Protein 5X94 (pdb70)

B-factor: mean 15.81, std 6.83, range [1.43, 54.85]

Secondary structure (DSSP, 8-state):
-TTB-TT--HHHHHHHHHHT--TTEEEEEE-SSSTT-EEEEEEETTEEEEEEEEE-SS-EESSSS--BSSHHHHHHH---TTS-BBSSS-B----EE-----S---TTEEES--HHHHHHHHHHT--TTEEEEEE-SSSTT-EEEEEEE--EEEE--EESSS-EESSSS--BSSHHHHHHHHHH---BTTS------EE----/--SSB-SS--HHHHHHHHHHT--TTEEEEEE-SSSTTSEEEEEEETTEEEEEEEEE-SS-EESSSS--BSSHHHHHHH---TT---BSSS------EE-----S---TTEEES--HHHHHHHHHHT--TT-EEEEE-SSSTT-EEEEEE---EEE--EEETTEEESSSS--BSSHHHHHHHHHH---BTT-------SB-----/---PBP--/---B--/--PPP---B---/--B---

Structure (mmCIF, N/CA/C/O backbone):
data_5X94
#
_entry.id   5X94
#
_cell.length_a   28.184
_cell.length_b   121.968
_cell.length_c   72.171
_cell.angle_alpha   90.00
_cell.angle_beta   101.26
_cell.angle_gamma   90.00
#
_symmetry.space_group_name_H-M   'P 1 21 1'
#
loop_
_entity.id
_entity.type
_entity.pdbx_description
1 polymer 'Tyrosine-protein phosphatase non-receptor type 11'
2 polymer 'Cag pathogenicity island protein'
3 water water
#
loop_
_atom_site.group_PDB
_atom_site.id
_atom_site.type_symbol
_atom_site.label_atom_id
_atom_site.label_alt_id
_atom_site.label_comp_id
_atom_site.label_asym_id
_atom_site.label_entity_id
_atom_site.label_seq_id
_atom_site.pdbx_PDB_ins_code
_atom_site.Cartn_x
_atom_site.Cartn_y
_atom_site.Cartn_z
_atom_site.occupancy
_atom_site.B_iso_or_equiv
_atom_site.auth_seq_id
_atom_site.auth_comp_id
_atom_site.auth_asym_id
_atom_site.auth_atom_id
_atom_site.pdbx_PDB_model_num
ATOM 1 N N . ARG A 1 4 ? -10.595 -0.195 84.567 1.00 26.53 4 ARG A N 1
ATOM 2 C CA . ARG A 1 4 ? -10.217 -1.557 84.222 1.00 28.92 4 ARG A CA 1
ATOM 3 C C . ARG A 1 4 ? -10.862 -1.817 82.862 1.00 21.43 4 ARG A C 1
ATOM 4 O O . ARG A 1 4 ? -10.2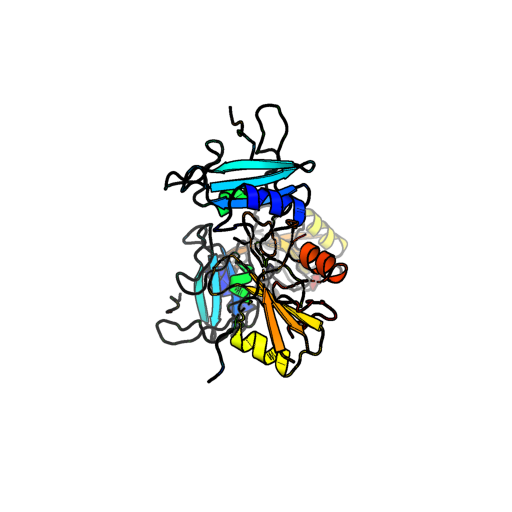16 -2.315 81.949 1.00 16.26 4 ARG A O 1
ATOM 12 N N . ARG A 1 5 ? -12.127 -1.411 82.719 1.00 22.75 5 ARG A N 1
ATOM 13 C CA . ARG A 1 5 ? -12.939 -1.900 81.604 1.00 24.08 5 ARG A CA 1
ATOM 14 C C . ARG A 1 5 ? -12.333 -1.530 80.250 1.00 24.49 5 ARG A C 1
ATOM 15 O O . ARG A 1 5 ? -12.223 -2.384 79.357 1.00 17.20 5 ARG A O 1
ATOM 23 N N . TRP A 1 6 ? -11.928 -0.249 80.078 1.00 19.69 6 TRP A N 1
ATOM 24 C CA . TRP A 1 6 ? -11.295 0.274 78.863 1.00 15.23 6 TRP A CA 1
ATOM 25 C C . TRP A 1 6 ? -9.830 -0.212 78.659 1.00 15.64 6 TRP A C 1
ATOM 26 O O . TRP A 1 6 ? -9.209 0.272 77.707 1.00 15.59 6 TRP A O 1
ATOM 37 N N . PHE A 1 7 ? -9.261 -1.098 79.474 1.00 13.57 7 PHE A N 1
ATOM 38 C CA . PHE A 1 7 ? -7.946 -1.668 79.216 1.00 12.26 7 PHE A CA 1
ATOM 39 C C . PHE A 1 7 ? -8.101 -2.947 78.411 1.00 10.67 7 PHE A C 1
ATOM 40 O O . PHE A 1 7 ? -9.023 -3.728 78.650 1.00 13.52 7 PHE A O 1
ATOM 48 N N . HIS A 1 8 ? -7.196 -3.145 77.458 1.00 10.31 8 HIS A N 1
ATOM 49 C CA . HIS A 1 8 ? -7.228 -4.269 76.520 1.00 9.59 8 HIS A CA 1
ATOM 50 C C . HIS A 1 8 ? -5.867 -4.946 76.572 1.00 13.82 8 HIS A C 1
ATOM 51 O O . HIS A 1 8 ? -4.878 -4.361 76.086 1.00 12.81 8 HIS A O 1
ATOM 58 N N . PRO A 1 9 ? -5.756 -6.161 77.115 1.00 15.25 9 PRO A N 1
ATOM 59 C CA . PRO A 1 9 ? -4.429 -6.656 77.518 1.00 15.07 9 PRO A CA 1
ATOM 60 C C . PRO A 1 9 ? -3.536 -7.100 76.375 1.00 16.52 9 PRO A C 1
ATOM 61 O O . PRO A 1 9 ? -2.311 -7.106 76.546 1.00 18.53 9 PRO A O 1
ATOM 65 N N . ASN A 1 10 ? -4.083 -7.479 75.228 1.00 17.56 10 ASN A N 1
ATOM 66 C CA . ASN A 1 10 ? -3.303 -8.203 74.229 1.00 20.81 10 ASN A CA 1
ATOM 67 C C . ASN A 1 10 ? -3.683 -7.754 72.823 1.00 18.80 10 ASN A C 1
ATOM 68 O O . ASN A 1 10 ? -4.045 -8.548 71.967 1.00 28.27 10 ASN A O 1
ATOM 73 N N . ILE A 1 11 ? -3.604 -6.452 72.572 1.00 17.05 11 ILE A N 1
ATOM 74 C CA . ILE A 1 11 ? -3.901 -5.915 71.254 1.00 16.55 11 ILE A CA 1
ATOM 75 C C . ILE A 1 11 ? -2.759 -5.004 70.831 1.00 20.40 11 ILE A C 1
ATOM 76 O O . ILE A 1 11 ? -2.046 -4.430 71.661 1.00 20.06 11 ILE A O 1
ATOM 81 N N . THR A 1 12 ? -2.604 -4.878 69.514 1.00 16.79 12 THR A N 1
ATOM 82 C CA . THR A 1 12 ? -1.601 -4.029 68.890 1.00 12.43 12 THR A CA 1
ATOM 83 C C . THR A 1 12 ? -2.205 -2.673 68.555 1.00 12.70 12 THR A C 1
ATOM 84 O O . THR A 1 12 ? -3.407 -2.447 68.707 1.00 17.54 12 THR A O 1
ATOM 88 N N . GLY A 1 13 ? -1.355 -1.758 68.091 1.00 13.29 13 GLY A N 1
ATOM 89 C CA . GLY A 1 13 ? -1.840 -0.431 67.734 1.00 11.94 13 GLY A CA 1
ATOM 90 C C . GLY A 1 13 ? -2.810 -0.432 66.568 1.00 9.70 13 GLY A C 1
ATOM 91 O O . GLY A 1 13 ? -3.698 0.425 66.499 1.00 8.42 13 GLY A O 1
ATOM 92 N N . VAL A 1 14 ? -2.662 -1.406 65.660 1.00 8.77 14 VAL A N 1
ATOM 93 C CA . VAL A 1 14 ? -3.466 -1.544 64.449 1.00 6.40 14 VAL A CA 1
ATOM 94 C C . VAL A 1 14 ? -4.836 -2.134 64.765 1.00 9.86 14 VAL A C 1
ATOM 95 O O . VAL A 1 14 ? -5.857 -1.706 64.208 1.00 9.84 14 VAL A O 1
ATOM 99 N N . GLU A 1 15 ? -4.881 -3.115 65.672 1.00 13.64 15 GLU A N 1
ATOM 100 C CA . GLU A 1 15 ? -6.155 -3.621 66.172 1.00 9.72 15 GLU A CA 1
ATOM 101 C C . GLU A 1 15 ? -6.861 -2.592 67.031 1.00 9.39 15 GLU A C 1
ATOM 102 O O . GLU A 1 15 ? -8.093 -2.603 67.120 1.00 12.78 15 GLU A O 1
ATOM 108 N N . ALA A 1 16 ? -6.101 -1.710 67.681 1.00 12.03 16 ALA A N 1
ATOM 109 C CA . ALA A 1 16 ? -6.693 -0.625 68.457 1.00 8.56 16 ALA A CA 1
ATOM 110 C C . ALA A 1 16 ? -7.330 0.410 67.546 1.00 9.40 16 ALA A C 1
ATOM 111 O O . ALA A 1 16 ? -8.471 0.820 67.771 1.00 8.99 16 ALA A O 1
ATOM 113 N N . GLU A 1 17 ? -6.602 0.857 66.510 1.00 12.85 17 GLU A N 1
ATOM 114 C CA . GLU A 1 17 ? -7.200 1.755 65.523 1.00 9.57 17 GLU A CA 1
ATOM 115 C C . GLU A 1 17 ? -8.449 1.138 64.906 1.00 10.08 17 GLU A C 1
ATOM 116 O O . GLU A 1 17 ? -9.516 1.761 64.886 1.00 9.91 17 GLU A O 1
ATOM 122 N N . ASN A 1 18 ? -8.341 -0.098 64.405 1.00 9.09 18 ASN A N 1
ATOM 123 C CA . ASN A 1 18 ? -9.498 -0.698 63.752 1.00 8.08 18 ASN A CA 1
ATOM 124 C C . ASN A 1 18 ? -10.667 -0.885 64.718 1.00 10.45 18 ASN A C 1
ATOM 125 O O . ASN A 1 18 ? -11.829 -0.726 64.315 1.00 10.80 18 ASN A O 1
ATOM 130 N N . LEU A 1 19 ? -10.385 -1.189 65.993 1.00 12.83 19 LEU A N 1
ATOM 131 C CA . LEU A 1 19 ? -11.427 -1.155 67.022 1.00 9.33 19 LEU A CA 1
ATOM 132 C C . LEU A 1 19 ? -12.052 0.229 67.119 1.00 9.77 19 LEU A C 1
ATOM 133 O O . LEU A 1 19 ? -13.279 0.372 67.169 1.00 10.09 19 LEU A O 1
ATOM 138 N N . LEU A 1 20 ? -11.212 1.265 67.177 1.00 8.35 20 LEU A N 1
ATOM 139 C CA . LEU A 1 20 ? -11.700 2.610 67.466 1.00 10.72 20 LEU A CA 1
ATOM 140 C C . LEU A 1 20 ? -12.529 3.156 66.315 1.00 9.43 20 LEU A C 1
ATOM 141 O O . LEU A 1 20 ? -13.414 3.988 66.525 1.00 8.12 20 LEU A O 1
ATOM 146 N N . LEU A 1 21 ? -12.263 2.682 65.100 1.00 12.71 21 LEU A N 1
ATOM 147 C CA . LEU A 1 21 ? -13.019 3.097 63.930 1.00 10.39 21 LEU A CA 1
ATOM 148 C C . LEU A 1 21 ? -14.276 2.269 63.729 1.00 12.64 21 LEU A C 1
ATOM 149 O O . LEU A 1 21 ? -15.275 2.799 63.226 1.00 17.77 21 LEU A O 1
ATOM 154 N N . THR A 1 22 ? -14.266 0.989 64.117 1.00 8.28 22 THR A N 1
ATOM 155 C CA . THR A 1 22 ? -15.492 0.214 63.959 1.00 11.20 22 THR A CA 1
ATOM 156 C C . THR A 1 22 ? -16.459 0.454 65.122 1.00 12.32 22 THR A C 1
ATOM 157 O O . THR A 1 22 ? -17.566 0.961 64.918 1.00 11.05 22 THR A O 1
ATOM 161 N N . ARG A 1 23 ? -16.054 0.129 66.355 1.00 13.76 23 ARG A N 1
ATOM 162 C CA . ARG A 1 23 ? -16.946 0.247 67.506 1.00 10.08 23 ARG A CA 1
ATOM 163 C C . ARG A 1 23 ? -16.836 1.583 68.217 1.00 11.83 23 ARG A C 1
ATOM 164 O O . ARG A 1 23 ? -17.614 1.848 69.143 1.00 17.84 23 ARG A O 1
ATOM 172 N N . GLY A 1 24 ? -15.902 2.428 67.821 1.00 8.70 24 GLY A N 1
ATOM 173 C CA . GLY A 1 24 ? -15.708 3.699 68.469 1.00 6.57 24 GLY A CA 1
ATOM 174 C C . GLY A 1 24 ? -16.436 4.833 67.771 1.00 9.56 24 GLY A C 1
ATOM 175 O O . GLY A 1 24 ? -17.028 4.670 66.705 1.00 9.23 24 GLY A O 1
ATOM 176 N N . VAL A 1 25 ? -16.411 5.985 68.447 1.00 11.78 25 VAL A N 1
ATOM 177 C CA . VAL A 1 25 ? -16.815 7.282 67.938 1.00 7.95 25 VAL A CA 1
ATOM 178 C C . VAL A 1 25 ? -15.688 8.262 68.248 1.00 8.96 25 VAL A C 1
ATOM 179 O O . VAL A 1 25 ? -14.659 7.894 68.818 1.00 8.23 25 VAL A O 1
ATOM 183 N N . ASP A 1 26 ? -15.899 9.527 67.895 1.00 10.30 26 ASP A N 1
ATOM 184 C CA . ASP A 1 26 ? -14.926 10.551 68.248 1.00 8.79 26 ASP A CA 1
ATOM 185 C C . ASP A 1 26 ? -14.953 10.772 69.753 1.00 9.03 26 ASP A C 1
ATOM 186 O O . ASP A 1 26 ? -16.026 10.883 70.355 1.00 9.12 26 ASP A O 1
ATOM 191 N N . GLY A 1 27 ? -13.770 10.808 70.368 1.00 11.01 27 GLY A N 1
ATOM 192 C CA . GLY A 1 27 ? -13.660 10.822 71.814 1.00 9.05 27 GLY A CA 1
ATOM 193 C C . GLY A 1 27 ? -13.523 9.455 72.450 1.00 8.86 27 GLY A C 1
ATOM 194 O O . GLY A 1 27 ? -13.258 9.374 73.654 1.00 12.79 27 GLY A O 1
ATOM 195 N N . SER A 1 28 ? -13.702 8.382 71.686 1.00 8.34 28 SER A N 1
ATOM 196 C CA . SER A 1 28 ? -13.436 7.048 72.193 1.00 7.04 28 SER A CA 1
ATOM 197 C C . SER A 1 28 ? -11.944 6.865 72.413 1.00 7.88 28 SER A C 1
ATOM 198 O O . SER A 1 28 ? -11.112 7.404 71.679 1.00 8.10 28 SER A O 1
ATOM 201 N N . PHE A 1 29 ? -11.614 6.078 73.428 1.00 9.12 29 PHE A N 1
ATOM 202 C CA . PHE A 1 29 ? -10.235 5.794 73.769 1.00 8.10 29 PHE A CA 1
ATOM 203 C C . PHE A 1 29 ? -10.159 4.411 74.403 1.00 11.98 29 PHE A C 1
ATOM 204 O O . PHE A 1 29 ? -11.166 3.824 74.807 1.00 8.94 29 PHE A O 1
ATOM 212 N N . LEU A 1 30 ? -8.930 3.906 74.492 1.00 12.81 30 LEU A N 1
ATOM 213 C CA . LEU A 1 30 ? -8.619 2.671 75.182 1.00 9.63 30 LEU A CA 1
ATOM 214 C C . LEU A 1 30 ? -7.179 2.750 75.661 1.00 10.04 30 LEU A C 1
ATOM 215 O O . LEU A 1 30 ? -6.376 3.536 75.155 1.00 7.98 30 LEU A O 1
ATOM 220 N N . ALA A 1 31 ? -6.865 1.928 76.651 1.00 9.98 31 ALA A N 1
ATOM 221 C CA . ALA A 1 31 ? -5.494 1.691 77.052 1.00 11.03 31 ALA A CA 1
ATOM 222 C C . ALA A 1 31 ? -5.101 0.288 76.627 1.00 9.48 31 ALA A C 1
ATOM 223 O O . ALA A 1 31 ? -5.948 -0.598 76.513 1.00 8.57 31 ALA A O 1
ATOM 225 N N . ARG A 1 32 ? -3.812 0.110 76.365 1.00 8.96 32 ARG A N 1
ATOM 226 C CA . ARG A 1 32 ? -3.252 -1.196 76.060 1.00 8.77 32 ARG A CA 1
ATOM 227 C C . ARG A 1 32 ? -1.768 -1.156 76.377 1.00 10.38 32 ARG A C 1
ATOM 228 O O . ARG A 1 32 ? -1.189 -0.071 76.494 1.00 11.69 32 ARG A O 1
ATOM 236 N N . PRO A 1 33 ? -1.123 -2.306 76.536 1.00 12.99 33 PRO A N 1
ATOM 237 C CA . PRO A 1 33 ? 0.342 -2.320 76.609 1.00 11.55 33 PRO A CA 1
ATOM 238 C C . PRO A 1 33 ? 0.981 -1.736 75.353 1.00 12.80 33 PRO A C 1
ATOM 239 O O . PRO A 1 33 ? 0.350 -1.582 74.306 1.00 12.25 33 PRO A O 1
ATOM 243 N N . SER A 1 34 ? 2.263 -1.402 75.472 1.00 14.03 34 SER A N 1
ATOM 244 C CA . SER A 1 34 ? 3.044 -0.919 74.340 1.00 8.75 34 SER A CA 1
ATOM 245 C C . SER A 1 34 ? 3.666 -2.107 73.634 1.00 9.71 34 SER A C 1
ATOM 246 O O . SER A 1 34 ? 4.335 -2.931 74.261 1.00 9.92 34 SER A O 1
ATOM 249 N N . LYS A 1 35 ? 3.434 -2.194 72.330 1.00 15.50 35 LYS A N 1
ATOM 250 C CA . LYS A 1 35 ? 4.078 -3.210 71.518 1.00 14.80 35 LYS A CA 1
ATOM 251 C C . LYS A 1 35 ? 5.461 -2.758 71.063 1.00 17.43 35 LYS A C 1
ATOM 252 O O . LYS A 1 35 ? 6.410 -3.553 71.067 1.00 20.08 35 LYS A O 1
ATOM 258 N N . SER A 1 36 ? 5.598 -1.484 70.685 1.00 15.45 36 SER A N 1
ATOM 259 C CA . SER A 1 36 ? 6.900 -0.970 70.277 1.00 15.55 36 SER A CA 1
ATOM 260 C C . SER A 1 36 ? 7.912 -0.997 71.407 1.00 15.04 36 SER A C 1
ATOM 261 O O . SER A 1 36 ? 9.116 -0.885 71.149 1.00 22.34 36 SER A O 1
ATOM 264 N N . ASN A 1 37 ? 7.461 -1.129 72.637 1.00 10.53 37 ASN A N 1
ATOM 265 C CA . ASN A 1 37 ? 8.343 -0.975 73.775 1.00 12.93 37 ASN A CA 1
ATOM 266 C C . ASN A 1 37 ? 7.662 -1.486 75.030 1.00 12.11 37 ASN A C 1
ATOM 267 O O . ASN A 1 37 ? 7.099 -0.696 75.797 1.00 11.66 37 ASN A O 1
ATOM 272 N N . PRO A 1 38 ? 7.697 -2.792 75.282 1.00 11.04 38 PRO A N 1
ATOM 273 C CA . PRO A 1 38 ? 7.179 -3.333 76.535 1.00 12.47 38 PRO A CA 1
ATOM 274 C C . PRO A 1 38 ? 8.207 -3.130 77.646 1.00 14.70 38 PRO A C 1
ATOM 275 O O . PRO A 1 38 ? 9.395 -3.120 77.348 1.00 16.95 38 PRO A O 1
ATOM 279 N N . GLY A 1 39 ? 7.778 -2.936 78.886 1.00 13.33 39 GLY A N 1
ATOM 280 C CA . GLY A 1 39 ? 6.378 -2.834 79.213 1.00 12.43 39 GLY A CA 1
ATOM 281 C C . GLY A 1 39 ? 6.001 -1.419 79.595 1.00 11.53 39 GLY A C 1
ATOM 282 O O . GLY A 1 39 ? 5.911 -1.080 80.764 1.00 9.09 39 GLY A O 1
ATOM 283 N N . ASP A 1 40 ? 5.827 -0.585 78.586 1.00 10.98 40 ASP A N 1
ATOM 284 C CA . ASP A 1 40 ? 5.155 0.691 78.715 1.00 9.67 40 ASP A CA 1
ATOM 285 C C . ASP A 1 40 ? 3.731 0.509 78.213 1.00 9.11 40 ASP A C 1
ATOM 286 O O . ASP A 1 40 ? 3.314 -0.593 77.849 1.00 11.60 40 ASP A O 1
ATOM 291 N N . PHE A 1 41 ? 2.968 1.592 78.179 1.00 9.01 41 PHE A N 1
ATOM 292 C CA . PHE A 1 41 ? 1.570 1.477 77.785 1.00 8.15 41 PHE A CA 1
ATOM 293 C C . PHE A 1 41 ? 1.247 2.557 76.774 1.00 9.25 41 PHE A C 1
ATOM 294 O O . PHE A 1 41 ? 2.081 3.400 76.441 1.00 12.84 41 PHE A O 1
ATOM 302 N N . THR A 1 42 ? 0.024 2.512 76.263 1.00 10.28 42 THR A N 1
ATOM 303 C CA . THR A 1 42 ? -0.391 3.401 75.191 1.00 7.36 42 THR A CA 1
ATOM 304 C C . THR A 1 42 ? -1.858 3.733 75.378 1.00 8.00 42 THR A C 1
ATOM 305 O O . THR A 1 42 ? -2.676 2.836 75.634 1.00 6.51 42 THR A O 1
ATOM 309 N N . LEU A 1 43 ? -2.158 5.029 75.292 1.00 5.67 43 LEU A N 1
ATOM 310 C CA . LEU A 1 43 ? -3.516 5.528 75.123 1.00 7.20 43 LEU A CA 1
ATOM 311 C C . LEU A 1 43 ? -3.792 5.637 73.633 1.00 9.44 43 LEU A C 1
ATOM 312 O O . LEU A 1 43 ? -3.177 6.452 72.948 1.00 10.73 43 LEU A O 1
ATOM 317 N N . SER A 1 44 ? -4.716 4.834 73.128 1.00 8.54 44 SER A N 1
ATOM 318 C CA . SER A 1 44 ? -5.190 4.983 71.764 1.00 7.94 44 SER A CA 1
ATOM 319 C C . SER A 1 44 ? -6.544 5.682 71.797 1.00 10.32 44 SER A C 1
ATOM 320 O O . SER A 1 44 ? -7.453 5.255 72.509 1.00 10.32 44 SER A O 1
ATOM 323 N N . VAL A 1 45 ? -6.667 6.775 71.052 1.00 11.02 45 VAL A N 1
ATOM 324 C CA . VAL A 1 45 ? -7.817 7.662 71.163 1.00 10.70 45 VAL A CA 1
ATOM 325 C C . VAL A 1 45 ? -8.256 8.059 69.764 1.00 9.49 45 VAL A C 1
ATOM 326 O O . VAL A 1 45 ? -7.435 8.180 68.851 1.00 6.92 45 VAL A O 1
ATOM 330 N N . ARG A 1 46 ? -9.563 8.283 69.610 1.00 7.47 46 ARG A N 1
ATOM 331 C CA . ARG A 1 46 ? -10.160 8.674 68.345 1.00 6.81 46 ARG A CA 1
ATOM 332 C C . ARG A 1 46 ? -10.617 10.119 68.416 1.00 8.78 46 ARG A C 1
ATOM 333 O O . ARG A 1 46 ? -11.307 10.522 69.361 1.00 7.89 46 ARG A O 1
ATOM 341 N N . ARG A 1 47 ? -10.231 10.894 67.415 1.00 7.75 47 ARG A N 1
ATOM 342 C CA . ARG A 1 47 ? -10.697 12.259 67.285 1.00 6.73 47 ARG A CA 1
ATOM 343 C C . ARG A 1 47 ? -10.838 12.534 65.809 1.00 9.68 47 ARG A C 1
ATOM 344 O O . ARG A 1 47 ? -9.998 12.096 65.021 1.00 12.72 47 ARG A O 1
ATOM 352 N N . ASN A 1 48 ? -11.914 13.228 65.436 1.00 9.42 48 ASN A N 1
ATOM 353 C CA . ASN A 1 48 ? -12.124 13.655 64.049 1.00 9.01 48 ASN A CA 1
ATOM 354 C C . ASN A 1 48 ? -12.000 12.505 63.056 1.00 7.00 48 ASN A C 1
ATOM 355 O O . ASN A 1 48 ? -11.543 12.692 61.933 1.00 9.25 48 ASN A O 1
ATOM 360 N N . GLY A 1 49 ? -12.389 11.303 63.463 1.00 6.60 49 GLY A N 1
ATOM 361 C CA . GLY A 1 49 ? -12.348 10.172 62.568 1.00 5.01 49 GLY A CA 1
ATOM 362 C C . GLY A 1 49 ? -10.999 9.509 62.400 1.00 7.20 49 GLY A C 1
ATOM 363 O O . GLY A 1 49 ? -10.923 8.511 61.678 1.00 10.06 49 GLY A O 1
ATOM 364 N N . ALA A 1 50 ? -9.936 10.013 63.038 1.00 7.76 50 ALA A N 1
ATOM 365 C CA . ALA A 1 50 ? -8.601 9.420 62.988 1.00 7.58 50 ALA A CA 1
ATOM 366 C C . ALA A 1 50 ? -8.182 8.963 64.383 1.00 7.35 50 ALA A C 1
ATOM 367 O O . ALA A 1 50 ? -8.772 9.369 65.385 1.00 10.71 50 ALA A O 1
ATOM 369 N N . VAL A 1 51 ? -7.145 8.122 64.447 1.00 6.71 51 VAL A N 1
ATOM 370 C CA . VAL A 1 51 ? -6.700 7.490 65.689 1.00 6.41 51 VAL A CA 1
ATOM 371 C C . VAL A 1 51 ? -5.275 7.923 66.004 1.00 8.51 51 VAL A C 1
ATOM 372 O O . VAL A 1 51 ? -4.402 7.885 65.132 1.00 11.95 51 VAL A O 1
ATOM 376 N N . THR A 1 52 ? -5.044 8.333 67.250 1.00 11.09 52 THR A N 1
ATOM 377 C CA . THR A 1 52 ? -3.734 8.741 67.746 1.00 8.74 52 THR A CA 1
ATOM 378 C C . THR A 1 52 ? -3.341 7.859 68.923 1.00 11.20 52 THR A C 1
ATOM 379 O O . THR A 1 52 ? -4.202 7.333 69.639 1.00 11.61 52 THR A O 1
ATOM 383 N N . HIS A 1 53 ? -2.039 7.692 69.125 1.00 10.36 53 HIS A N 1
ATOM 384 C CA . HIS A 1 53 ? -1.532 6.903 70.240 1.00 10.87 53 HIS A CA 1
ATOM 385 C C . HIS A 1 53 ? -0.577 7.744 71.072 1.00 8.59 53 HIS A C 1
ATOM 386 O O . HIS A 1 53 ? 0.219 8.506 70.530 1.00 10.97 53 HIS A O 1
ATOM 393 N N . ILE A 1 54 ? -0.645 7.570 72.387 1.00 8.73 54 ILE A N 1
ATOM 394 C CA . ILE A 1 54 ? 0.119 8.341 73.358 1.00 9.36 54 ILE A CA 1
ATOM 395 C C . ILE A 1 54 ? 0.906 7.368 74.214 1.00 8.56 54 ILE A C 1
ATOM 396 O O . ILE A 1 54 ? 0.331 6.437 74.787 1.00 10.26 54 ILE A O 1
ATOM 401 N N . LYS A 1 55 ? 2.212 7.582 74.303 1.00 15.06 55 LYS A N 1
ATOM 402 C CA . LYS A 1 55 ? 3.063 6.753 75.143 1.00 10.21 55 LYS A CA 1
ATOM 403 C C . LYS A 1 55 ? 2.788 7.012 76.615 1.00 9.66 55 LYS A C 1
ATOM 404 O O . LYS A 1 55 ? 2.616 8.157 77.030 1.00 9.86 55 LYS A O 1
ATOM 410 N N . ILE A 1 56 ? 2.774 5.942 77.406 1.00 12.12 56 ILE A N 1
ATOM 411 C CA . ILE A 1 56 ? 2.720 6.014 78.865 1.00 11.47 56 ILE A CA 1
ATOM 412 C C . ILE A 1 56 ? 3.962 5.334 79.404 1.00 10.62 56 ILE A C 1
ATOM 413 O O . ILE A 1 56 ? 4.215 4.162 79.085 1.00 7.95 56 ILE A O 1
ATOM 418 N N . GLN A 1 57 ? 4.707 6.055 80.248 1.00 11.21 57 GLN A N 1
ATOM 419 C CA . GLN A 1 57 ? 5.935 5.555 80.847 1.00 8.92 57 GLN A CA 1
ATOM 420 C C . GLN A 1 57 ? 5.629 4.831 82.146 1.00 12.03 57 GLN A C 1
ATOM 421 O O . GLN A 1 57 ? 4.894 5.347 82.992 1.00 11.69 57 GLN A O 1
ATOM 427 N N . ASN A 1 58 ? 6.203 3.640 82.305 1.00 19.37 58 ASN A N 1
ATOM 428 C CA . ASN A 1 58 ? 6.214 2.933 83.585 1.00 14.24 58 ASN A CA 1
ATOM 429 C C . ASN A 1 58 ? 7.668 2.763 84.018 1.00 15.02 58 ASN A C 1
ATOM 430 O O . ASN A 1 58 ? 8.376 1.889 83.505 1.00 15.96 58 ASN A O 1
ATOM 435 N N . THR A 1 59 ? 8.096 3.616 84.956 1.00 13.21 59 THR A N 1
ATOM 436 C CA . THR A 1 59 ? 9.386 3.453 85.621 1.00 14.33 59 THR A CA 1
ATOM 437 C C . THR A 1 59 ? 9.414 2.265 86.575 1.00 10.99 59 THR A C 1
ATOM 438 O O . THR A 1 59 ? 10.476 1.671 86.784 1.00 14.17 59 THR A O 1
ATOM 442 N N . GLY A 1 60 ? 8.283 1.928 87.180 1.00 11.79 60 GLY A N 1
ATOM 443 C CA . GLY A 1 60 ? 8.268 1.016 88.308 1.00 10.76 60 GLY A CA 1
ATOM 444 C C . GLY A 1 60 ? 7.705 1.668 89.559 1.00 9.89 60 GLY A C 1
ATOM 445 O O . GLY A 1 60 ? 7.008 1.015 90.336 1.00 9.99 60 GLY A O 1
ATOM 446 N N . ASP A 1 61 ? 7.997 2.959 89.765 1.00 11.21 61 ASP A N 1
ATOM 447 C CA . ASP A 1 61 ? 7.408 3.725 90.861 1.00 9.64 61 ASP A CA 1
ATOM 448 C C . ASP A 1 61 ? 6.186 4.536 90.454 1.00 7.25 61 ASP A C 1
ATOM 449 O O . ASP A 1 61 ? 5.388 4.900 91.326 1.00 7.88 61 ASP A O 1
ATOM 454 N N . TYR A 1 62 ? 6.040 4.869 89.173 1.00 8.72 62 TYR A N 1
ATOM 455 C CA . TYR A 1 62 ? 4.939 5.721 88.735 1.00 10.11 62 TYR A CA 1
ATOM 456 C C . TYR A 1 62 ? 4.697 5.544 87.239 1.00 14.45 62 TYR A C 1
ATOM 457 O O . TYR A 1 62 ? 5.507 4.956 86.510 1.00 10.99 62 TYR A O 1
ATOM 466 N N . TYR A 1 63 ? 3.568 6.111 86.802 1.00 13.52 63 TYR A N 1
ATOM 467 C CA . TYR A 1 63 ? 3.142 6.204 85.413 1.00 9.91 63 TYR A CA 1
ATOM 468 C C . TYR A 1 63 ? 2.956 7.673 85.064 1.00 9.45 63 TYR A C 1
ATOM 469 O O . TYR A 1 63 ? 2.357 8.412 85.842 1.00 10.78 63 TYR A O 1
ATOM 478 N N . ASP A 1 64 ? 3.488 8.101 83.918 1.00 10.02 64 ASP A N 1
ATOM 479 C CA . ASP A 1 64 ? 3.227 9.435 83.386 1.00 10.58 64 ASP A CA 1
ATOM 480 C C . ASP A 1 64 ? 3.176 9.336 81.870 1.00 10.09 64 ASP A C 1
ATOM 481 O O . ASP A 1 64 ? 3.465 8.287 81.289 1.00 11.07 64 ASP A O 1
ATOM 486 N N . LEU A 1 65 ? 2.793 10.437 81.230 1.00 9.44 65 LEU A N 1
ATOM 487 C CA . LEU A 1 65 ? 2.911 10.568 79.779 1.00 10.35 65 LEU A CA 1
ATOM 488 C C . LEU A 1 65 ? 4.264 11.157 79.396 1.00 13.11 65 LEU A C 1
ATOM 489 O O . LEU A 1 65 ? 4.352 12.101 78.606 1.00 10.99 65 LEU A O 1
ATOM 494 N N . TYR A 1 66 ? 5.326 10.583 79.981 1.00 10.87 66 TYR A N 1
ATOM 495 C CA . TYR A 1 66 ? 6.703 11.060 79.837 1.00 9.43 66 TYR A CA 1
ATOM 496 C C . TYR A 1 66 ? 6.829 12.523 80.224 1.00 9.62 66 TYR A C 1
ATOM 497 O O . TYR A 1 66 ? 7.702 13.236 79.728 1.00 8.98 66 TYR A O 1
ATOM 506 N N . GLY A 1 67 ? 5.971 12.941 81.142 1.00 12.92 67 GLY A N 1
ATOM 507 C CA . GLY A 1 67 ? 5.919 14.303 81.631 1.00 10.63 67 GLY A CA 1
ATOM 508 C C . GLY A 1 67 ? 4.586 14.527 82.310 1.00 10.46 67 GLY A C 1
ATOM 509 O O . GLY A 1 67 ? 3.709 13.668 82.302 1.00 11.83 67 GLY A O 1
ATOM 510 N N . GLY A 1 68 ? 4.443 15.712 82.887 1.00 11.64 68 GLY A N 1
ATOM 511 C CA . GLY A 1 68 ? 3.163 16.091 83.455 1.00 8.63 68 GLY A CA 1
ATOM 512 C C . GLY A 1 68 ? 3.002 15.537 84.848 1.00 9.33 68 GLY A C 1
ATOM 513 O O . GLY A 1 68 ? 3.947 15.589 85.637 1.00 19.32 68 GLY A O 1
ATOM 514 N N . GLU A 1 69 ? 1.838 14.977 85.156 1.00 9.64 69 GLU A N 1
ATOM 515 C CA . GLU A 1 69 ? 1.576 14.442 86.486 1.00 8.69 69 GLU A CA 1
ATOM 516 C C . GLU A 1 69 ? 2.076 13.009 86.604 1.00 8.97 69 GLU A C 1
ATOM 517 O O . GLU A 1 69 ? 2.076 12.251 85.633 1.00 11.54 69 GLU A O 1
ATOM 523 N N . LYS A 1 70 ? 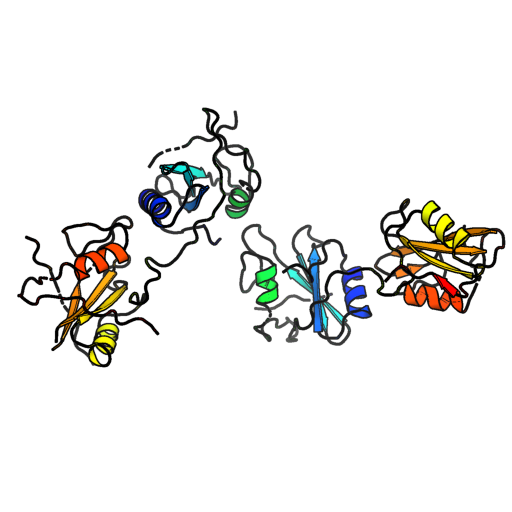2.496 12.638 87.813 1.00 10.05 70 LYS A N 1
ATOM 524 C CA . LYS A 1 70 ? 2.947 11.283 88.120 1.00 6.98 70 LYS A CA 1
ATOM 525 C C . LYS A 1 70 ? 1.889 10.567 88.939 1.00 5.23 70 LYS A C 1
ATOM 526 O O . LYS A 1 70 ? 1.380 11.126 89.912 1.00 7.82 70 LYS A O 1
ATOM 532 N N . PHE A 1 71 ? 1.577 9.330 88.552 1.00 7.13 71 PHE A N 1
ATOM 533 C CA . PHE A 1 71 ? 0.528 8.519 89.162 1.00 7.42 71 PHE A CA 1
ATOM 534 C C . PHE A 1 71 ? 1.079 7.154 89.513 1.00 9.56 71 PHE A C 1
ATOM 535 O O . PHE A 1 71 ? 1.890 6.606 88.769 1.00 12.38 71 PHE A O 1
ATOM 543 N N . ALA A 1 72 ? 0.629 6.604 90.648 1.00 9.25 72 ALA A N 1
ATOM 544 C CA . ALA A 1 72 ? 1.095 5.283 91.067 1.00 9.33 72 ALA A CA 1
ATOM 545 C C . ALA A 1 72 ? 0.598 4.182 90.141 1.00 11.95 72 ALA A C 1
ATOM 546 O O . ALA A 1 72 ? 1.297 3.185 89.942 1.00 16.99 72 ALA A O 1
ATOM 548 N N . THR A 1 73 ? -0.598 4.326 89.579 1.00 9.13 73 THR A N 1
ATOM 549 C CA . THR A 1 73 ? -1.210 3.263 88.804 1.00 11.22 73 THR A CA 1
ATOM 550 C C . THR A 1 73 ? -1.630 3.791 87.440 1.00 14.19 73 THR A C 1
ATOM 551 O O . THR A 1 73 ? -1.690 4.996 87.198 1.00 15.95 73 THR A O 1
ATOM 555 N N . LEU A 1 74 ? -1.929 2.855 86.544 1.00 14.77 74 LEU A N 1
ATOM 556 C CA . LEU A 1 74 ? -2.367 3.193 85.196 1.00 12.31 74 LEU A CA 1
ATOM 557 C C . LEU A 1 74 ? -3.793 3.738 85.185 1.00 12.48 74 LEU A C 1
ATOM 558 O O . LEU A 1 74 ? -4.105 4.667 84.427 1.00 13.07 74 LEU A O 1
ATOM 563 N N . ALA A 1 75 ? -4.669 3.171 86.019 1.00 14.54 75 ALA A N 1
ATOM 564 C CA . ALA A 1 75 ? -6.047 3.644 86.097 1.00 10.54 75 ALA A CA 1
ATOM 565 C C . ALA A 1 75 ? -6.138 5.055 86.670 1.00 11.68 75 ALA A C 1
ATOM 566 O O . ALA A 1 75 ? -7.004 5.828 86.260 1.00 13.05 75 ALA A O 1
ATOM 568 N N . GLU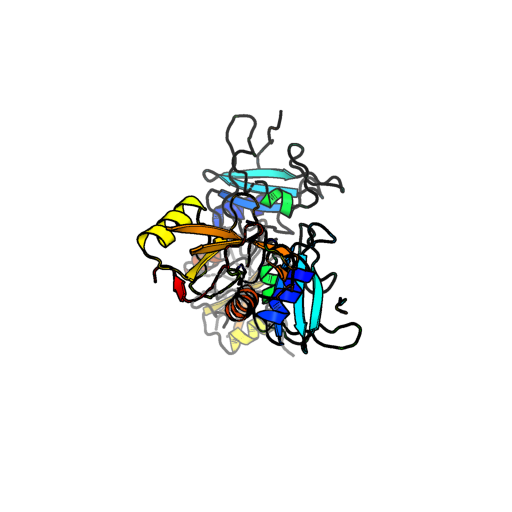 A 1 76 ? -5.277 5.408 87.627 1.00 10.91 76 GLU A N 1
ATOM 569 C CA . GLU A 1 76 ? -5.302 6.763 88.163 1.00 10.00 76 GLU A CA 1
ATOM 570 C C . GLU A 1 76 ? -4.875 7.784 87.124 1.00 10.02 76 GLU A C 1
ATOM 571 O O . GLU A 1 76 ? -5.360 8.921 87.132 1.00 13.09 76 GLU A O 1
ATOM 577 N N . LEU A 1 77 ? -3.957 7.396 86.241 1.00 10.01 77 LEU A N 1
ATOM 578 C CA . LEU A 1 77 ? -3.511 8.276 85.171 1.00 7.91 77 LEU A CA 1
ATOM 579 C C . LEU A 1 77 ? -4.610 8.482 84.149 1.00 9.84 77 LEU A C 1
ATOM 580 O O . LEU A 1 77 ? -4.905 9.621 83.755 1.00 12.02 77 LEU A O 1
ATOM 585 N N . VAL A 1 78 ? -5.214 7.383 83.692 1.00 10.57 78 VAL A N 1
ATOM 586 C CA . VAL A 1 78 ? -6.307 7.489 82.732 1.00 8.81 78 VAL A CA 1
ATOM 587 C C . VAL A 1 78 ? -7.472 8.264 83.341 1.00 11.43 78 VAL A C 1
ATOM 588 O O . VAL A 1 78 ? -7.963 9.231 82.757 1.00 13.98 78 VAL A O 1
ATOM 592 N N . GLN A 1 79 ? -7.914 7.869 84.535 1.00 11.44 79 GLN A N 1
ATOM 593 C CA . GLN A 1 79 ? -8.990 8.589 85.208 1.00 15.09 79 GLN A CA 1
ATOM 594 C C . GLN A 1 79 ? -8.692 10.081 85.278 1.00 16.09 79 GLN A C 1
ATOM 595 O O . GLN A 1 79 ? -9.560 10.923 84.997 1.00 16.39 79 GLN A O 1
ATOM 601 N N . TYR A 1 80 ? -7.458 10.426 85.647 1.00 13.41 80 TYR A N 1
ATOM 602 C CA . TYR A 1 80 ? -7.087 11.830 85.728 1.00 11.25 80 TYR A CA 1
ATOM 603 C C . TYR A 1 80 ? -7.296 12.519 84.388 1.00 12.20 80 TYR A C 1
ATOM 604 O O . TYR A 1 80 ? -8.006 13.526 84.297 1.00 17.67 80 TYR A O 1
ATOM 613 N N . TYR A 1 81 ? -6.731 11.960 83.324 1.00 12.08 81 TYR A N 1
ATOM 614 C CA . TYR A 1 81 ? -6.827 12.610 82.021 1.00 12.11 81 TYR A CA 1
ATOM 615 C C . TYR A 1 81 ? -8.217 12.538 81.397 1.00 13.60 81 TYR A C 1
ATOM 616 O O . TYR A 1 81 ? -8.482 13.268 80.434 1.00 12.79 81 TYR A O 1
ATOM 633 N N . GLU A 1 83 ? -10.881 13.120 83.560 1.00 15.01 83 GLU A N 1
ATOM 634 C CA . GLU A 1 83 ? -11.587 14.148 84.308 1.00 16.10 83 GLU A CA 1
ATOM 635 C C . GLU A 1 83 ? -11.075 15.551 83.975 1.00 18.68 83 GLU A C 1
ATOM 636 O O . GLU A 1 83 ? -11.865 16.505 83.940 1.00 18.22 83 GLU A O 1
ATOM 642 N N . HIS A 1 84 ? -9.786 15.705 83.688 1.00 18.06 84 HIS A N 1
ATOM 643 C CA . HIS A 1 84 ? -9.190 17.032 83.514 1.00 13.95 84 HIS A CA 1
ATOM 644 C C . HIS A 1 84 ? -8.908 17.297 82.037 1.00 15.52 84 HIS A C 1
ATOM 645 O O . HIS A 1 84 ? -7.759 17.443 81.605 1.00 15.83 84 HIS A O 1
ATOM 652 N N . HIS A 1 85 ? -9.997 17.360 81.262 1.00 15.95 85 HIS A N 1
ATOM 653 C CA . HIS A 1 85 ? -9.947 17.783 79.868 1.00 13.09 85 HIS A CA 1
ATOM 654 C C . HIS A 1 85 ? -9.169 19.086 79.758 1.00 11.27 85 HIS A C 1
ATOM 655 O O . HIS A 1 85 ? -9.259 19.953 80.628 1.00 14.58 85 HIS A O 1
ATOM 662 N N . GLY A 1 86 ? -8.369 19.202 78.696 1.00 15.08 86 GLY A N 1
ATOM 663 C CA . GLY A 1 86 ? -7.464 20.313 78.485 1.00 12.11 86 GLY A CA 1
ATOM 664 C C . GLY A 1 86 ? -6.028 20.035 78.899 1.00 10.90 86 GLY A C 1
ATOM 665 O O . GLY A 1 86 ? -5.111 20.632 78.343 1.00 9.15 86 GLY A O 1
ATOM 666 N N . GLN A 1 87 ? -5.816 19.139 79.864 1.00 15.59 87 GLN A N 1
ATOM 667 C CA . GLN A 1 87 ? -4.492 18.894 80.423 1.00 16.16 87 GLN A CA 1
ATOM 668 C C . GLN A 1 87 ? -3.578 18.131 79.472 1.00 14.49 87 GLN A C 1
ATOM 669 O O . GLN A 1 87 ? -2.380 17.994 79.754 1.00 12.16 87 GLN A O 1
ATOM 675 N N . LEU A 1 88 ? -4.110 17.661 78.350 1.00 12.41 88 LEU A N 1
ATOM 676 C CA . LEU A 1 88 ? -3.436 16.744 77.435 1.00 12.77 88 LEU A CA 1
ATOM 677 C C . LEU A 1 88 ? -3.377 17.411 76.062 1.00 15.50 88 LEU A C 1
ATOM 678 O O . LEU A 1 88 ? -4.276 17.241 75.234 1.00 14.64 88 LEU A O 1
ATOM 683 N N . LYS A 1 89 ? -2.302 18.165 75.828 1.00 18.36 89 LYS A N 1
ATOM 684 C CA . LYS A 1 89 ? -2.169 19.037 74.667 1.00 20.80 89 LYS A CA 1
ATOM 685 C C . LYS A 1 89 ? -1.011 18.580 73.791 1.00 17.72 89 LYS A C 1
ATOM 686 O O . LYS A 1 89 ? 0.088 18.321 74.289 1.00 17.97 89 LYS A O 1
ATOM 688 N N . GLU A 1 90 ? -1.252 18.487 72.487 1.00 22.39 90 GLU A N 1
ATOM 689 C CA . GLU A 1 90 ? -0.139 18.352 71.562 1.00 18.20 90 GLU A CA 1
ATOM 690 C C . GLU A 1 90 ? 0.640 19.663 71.507 1.00 17.71 90 GLU A C 1
ATOM 691 O O . GLU A 1 90 ? 0.212 20.692 72.037 1.00 22.66 90 GLU A O 1
ATOM 697 N N . LYS A 1 91 ? 1.790 19.628 70.837 1.00 14.14 91 LYS A N 1
ATOM 698 C CA . LYS A 1 91 ? 2.615 20.825 70.746 1.00 15.05 91 LYS A CA 1
ATOM 699 C C . LYS A 1 91 ? 1.946 21.927 69.927 1.00 17.23 91 LYS A C 1
ATOM 700 O O . LYS A 1 91 ? 2.131 23.114 70.221 1.00 12.63 91 LYS A O 1
ATOM 702 N N . ASN A 1 92 ? 1.157 21.563 68.913 1.00 18.65 92 ASN A N 1
ATOM 703 C CA . ASN A 1 92 ? 0.549 22.571 68.045 1.00 19.72 92 ASN A CA 1
ATOM 704 C C . ASN A 1 92 ? -0.461 23.432 68.796 1.00 19.89 92 ASN A C 1
ATOM 705 O O . ASN A 1 92 ? -0.529 24.649 68.583 1.00 25.72 92 ASN A O 1
ATOM 710 N N . GLY A 1 93 ? -1.270 22.821 69.650 1.00 17.32 93 GLY A N 1
ATOM 711 C CA . GLY A 1 93 ? -2.255 23.564 70.402 1.00 18.38 93 GLY A CA 1
ATOM 712 C C . GLY A 1 93 ? -3.546 22.792 70.580 1.00 23.97 93 GLY A C 1
ATOM 713 O O . GLY A 1 93 ? -4.377 23.139 71.430 1.00 19.29 93 GLY A O 1
ATOM 714 N N . ASP A 1 94 ? -3.715 21.732 69.789 1.00 17.48 94 ASP A N 1
ATOM 715 C CA . ASP A 1 94 ? -4.944 20.955 69.813 1.00 14.53 94 ASP A CA 1
ATOM 716 C C . ASP A 1 94 ? -4.962 20.034 71.024 1.00 17.02 94 ASP A C 1
ATOM 717 O O . ASP A 1 94 ? -3.999 19.303 71.284 1.00 19.75 94 ASP A O 1
ATOM 719 N N . VAL A 1 95 ? -6.043 20.085 71.756 1.00 20.46 95 VAL A N 1
ATOM 720 C CA . VAL A 1 95 ? -6.256 19.279 72.952 1.00 22.05 95 VAL A CA 1
ATOM 721 C C . VAL A 1 95 ? -6.921 17.977 72.535 1.00 19.09 95 VAL A C 1
ATOM 722 O O . VAL A 1 95 ? -7.677 17.938 71.561 1.00 17.92 95 VAL A O 1
ATOM 726 N N . ILE A 1 96 ? -6.624 16.898 73.264 1.00 18.05 96 ILE A N 1
ATOM 727 C CA . ILE A 1 96 ? -7.173 15.572 72.996 1.00 12.87 96 ILE A CA 1
ATOM 728 C C . ILE A 1 96 ? -8.105 15.203 74.141 1.00 14.23 96 ILE A C 1
ATOM 729 O O . ILE A 1 96 ? -7.751 15.359 75.316 1.00 21.71 96 ILE A O 1
ATOM 734 N N . GLU A 1 97 ? -9.295 14.717 73.800 1.00 11.87 97 GLU A N 1
ATOM 735 C CA . GLU A 1 97 ? -10.367 14.493 74.756 1.00 9.18 97 GLU A CA 1
ATOM 736 C C . GLU A 1 97 ? -10.551 13.003 75.004 1.00 12.18 97 GLU A C 1
ATOM 737 O O . GLU A 1 97 ? -10.700 12.221 74.057 1.00 11.28 97 GLU A O 1
ATOM 743 N N . LEU A 1 98 ? -10.554 12.616 76.279 1.00 9.30 98 LEU A N 1
ATOM 744 C CA . LEU A 1 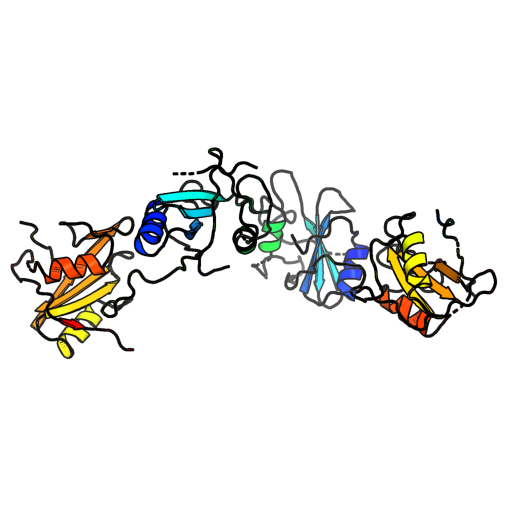98 ? -10.845 11.241 76.668 1.00 9.42 98 LEU A CA 1
ATOM 745 C C . LEU A 1 98 ? -12.286 11.244 77.160 1.00 9.07 98 LEU A C 1
ATOM 746 O O . LEU A 1 98 ? -12.567 11.512 78.318 1.00 5.94 98 LEU A O 1
ATOM 751 N N . LYS A 1 99 ? -13.214 10.961 76.257 1.00 11.33 99 LYS A N 1
ATOM 752 C CA . LYS A 1 99 ? -14.624 11.044 76.598 1.00 12.70 99 LYS A CA 1
ATOM 753 C C . LYS A 1 99 ? -15.272 9.677 76.784 1.00 12.31 99 LYS A C 1
ATOM 754 O O . LYS A 1 99 ? -15.838 9.398 77.849 1.00 13.07 99 LYS A O 1
ATOM 760 N N . TYR A 1 100 ? -15.204 8.804 75.793 1.00 6.92 100 TYR A N 1
ATOM 761 C CA . TYR A 1 100 ? -15.922 7.539 75.879 1.00 9.29 100 TYR A CA 1
ATOM 762 C C . TYR A 1 100 ? -14.962 6.363 75.951 1.00 10.46 100 TYR A C 1
ATOM 763 O O . TYR A 1 100 ? -14.293 6.055 74.951 1.00 10.08 100 TYR A O 1
ATOM 772 N N . PRO A 1 101 ? -14.844 5.668 77.076 1.00 11.39 101 PRO A N 1
ATOM 773 C CA . PRO A 1 101 ? -14.026 4.458 77.082 1.00 11.63 101 PRO A CA 1
ATOM 774 C C . PRO A 1 101 ? -14.585 3.443 76.102 1.00 11.61 101 PRO A C 1
ATOM 775 O O . PRO A 1 101 ? -15.797 3.368 75.887 1.00 19.18 101 PRO A O 1
ATOM 779 N N . LEU A 1 102 ? -13.690 2.679 75.478 1.00 8.76 102 LEU A N 1
ATOM 780 C CA . LEU A 1 102 ? -14.080 1.594 74.582 1.00 8.60 102 LEU A CA 1
ATOM 781 C C . LEU A 1 102 ? -13.812 0.286 75.313 1.00 15.03 102 LEU A C 1
ATOM 782 O O . LEU A 1 102 ? -12.669 -0.189 75.365 1.00 13.71 102 LEU A O 1
ATOM 787 N N . ASN A 1 103 ? -14.880 -0.302 75.857 1.00 15.17 103 ASN A N 1
ATOM 788 C CA . ASN A 1 103 ? -14.756 -1.467 76.723 1.00 17.38 103 ASN A CA 1
ATOM 789 C C . ASN A 1 103 ? -14.386 -2.707 75.936 1.00 13.57 103 ASN A C 1
ATOM 790 O O . ASN A 1 103 ? -14.922 -2.950 74.853 1.00 17.71 103 ASN A O 1
ATOM 795 N N . CYS A 1 104 ? -13.488 -3.507 76.514 1.00 14.57 104 CYS A N 1
ATOM 796 C CA . CYS A 1 104 ? -13.118 -4.798 75.945 1.00 11.31 104 CYS A CA 1
ATOM 797 C C . CYS A 1 104 ? -14.355 -5.678 75.848 1.00 11.33 104 CYS A C 1
ATOM 798 O O . CYS A 1 104 ? -15.157 -5.730 76.780 1.00 13.27 104 CYS A O 1
ATOM 801 N N . ALA A 1 105 ? -14.535 -6.354 74.710 1.00 14.98 105 ALA A N 1
ATOM 802 C CA . ALA A 1 105 ? -15.716 -7.192 74.522 1.00 8.79 105 ALA A CA 1
ATOM 803 C C . ALA A 1 105 ? -15.448 -8.267 73.477 1.00 10.50 105 ALA A C 1
ATOM 804 O O . ALA A 1 105 ? -14.331 -8.420 72.978 1.00 13.54 105 ALA A O 1
ATOM 806 N N . ASP A 1 106 ? -16.502 -9.023 73.151 1.00 12.22 106 ASP A N 1
ATOM 807 C CA . ASP A 1 106 ? -16.417 -10.095 72.170 1.00 13.76 106 ASP A CA 1
ATOM 808 C C . ASP A 1 106 ? -16.120 -9.546 70.776 1.00 17.34 106 ASP A C 1
ATOM 809 O O . ASP A 1 106 ? -16.315 -8.359 70.505 1.00 17.92 106 ASP A O 1
ATOM 814 N N . PRO A 1 107 ? -15.652 -10.402 69.864 1.00 16.50 107 PRO A N 1
ATOM 815 C CA . PRO A 1 107 ? -15.511 -9.960 68.465 1.00 15.52 107 PRO A CA 1
ATOM 816 C C . PRO A 1 107 ? -16.822 -9.534 67.822 1.00 16.04 107 PRO A C 1
ATOM 817 O O . PRO A 1 107 ? -16.822 -8.594 67.023 1.00 19.15 107 PRO A O 1
ATOM 821 N N . THR A 1 108 ? -17.936 -10.206 68.129 1.00 17.26 108 THR A N 1
ATOM 822 C CA . THR A 1 108 ? -19.268 -9.734 67.766 1.00 17.15 108 THR A CA 1
ATOM 823 C C . THR A 1 108 ? -20.229 -9.934 68.926 1.00 15.66 108 THR A C 1
ATOM 824 O O . THR A 1 108 ? -19.993 -10.737 69.830 1.00 17.00 108 THR A O 1
ATOM 828 N N . SER A 1 109 ? -21.326 -9.183 68.881 1.00 17.26 109 SER A N 1
ATOM 829 C CA . SER A 1 109 ? -22.468 -9.391 69.758 1.00 16.06 109 SER A CA 1
ATOM 830 C C . SER A 1 109 ? -23.556 -10.219 69.096 1.00 21.73 109 SER A C 1
ATOM 831 O O . SER A 1 109 ? -24.591 -10.478 69.722 1.00 25.00 109 SER A O 1
ATOM 834 N N . GLU A 1 110 ? -23.342 -10.632 67.847 1.00 23.58 110 GLU A N 1
ATOM 835 C CA . GLU A 1 110 ? -24.332 -11.396 67.106 1.00 19.24 110 GLU A CA 1
ATOM 836 C C . GLU A 1 110 ? -24.565 -12.755 67.750 1.00 18.38 110 GLU A C 1
ATOM 837 O O . GLU A 1 110 ? -23.653 -13.364 68.314 1.00 19.34 110 GLU A O 1
ATOM 843 N N . ARG A 1 111 ? -25.804 -13.239 67.640 1.00 19.20 111 ARG A N 1
ATOM 844 C CA . ARG A 1 111 ? -26.198 -14.451 68.346 1.00 20.51 111 ARG A CA 1
ATOM 845 C C . ARG A 1 111 ? -25.621 -15.732 67.743 1.00 14.30 111 ARG A C 1
ATOM 846 O O . ARG A 1 111 ? -25.472 -16.721 68.463 1.00 14.52 111 ARG A O 1
ATOM 854 N N . TRP A 1 112 ? -25.289 -15.746 66.457 1.00 14.38 112 TRP A N 1
ATOM 855 C CA . TRP A 1 112 ? -24.672 -16.923 65.857 1.00 12.81 112 TRP A CA 1
ATOM 856 C C . TRP A 1 112 ? -23.221 -17.087 66.248 1.00 12.76 112 TRP A C 1
ATOM 857 O O . TRP A 1 112 ? -22.527 -17.904 65.639 1.00 11.85 112 TRP A O 1
ATOM 868 N N . PHE A 1 113 ? -22.742 -16.304 67.210 1.00 15.33 113 PHE A N 1
ATOM 869 C CA . PHE A 1 113 ? -21.386 -16.408 67.725 1.00 11.62 113 PHE A CA 1
ATOM 870 C C . PHE A 1 113 ? -21.454 -17.156 69.045 1.00 14.56 113 PHE A C 1
ATOM 871 O O . PHE A 1 113 ? -21.974 -16.636 70.038 1.00 17.41 113 PHE A O 1
ATOM 879 N N . HIS A 1 114 ? -20.925 -18.369 69.058 1.00 14.61 114 HIS A N 1
ATOM 880 C CA . HIS A 1 114 ? -21.024 -19.201 70.241 1.00 12.99 114 HIS A CA 1
ATOM 881 C C . HIS A 1 114 ? -19.807 -19.108 71.148 1.00 12.89 114 HIS A C 1
ATOM 882 O O . HIS A 1 114 ? -19.877 -19.571 72.290 1.00 14.89 114 HIS A O 1
ATOM 889 N N . GLY A 1 115 ? -18.707 -18.532 70.680 1.00 13.61 115 GLY A N 1
ATOM 890 C CA . GLY A 1 115 ? -17.550 -18.336 71.548 1.00 15.35 115 GLY A CA 1
ATOM 891 C C . GLY A 1 115 ? -16.746 -19.604 71.685 1.00 13.76 115 GLY A C 1
ATOM 892 O O . GLY A 1 115 ? -16.392 -20.237 70.691 1.00 13.00 115 GLY A O 1
ATOM 893 N N . HIS A 1 116 ? -16.444 -19.986 72.921 1.00 16.24 116 HIS A N 1
ATOM 894 C CA . HIS A 1 116 ? -15.757 -21.251 73.145 1.00 15.31 116 HIS A CA 1
ATOM 895 C C . HIS A 1 116 ? -16.730 -22.384 72.858 1.00 16.35 116 HIS A C 1
ATOM 896 O O . HIS A 1 116 ? -17.694 -22.586 73.600 1.00 18.04 116 HIS A O 1
ATOM 903 N N . LEU A 1 117 ? -16.486 -23.110 71.770 1.00 15.43 117 LEU A N 1
ATOM 904 C CA . LEU A 1 117 ? -17.375 -24.178 71.318 1.00 11.19 117 LEU A CA 1
ATOM 905 C C . LEU A 1 117 ? -16.600 -24.993 70.298 1.00 14.16 117 LEU A C 1
ATOM 906 O O . LEU A 1 117 ? -16.172 -24.463 69.270 1.00 10.80 117 LEU A O 1
ATOM 911 N N . SER A 1 118 ? -16.402 -26.271 70.588 1.00 16.75 118 SER A N 1
ATOM 912 C CA . SER A 1 118 ? -15.511 -27.069 69.780 1.00 12.74 118 SER A CA 1
ATOM 913 C C . SER A 1 118 ? -16.254 -27.624 68.579 1.00 12.41 118 SER A C 1
ATOM 914 O O . SER A 1 118 ? -17.477 -27.552 68.487 1.00 15.36 118 SER A O 1
ATOM 917 N N . GLY A 1 119 ? -15.495 -28.174 67.638 1.00 15.00 119 GLY A N 1
ATOM 918 C CA . GLY A 1 119 ? -16.109 -28.676 66.422 1.00 14.22 119 GLY A CA 1
ATOM 919 C C . GLY A 1 119 ? -17.000 -29.883 66.645 1.00 14.74 119 GLY A C 1
ATOM 920 O O . GLY A 1 119 ? -17.954 -30.094 65.901 1.00 16.56 119 GLY A O 1
ATOM 921 N N . LYS A 1 120 ? -16.688 -30.706 67.646 1.00 12.67 120 LYS A N 1
ATOM 922 C CA . LYS A 1 120 ? -17.517 -31.874 67.902 1.00 10.19 120 LYS A CA 1
ATOM 923 C C . LYS A 1 120 ? -18.841 -31.493 68.554 1.00 13.09 120 LYS A C 1
ATOM 924 O O . LYS A 1 120 ? -19.893 -32.041 68.193 1.00 13.98 120 LYS A O 1
ATOM 930 N N . GLU A 1 121 ? -18.815 -30.553 69.507 1.00 14.36 121 GLU A N 1
ATOM 931 C CA . GLU A 1 121 ? -20.051 -30.074 70.116 1.00 14.78 121 GLU A CA 1
ATOM 932 C C . GLU A 1 121 ? -20.826 -29.150 69.178 1.00 14.19 121 GLU A C 1
ATOM 933 O O . GLU A 1 121 ? -22.064 -29.129 69.225 1.00 19.03 121 GLU A O 1
ATOM 939 N N . ALA A 1 122 ? -20.131 -28.396 68.315 1.00 11.60 122 ALA A N 1
ATOM 940 C CA . ALA A 1 122 ? -20.826 -27.582 67.317 1.00 11.88 122 ALA A CA 1
ATOM 941 C C . ALA A 1 122 ? -21.466 -28.459 66.254 1.00 12.02 122 ALA A C 1
ATOM 942 O O . ALA A 1 122 ? -22.611 -28.227 65.849 1.00 17.29 122 ALA A O 1
ATOM 944 N N . GLU A 1 123 ? -20.725 -29.454 65.780 1.00 11.52 123 GLU A N 1
ATOM 945 C CA . GLU A 1 123 ? -21.294 -30.513 64.960 1.00 11.90 123 GLU A CA 1
ATOM 946 C C . GLU A 1 123 ? -22.526 -31.119 65.612 1.00 13.64 123 GLU A C 1
ATOM 947 O O . GLU A 1 123 ? -23.527 -31.367 64.935 1.00 16.54 123 GLU A O 1
ATOM 953 N N . LYS A 1 124 ? -22.473 -31.363 66.926 1.00 11.58 124 LYS A N 1
ATOM 954 C CA . LYS A 1 124 ? -23.606 -31.969 67.623 1.00 11.97 124 LYS A CA 1
ATOM 955 C C . LYS A 1 124 ? -24.847 -31.077 67.545 1.00 16.96 124 LYS A C 1
ATOM 956 O O . LYS A 1 124 ? -25.918 -31.520 67.093 1.00 13.03 124 LYS A O 1
ATOM 958 N N . LEU A 1 125 ? -24.728 -29.812 67.993 1.00 17.66 125 LEU A N 1
ATOM 959 C CA . LEU A 1 125 ? -25.877 -28.905 67.918 1.00 13.52 125 LEU A CA 1
ATOM 960 C C . LEU A 1 125 ? -26.396 -28.805 66.494 1.00 13.59 125 LEU A C 1
ATOM 961 O O . LEU A 1 125 ? -27.609 -28.812 66.263 1.00 15.18 125 LEU A O 1
ATOM 966 N N . LEU A 1 126 ? -25.488 -28.659 65.527 1.00 12.55 126 LEU A N 1
ATOM 967 C CA . LEU A 1 126 ? -25.913 -28.496 64.144 1.00 14.27 126 LEU A CA 1
ATOM 968 C C . LEU A 1 126 ? -26.573 -29.753 63.593 1.00 13.74 126 LEU A C 1
ATOM 969 O O . LEU A 1 126 ? -27.352 -29.654 62.642 1.00 15.28 126 LEU A O 1
ATOM 974 N N . THR A 1 127 ? -26.295 -30.926 64.165 1.00 11.09 127 THR A N 1
ATOM 975 C CA . THR A 1 127 ? -27.037 -32.117 63.765 1.00 15.99 127 THR A CA 1
ATOM 976 C C . THR A 1 127 ? -28.444 -32.097 64.337 1.00 14.27 127 THR A C 1
ATOM 977 O O . THR A 1 127 ? -29.430 -32.204 63.601 1.00 11.19 127 THR A O 1
ATOM 981 N N . GLU A 1 128 ? -28.558 -31.989 65.659 1.00 15.19 128 GLU A N 1
ATOM 982 C CA . GLU A 1 128 ? -29.850 -32.223 66.286 1.00 16.96 128 GLU A CA 1
ATOM 983 C C . GLU A 1 128 ? -30.651 -30.954 66.489 1.00 15.87 128 GLU A C 1
ATOM 984 O O . GLU A 1 128 ? -31.664 -30.990 67.190 1.00 22.11 128 GLU A O 1
ATOM 990 N N . LYS A 1 129 ? -30.210 -29.838 65.909 1.00 15.44 129 LYS A N 1
ATOM 991 C CA . LYS A 1 129 ? -30.952 -28.577 65.926 1.00 12.18 129 LYS A CA 1
ATOM 992 C C . LYS A 1 129 ? -30.760 -27.758 64.665 1.00 11.42 129 LYS A C 1
ATOM 993 O O . LYS A 1 129 ? -31.608 -26.913 64.363 1.00 13.37 129 LYS A O 1
ATOM 999 N N . GLY A 1 130 ? -29.692 -27.972 63.916 1.00 14.03 130 GLY A N 1
ATOM 1000 C CA . GLY A 1 130 ? -29.511 -27.299 62.660 1.00 12.65 130 GLY A CA 1
ATOM 1001 C C . GLY A 1 130 ? -30.248 -27.998 61.537 1.00 14.36 130 GLY A C 1
ATOM 1002 O O . GLY A 1 130 ? -30.377 -29.213 61.517 1.00 17.11 130 GLY A O 1
ATOM 1003 N N . LYS A 1 131 ? -30.747 -27.196 60.610 1.00 15.63 131 LYS A N 1
ATOM 1004 C CA . LYS A 1 131 ? -31.302 -27.646 59.348 1.00 12.58 131 LYS A CA 1
ATOM 1005 C C . LYS A 1 131 ? -30.373 -27.192 58.234 1.00 14.86 131 LYS A C 1
ATOM 1006 O O . LYS A 1 131 ? -29.390 -26.493 58.474 1.00 18.15 131 LYS A O 1
ATOM 1012 N N . HIS A 1 132 ? -30.684 -27.603 57.009 1.00 14.34 132 HIS A N 1
ATOM 1013 C CA . HIS A 1 132 ? -29.877 -27.227 55.858 1.00 11.60 132 HIS A CA 1
ATOM 1014 C C . HIS A 1 132 ? -29.695 -25.716 55.790 1.00 15.49 132 HIS A C 1
ATOM 1015 O O . HIS A 1 132 ? -30.648 -24.989 55.496 1.00 19.13 132 HIS A O 1
ATOM 1022 N N . GLY A 1 133 ? -28.483 -25.229 56.062 1.00 14.16 133 GLY A N 1
ATOM 1023 C CA . GLY A 1 133 ? -28.182 -23.812 56.001 1.00 13.29 133 GLY A CA 1
ATOM 1024 C C . GLY A 1 133 ? -27.959 -23.168 57.350 1.00 15.87 133 GLY A C 1
ATOM 1025 O O . GLY A 1 133 ? -27.557 -21.997 57.409 1.00 12.18 133 GLY A O 1
ATOM 1026 N N . SER A 1 134 ? -28.209 -23.893 58.432 1.00 14.43 134 SER A N 1
ATOM 1027 C CA . SER A 1 134 ? -27.901 -23.388 59.759 1.00 14.06 134 SER A CA 1
ATOM 1028 C C . SER A 1 134 ? -26.390 -23.273 59.943 1.00 16.01 134 SER A C 1
ATOM 1029 O O . SER A 1 134 ? -25.636 -24.181 59.578 1.00 15.80 134 SER A O 1
ATOM 1032 N N . PHE A 1 135 ? -25.944 -22.152 60.507 1.00 11.66 135 PHE A N 1
ATOM 1033 C CA . PHE A 1 135 ? -24.523 -21.897 60.653 1.00 10.41 135 PHE A CA 1
ATOM 1034 C C . PHE A 1 135 ? -24.269 -21.118 61.931 1.00 11.22 135 PHE A C 1
ATOM 1035 O O . PHE A 1 135 ? -25.180 -20.558 62.549 1.00 10.11 135 PHE A O 1
ATOM 1043 N N . LEU A 1 136 ? -22.993 -21.065 62.295 1.00 11.11 136 LEU A N 1
ATOM 1044 C CA . LEU A 1 136 ? -22.539 -20.325 63.460 1.00 10.86 136 LEU A CA 1
ATOM 1045 C C . LEU A 1 136 ? -21.053 -20.048 63.296 1.00 11.99 136 LEU A C 1
ATOM 1046 O O . LEU A 1 136 ? -20.363 -20.695 62.503 1.00 9.13 136 LEU A O 1
ATOM 1051 N N . VAL A 1 137 ? -20.570 -19.080 64.060 1.00 10.38 137 VAL A N 1
ATOM 1052 C CA . VAL A 1 137 ? -19.150 -18.775 64.115 1.00 10.37 137 VAL A CA 1
ATOM 1053 C C . VAL A 1 137 ? -18.702 -19.004 65.550 1.00 11.50 137 VAL A C 1
ATOM 1054 O O . VAL A 1 137 ? -19.477 -18.792 66.489 1.00 9.65 137 VAL A O 1
ATOM 1058 N N . ARG A 1 138 ? -17.469 -19.492 65.707 1.00 13.95 138 ARG A N 1
ATOM 1059 C CA . ARG A 1 138 ? -16.967 -19.974 66.985 1.00 12.31 138 ARG A CA 1
ATOM 1060 C C . ARG A 1 138 ? -15.456 -19.828 66.995 1.00 12.53 138 ARG A C 1
ATOM 1061 O O . ARG A 1 138 ? -14.813 -19.810 65.946 1.00 12.09 138 ARG A O 1
ATOM 1069 N N . GLU A 1 139 ? -14.892 -19.721 68.192 1.00 12.85 139 GLU A N 1
ATOM 1070 C CA . GLU A 1 139 ? -13.448 -19.581 68.306 1.00 13.75 139 GLU A CA 1
ATOM 1071 C C . GLU A 1 139 ? -12.767 -20.851 67.814 1.00 12.95 139 GLU A C 1
ATOM 1072 O O . GLU A 1 139 ? -13.336 -21.944 67.855 1.00 16.10 139 GLU A O 1
ATOM 1078 N N . SER A 1 140 ? -11.548 -20.704 67.310 1.00 13.81 140 SER A N 1
ATOM 1079 C CA . SER A 1 140 ? -10.771 -21.868 66.912 1.00 11.25 140 SER A CA 1
ATOM 1080 C C . SER A 1 140 ? -10.001 -22.405 68.108 1.00 16.07 140 SER A C 1
ATOM 1081 O O . SER A 1 140 ? -9.410 -21.643 68.883 1.00 15.77 140 SER A O 1
ATOM 1084 N N . GLN A 1 141 ? -10.011 -23.723 68.260 1.00 13.28 141 GLN A N 1
ATOM 1085 C CA . GLN A 1 141 ? -9.265 -24.327 69.345 1.00 13.71 141 GLN A CA 1
ATOM 1086 C C . GLN A 1 141 ? -7.965 -24.965 68.886 1.00 11.30 141 GLN A C 1
ATOM 1087 O O . GLN A 1 141 ? -7.158 -25.360 69.731 1.00 13.42 141 GLN A O 1
ATOM 1093 N N . SER A 1 142 ? -7.726 -25.046 67.581 1.00 9.76 142 SER A N 1
ATOM 1094 C CA . SER A 1 142 ? -6.421 -25.456 67.084 1.00 12.05 142 SER A CA 1
ATOM 1095 C C . SER A 1 142 ? -5.573 -24.275 66.641 1.00 15.02 142 SER A C 1
ATOM 1096 O O . SER A 1 142 ? -4.364 -24.442 66.440 1.00 17.46 142 SER A O 1
ATOM 1099 N N . HIS A 1 143 ? -6.179 -23.101 66.482 1.00 14.42 143 HIS A N 1
ATOM 1100 C CA . HIS A 1 143 ? -5.465 -21.866 66.162 1.00 14.53 143 HIS A CA 1
ATOM 1101 C C . HIS A 1 143 ? -6.029 -20.751 67.033 1.00 17.32 143 HIS A C 1
ATOM 1102 O O . HIS A 1 143 ? -6.927 -20.006 66.618 1.00 14.82 143 HIS A O 1
ATOM 1109 N N . PRO A 1 144 ? -5.528 -20.626 68.269 1.00 18.73 144 PRO A N 1
ATOM 1110 C CA . PRO A 1 144 ? -5.960 -19.543 69.167 1.00 21.38 144 PRO A CA 1
ATOM 1111 C C . PRO A 1 144 ? -5.877 -18.166 68.521 1.00 17.13 144 PRO A C 1
ATOM 1112 O O . PRO A 1 144 ? -4.887 -17.817 67.872 1.00 13.89 144 PRO A O 1
ATOM 1116 N N . GLY A 1 145 ? -6.924 -17.365 68.740 1.00 16.87 145 GLY A N 1
ATOM 1117 C CA . GLY A 1 145 ? -7.056 -16.062 68.122 1.00 12.09 145 GLY A CA 1
ATOM 1118 C C . GLY A 1 145 ? -7.838 -16.045 66.822 1.00 15.98 145 GLY A C 1
ATOM 1119 O O . GLY A 1 145 ? -8.167 -14.960 66.333 1.00 14.14 145 GLY A O 1
ATOM 1120 N N . ASP A 1 146 ? -8.152 -17.209 66.254 1.00 16.92 146 ASP A N 1
ATOM 1121 C CA . ASP A 1 146 ? -8.854 -17.322 64.984 1.00 14.22 146 ASP A CA 1
ATOM 1122 C C . ASP A 1 146 ? -10.202 -18.010 65.200 1.00 12.80 146 ASP A C 1
ATOM 1123 O O . ASP A 1 146 ? -10.518 -18.479 66.294 1.00 14.29 146 ASP A O 1
ATOM 1128 N N . PHE A 1 147 ? -11.009 -18.062 64.143 1.00 10.23 147 PHE A N 1
ATOM 1129 C CA . PHE A 1 147 ? -12.411 -18.439 64.247 1.00 10.66 147 PHE A CA 1
ATOM 1130 C C . PHE A 1 147 ? -12.729 -19.540 63.238 1.00 11.40 147 PHE A C 1
ATOM 1131 O O . PHE A 1 147 ? -11.860 -20.023 62.515 1.00 10.92 147 PHE A O 1
ATOM 1139 N N . VAL A 1 148 ? -13.983 -19.979 63.244 1.00 10.25 148 VAL A N 1
ATOM 1140 C CA . VAL A 1 148 ? -14.460 -21.101 62.441 1.00 10.79 148 VAL A CA 1
ATOM 1141 C C . VAL A 1 148 ? -15.945 -20.888 62.166 1.00 9.87 148 VAL A C 1
ATOM 1142 O O . VAL A 1 148 ? -16.731 -20.623 63.085 1.00 8.05 148 VAL A O 1
ATOM 1146 N N . LEU A 1 149 ? -16.322 -21.000 60.901 1.00 8.24 149 LEU A N 1
ATOM 1147 C CA . LEU A 1 149 ? -17.720 -21.008 60.504 1.00 10.34 149 LEU A CA 1
ATOM 1148 C C . LEU A 1 149 ? -18.154 -22.453 60.280 1.00 9.10 149 LEU A C 1
ATOM 1149 O O . LEU A 1 149 ? -17.614 -23.141 59.410 1.00 7.15 149 LEU A O 1
ATOM 1154 N N . SER A 1 150 ? -19.111 -22.907 61.083 1.00 8.86 150 SER A N 1
ATOM 1155 C CA . SER A 1 150 ? -19.684 -24.235 60.975 1.00 7.72 150 SER A CA 1
ATOM 1156 C C . SER A 1 150 ? -21.070 -24.139 60.344 1.00 9.87 150 SER A C 1
ATOM 1157 O O . SER A 1 150 ? -21.907 -23.345 60.783 1.00 9.66 150 SER A O 1
ATOM 1160 N N . VAL A 1 151 ? -21.293 -24.951 59.311 1.00 10.29 151 VAL A N 1
ATOM 1161 C CA . VAL A 1 151 ? -22.436 -24.884 58.409 1.00 12.22 151 VAL A CA 1
ATOM 1162 C C . VAL A 1 151 ? -23.054 -26.270 58.313 1.00 11.00 151 VAL A C 1
ATOM 1163 O O . VAL A 1 151 ? -22.360 -27.283 58.405 1.00 13.74 151 VAL A O 1
ATOM 1167 N N . ARG A 1 152 ? -24.361 -26.321 58.114 1.00 12.70 152 ARG A N 1
ATOM 1168 C CA . ARG A 1 152 ? -25.029 -27.578 57.809 1.00 13.60 152 ARG A CA 1
ATOM 1169 C C . ARG A 1 152 ? -25.392 -27.607 56.326 1.00 12.75 152 ARG A C 1
ATOM 1170 O O . ARG A 1 152 ? -26.194 -26.789 55.860 1.00 9.26 152 ARG A O 1
ATOM 1178 N N . THR A 1 153 ? -24.786 -28.538 55.592 1.00 14.62 153 THR A N 1
ATOM 1179 C CA . THR A 1 153 ? -25.060 -28.743 54.169 1.00 18.19 153 THR A CA 1
ATOM 1180 C C . THR A 1 153 ? -25.706 -30.119 54.010 1.00 25.82 153 THR A C 1
ATOM 1181 O O . THR A 1 153 ? -25.067 -31.087 53.593 1.00 31.13 153 THR A O 1
ATOM 1185 N N . GLY A 1 154 ? -26.994 -30.199 54.348 1.00 26.14 154 GLY A N 1
ATOM 1186 C CA . GLY A 1 154 ? -27.734 -31.451 54.305 1.00 29.56 154 GLY A CA 1
ATOM 1187 C C . GLY A 1 154 ? -28.148 -31.917 52.917 1.00 35.99 154 GLY A C 1
ATOM 1188 O O . GLY A 1 154 ? -28.773 -32.974 52.761 1.00 43.41 154 GLY A O 1
ATOM 1189 N N . SER A 1 165 ? -25.434 -35.309 54.287 1.00 23.51 165 SER A N 1
ATOM 1190 C CA . SER A 1 165 ? -26.280 -34.611 55.248 1.00 29.52 165 SER A CA 1
ATOM 1191 C C . SER A 1 165 ? -25.501 -34.184 56.497 1.00 28.29 165 SER A C 1
ATOM 1192 O O . SER A 1 165 ? -25.917 -34.467 57.628 1.00 31.26 165 SER A O 1
ATOM 1195 N N . LYS A 1 166 ? -24.395 -33.467 56.285 1.00 26.20 166 LYS A N 1
ATOM 1196 C CA . LYS A 1 166 ? -23.385 -33.265 57.321 1.00 23.54 166 LYS A CA 1
ATOM 1197 C C . LYS A 1 166 ? -23.042 -31.796 57.592 1.00 19.76 166 LYS A C 1
ATOM 1198 O O . LYS A 1 166 ? -23.736 -30.879 57.137 1.00 17.69 166 LYS A O 1
ATOM 1200 N N . VAL A 1 167 ? -21.955 -31.576 58.333 1.00 15.97 167 VAL A N 1
ATOM 1201 C CA . VAL A 1 167 ? -21.556 -30.262 58.819 1.00 16.78 167 VAL A CA 1
ATOM 1202 C C . VAL A 1 167 ? -20.154 -29.957 58.310 1.00 13.01 167 VAL A C 1
ATOM 1203 O O . VAL A 1 167 ? -19.273 -30.821 58.321 1.00 11.49 167 VAL A O 1
ATOM 1207 N N . THR A 1 168 ? -19.942 -28.723 57.882 1.00 15.58 168 THR A N 1
ATOM 1208 C CA . THR A 1 168 ? -18.647 -28.267 57.407 1.00 16.69 168 THR A CA 1
ATOM 1209 C C . THR A 1 168 ? -18.097 -27.189 58.336 1.00 13.51 168 THR A C 1
ATOM 1210 O O . THR A 1 168 ? -18.856 -26.396 58.905 1.00 9.10 168 THR A O 1
ATOM 1214 N N . HIS A 1 169 ? -16.772 -27.176 58.491 1.00 11.18 169 HIS A N 1
ATOM 1215 C CA . HIS A 1 169 ? -16.064 -26.146 59.235 1.00 8.41 169 HIS A CA 1
ATOM 1216 C C . HIS A 1 169 ? -15.117 -25.416 58.293 1.00 11.03 169 HIS A C 1
ATOM 1217 O O . HIS A 1 169 ? -14.459 -26.031 57.450 1.00 10.84 169 HIS A O 1
ATOM 1224 N N . VAL A 1 170 ? -15.075 -24.097 58.411 1.00 9.73 170 VAL A N 1
ATOM 1225 C CA . VAL A 1 170 ? -14.252 -23.275 57.551 1.00 8.06 170 VAL A CA 1
ATOM 1226 C C . VAL A 1 170 ? -13.513 -22.301 58.445 1.00 8.71 170 VAL A C 1
ATOM 1227 O O . VAL A 1 170 ? -14.123 -21.382 59.000 1.00 10.71 170 VAL A O 1
ATOM 1239 N N . ILE A 1 172 ? -11.824 -19.297 59.762 1.00 11.13 172 ILE A N 1
ATOM 1240 C CA . ILE A 1 172 ? -11.831 -17.852 59.549 1.00 12.10 172 ILE A CA 1
ATOM 1241 C C . ILE A 1 172 ? -10.590 -17.277 60.219 1.00 12.04 172 ILE A C 1
ATOM 1242 O O . ILE A 1 172 ? -10.479 -17.311 61.449 1.00 13.39 172 ILE A O 1
ATOM 1247 N N . ARG A 1 173 ? -9.658 -16.748 59.433 1.00 11.78 173 ARG A N 1
ATOM 1248 C CA . ARG A 1 173 ? -8.449 -16.159 59.997 1.00 12.22 173 ARG A CA 1
ATOM 1249 C C . ARG A 1 173 ? -8.690 -14.726 60.455 1.00 16.43 173 ARG A C 1
ATOM 1250 O O . ARG A 1 173 ? -9.524 -14.000 59.906 1.00 14.62 173 ARG A O 1
ATOM 1258 N N . CYS A 1 174 ? -7.926 -14.328 61.469 1.00 15.58 174 CYS A N 1
ATOM 1259 C CA . CYS A 1 174 ? -7.950 -12.988 62.035 1.00 15.32 174 CYS A CA 1
ATOM 1260 C C . CYS A 1 174 ? -6.499 -12.562 62.193 1.00 21.49 174 CYS A C 1
ATOM 1261 O O . CYS A 1 174 ? -5.716 -13.251 62.862 1.00 19.43 174 CYS A O 1
ATOM 1264 N N . GLN A 1 175 ? -6.134 -11.453 61.559 1.00 21.72 175 GLN A N 1
ATOM 1265 C CA . GLN A 1 175 ? -4.736 -11.046 61.482 1.00 29.56 175 GLN A CA 1
ATOM 1266 C C . GLN A 1 175 ? -4.433 -9.779 62.262 1.00 25.54 175 GLN A C 1
ATOM 1267 O O . GLN A 1 175 ? -3.421 -9.722 62.970 1.00 29.96 175 GLN A O 1
ATOM 1273 N N . GLU A 1 176 ? -5.278 -8.765 62.136 1.00 19.67 176 GLU A N 1
ATOM 1274 C CA . GLU A 1 176 ? -5.167 -7.562 62.945 1.00 20.23 176 GLU A CA 1
ATOM 1275 C C . GLU A 1 176 ? -6.564 -6.979 63.134 1.00 20.25 176 GLU A C 1
ATOM 1276 O O . GLU A 1 176 ? -6.800 -5.788 62.913 1.00 19.93 176 GLU A O 1
ATOM 1278 N N . LEU A 1 177 ? -7.495 -7.838 63.570 1.00 17.62 177 LEU A N 1
ATOM 1279 C CA . LEU A 1 177 ? -8.934 -7.564 63.609 1.00 15.76 177 LEU A CA 1
ATOM 1280 C C . LEU A 1 177 ? -9.497 -7.440 62.199 1.00 16.55 177 LEU A C 1
ATOM 1281 O O . LEU A 1 177 ? -10.308 -6.561 61.911 1.00 19.12 177 LEU A O 1
ATOM 1286 N N . LYS A 1 178 ? -9.061 -8.346 61.324 1.00 17.93 178 LYS A N 1
ATOM 1287 C CA . LYS A 1 178 ? -9.431 -8.393 59.914 1.00 15.84 178 LYS A CA 1
ATOM 1288 C C . LYS A 1 178 ? -9.613 -9.855 59.547 1.00 14.96 178 LYS A C 1
ATOM 1289 O O . LYS A 1 178 ? -8.696 -10.656 59.737 1.00 18.16 178 LYS A O 1
ATOM 1295 N N . TYR A 1 179 ? -10.776 -10.196 59.003 1.00 17.41 179 TYR A N 1
ATOM 1296 C CA . TYR A 1 179 ? -11.260 -11.568 58.968 1.00 15.21 179 TYR A CA 1
ATOM 1297 C C . TYR A 1 179 ? -11.477 -12.038 57.537 1.00 15.94 179 TYR A C 1
ATOM 1298 O O . TYR A 1 179 ? -12.136 -11.350 56.752 1.00 14.84 179 TYR A O 1
ATOM 1307 N N . ASP A 1 180 ? -10.948 -13.220 57.209 1.00 15.82 180 ASP A N 1
ATOM 1308 C CA . ASP A 1 180 ? -11.234 -13.856 55.932 1.00 13.75 180 ASP A CA 1
ATOM 1309 C C . ASP A 1 180 ? -11.268 -15.366 56.116 1.00 17.01 180 ASP A C 1
ATOM 1310 O O . ASP A 1 180 ? -10.823 -15.904 57.134 1.00 18.77 180 ASP A O 1
ATOM 1315 N N . VAL A 1 181 ? -11.777 -16.046 55.090 1.00 14.36 181 VAL A N 1
ATOM 1316 C CA . VAL A 1 181 ? -11.927 -17.495 55.086 1.00 14.35 181 VAL A CA 1
ATOM 1317 C C . VAL A 1 181 ? -10.822 -18.101 54.220 1.00 18.07 181 VAL A C 1
ATOM 1318 O O . VAL A 1 181 ? -11.085 -18.781 53.216 1.00 13.43 181 VAL A O 1
ATOM 1322 N N . GLY A 1 182 ? -9.571 -17.845 54.603 1.00 14.87 182 GLY A N 1
ATOM 1323 C CA . GLY A 1 182 ? -8.435 -18.359 53.866 1.00 9.34 182 GLY A CA 1
ATOM 1324 C C . GLY A 1 182 ? -8.112 -17.620 52.588 1.00 12.16 182 GLY A C 1
ATOM 1325 O O . GLY A 1 182 ? -7.540 -18.209 51.661 1.00 17.74 182 GLY A O 1
ATOM 1326 N N . GLY A 1 183 ? -8.455 -16.349 52.502 1.00 10.58 183 GLY A N 1
ATOM 1327 C CA . GLY A 1 183 ? -8.260 -15.582 51.296 1.00 9.52 183 GLY A CA 1
ATOM 1328 C C . GLY A 1 183 ? -9.547 -14.937 50.829 1.00 12.29 183 GLY A C 1
ATOM 1329 O O . GLY A 1 183 ? -10.621 -15.129 51.401 1.00 11.89 183 GLY A O 1
ATOM 1330 N N . GLY A 1 184 ? -9.417 -14.164 49.753 1.00 11.85 184 GLY A N 1
ATOM 1331 C CA . GLY A 1 184 ? -10.533 -13.400 49.234 1.00 9.47 184 GLY A CA 1
ATOM 1332 C C . GLY A 1 184 ? -10.619 -12.081 49.961 1.00 10.95 184 GLY A C 1
ATOM 1333 O O . GLY A 1 184 ? -9.593 -11.546 50.387 1.00 13.65 184 GLY A O 1
ATOM 1334 N N . GLU A 1 185 ? -11.822 -11.553 50.141 1.00 10.57 185 GLU A N 1
ATOM 1335 C CA . GLU A 1 185 ? -11.945 -10.282 50.837 1.00 11.72 185 GLU A CA 1
ATOM 1336 C C . GLU A 1 185 ? -11.678 -10.438 52.329 1.00 13.71 185 GLU A C 1
ATOM 1337 O O . GLU A 1 185 ? -11.902 -11.496 52.918 1.00 12.98 185 GLU A O 1
ATOM 1343 N N . ARG A 1 186 ? -11.173 -9.365 52.936 1.00 16.59 186 ARG A N 1
ATOM 1344 C CA . ARG A 1 186 ? -10.918 -9.305 54.366 1.00 14.15 186 ARG A CA 1
ATOM 1345 C C . ARG A 1 186 ? -11.848 -8.272 54.985 1.00 18.82 186 ARG A C 1
ATOM 1346 O O . ARG A 1 186 ? -11.724 -7.070 54.719 1.00 17.14 186 ARG A O 1
ATOM 1354 N N . PHE A 1 187 ? -12.764 -8.740 55.816 1.00 15.16 187 PHE A N 1
ATOM 1355 C CA . PHE A 1 187 ? -13.780 -7.865 56.360 1.00 15.54 187 PHE A CA 1
ATOM 1356 C C . PHE A 1 187 ? -13.312 -7.245 57.669 1.00 17.61 187 PHE A C 1
ATOM 1357 O O . PHE A 1 187 ? -12.440 -7.770 58.366 1.00 13.82 187 PHE A O 1
ATOM 1365 N N . ASP A 1 188 ? -13.902 -6.088 57.975 1.00 22.15 188 ASP A N 1
ATOM 1366 C CA . ASP A 1 188 ? -13.583 -5.319 59.168 1.00 19.35 188 ASP A CA 1
ATOM 1367 C C . ASP A 1 188 ? -14.183 -5.916 60.433 1.00 18.31 188 ASP A C 1
ATOM 1368 O O . ASP A 1 188 ? -13.764 -5.531 61.530 1.00 18.09 188 ASP A O 1
ATOM 1373 N N . SER A 1 189 ? -15.138 -6.839 60.302 1.00 15.99 189 SER A N 1
ATOM 1374 C CA . SER A 1 189 ? -15.755 -7.503 61.440 1.00 13.56 189 SER A CA 1
ATOM 1375 C C . SER A 1 189 ? -16.259 -8.875 60.994 1.00 14.22 189 SER A C 1
ATOM 1376 O O . SER A 1 189 ? -16.243 -9.215 59.809 1.00 13.53 189 SER A O 1
ATOM 1379 N N . LEU A 1 190 ? -16.695 -9.679 61.967 1.00 16.79 190 LEU A N 1
ATOM 1380 C CA . LEU A 1 190 ? -17.288 -10.974 61.630 1.00 19.53 190 LEU A CA 1
ATOM 1381 C C . LEU A 1 190 ? -18.652 -10.815 60.973 1.00 15.37 190 LEU A C 1
ATOM 1382 O O . LEU A 1 190 ? -19.083 -11.687 60.203 1.00 14.36 190 LEU A O 1
ATOM 1387 N N . THR A 1 191 ? -19.337 -9.712 61.267 1.00 17.17 191 THR A N 1
ATOM 1388 C CA . THR A 1 191 ? -20.667 -9.482 60.722 1.00 14.44 191 THR A CA 1
ATOM 1389 C C . THR A 1 191 ? -20.606 -9.249 59.216 1.00 14.59 191 THR A C 1
ATOM 1390 O O . THR A 1 191 ? -21.351 -9.872 58.454 1.00 14.38 191 THR A O 1
ATOM 1394 N N . ASP A 1 192 ? -19.691 -8.382 58.764 1.00 22.17 192 ASP A N 1
ATOM 1395 C CA . ASP A 1 192 ? -19.577 -8.106 57.330 1.00 19.94 192 ASP A CA 1
ATOM 1396 C C . ASP A 1 192 ? -19.267 -9.376 56.562 1.00 14.93 192 ASP A C 1
ATOM 1397 O O . ASP A 1 192 ? -19.803 -9.598 55.471 1.00 17.22 192 ASP A O 1
ATOM 1402 N N . LEU A 1 193 ? -18.410 -10.227 57.132 1.00 19.74 193 LEU A N 1
ATOM 1403 C CA . LEU A 1 193 ? -18.070 -11.500 56.503 1.00 16.67 193 LEU A CA 1
ATOM 1404 C C . LEU A 1 193 ? -19.296 -12.392 56.392 1.00 13.91 193 LEU A C 1
ATOM 1405 O O . LEU A 1 193 ? -19.576 -12.949 55.322 1.00 16.73 193 LEU A O 1
ATOM 1410 N N . VAL A 1 194 ? -20.051 -12.529 57.488 1.00 11.46 194 VAL A N 1
ATOM 1411 C CA . VAL A 1 194 ? -21.208 -13.422 57.451 1.00 16.61 194 VAL A CA 1
ATOM 1412 C C . VAL A 1 194 ? -22.269 -12.909 56.475 1.00 14.90 194 VAL A C 1
ATOM 1413 O O . VAL A 1 194 ? -22.864 -13.694 55.734 1.00 13.73 194 VAL A O 1
ATOM 1417 N N . GLU A 1 195 ? -22.525 -11.597 56.451 1.00 15.21 195 GLU A N 1
ATOM 1418 C CA . GLU A 1 195 ? -23.551 -11.061 55.556 1.00 14.32 195 GLU A CA 1
ATOM 1419 C C . GLU A 1 195 ? -23.122 -11.161 54.100 1.00 16.80 195 GLU A C 1
ATOM 1420 O O . GLU A 1 195 ? -23.902 -11.598 53.239 1.00 22.37 195 GLU A O 1
ATOM 1426 N N . HIS A 1 196 ? -21.883 -10.755 53.803 1.00 16.12 196 HIS A N 1
ATOM 1427 C CA . HIS A 1 196 ? -21.363 -10.896 52.448 1.00 14.21 196 HIS A CA 1
ATOM 1428 C C . HIS A 1 196 ? -21.471 -12.330 51.961 1.00 15.08 196 HIS A C 1
ATOM 1429 O O . HIS A 1 196 ? -21.879 -12.577 50.824 1.00 25.77 196 HIS A O 1
ATOM 1436 N N . TYR A 1 197 ? -21.105 -13.296 52.802 1.00 17.51 197 TYR A N 1
ATOM 1437 C CA . TYR A 1 197 ? -21.185 -14.692 52.382 1.00 20.85 197 TYR A CA 1
ATOM 1438 C C . TYR A 1 197 ? -22.569 -15.306 52.578 1.00 21.80 197 TYR A C 1
ATOM 1439 O O . TYR A 1 197 ? -22.771 -16.468 52.208 1.00 17.90 197 TYR A O 1
ATOM 1448 N N . LYS A 1 198 ? -23.515 -14.559 53.156 1.00 24.87 198 LYS A N 1
ATOM 1449 C CA . LYS A 1 198 ? -24.928 -14.907 53.042 1.00 21.85 198 LYS A CA 1
ATOM 1450 C C . LYS A 1 198 ? -25.426 -14.594 51.641 1.00 24.21 198 LYS A C 1
ATOM 1451 O O . LYS A 1 198 ? -25.990 -15.455 50.961 1.00 25.68 198 LYS A O 1
ATOM 1457 N N . LYS A 1 199 ? -25.201 -13.360 51.186 1.00 27.93 199 LYS A N 1
ATOM 1458 C CA . LYS A 1 199 ? -25.533 -13.018 49.810 1.00 25.84 199 LYS A CA 1
ATOM 1459 C C . LYS A 1 199 ? -24.747 -13.852 48.812 1.00 27.84 199 LYS A C 1
ATOM 1460 O O . LYS A 1 199 ? -25.258 -14.159 47.727 1.00 28.84 199 LYS A O 1
ATOM 1462 N N . ASN A 1 200 ? -23.510 -14.229 49.152 1.00 28.67 200 ASN A N 1
ATOM 1463 C CA . ASN A 1 200 ? -22.555 -14.777 48.184 1.00 27.28 200 ASN A CA 1
ATOM 1464 C C . ASN A 1 200 ? -21.968 -16.101 48.643 1.00 30.03 200 ASN A C 1
ATOM 1465 O O . ASN A 1 200 ? -20.773 -16.178 48.963 1.00 24.73 200 ASN A O 1
ATOM 1470 N N . PRO A 1 201 ? -22.789 -17.177 48.687 1.00 31.97 201 PRO A N 1
ATOM 1471 C CA . PRO A 1 201 ? -22.290 -18.519 49.009 1.00 27.55 201 PRO A CA 1
ATOM 1472 C C . PRO A 1 201 ? -20.882 -18.826 48.544 1.00 21.52 201 PRO A C 1
ATOM 1473 O O . PRO A 1 201 ? -20.468 -18.414 47.467 1.00 20.67 201 PRO A O 1
ATOM 1485 N N . VAL A 1 203 ? -17.790 -21.652 47.781 1.00 28.28 203 VAL A N 1
ATOM 1486 C CA . VAL A 1 203 ? -17.757 -22.984 47.205 1.00 22.61 203 VAL A CA 1
ATOM 1487 C C . VAL A 1 203 ? -16.511 -23.689 47.706 1.00 29.10 203 VAL A C 1
ATOM 1488 O O . VAL A 1 203 ? -15.385 -23.221 47.483 1.00 24.29 203 VAL A O 1
ATOM 1492 N N . GLU A 1 204 ? -16.728 -24.813 48.387 1.00 30.56 204 GLU A N 1
ATOM 1493 C CA . GLU A 1 204 ? -15.667 -25.628 48.945 1.00 21.99 204 GLU A CA 1
ATOM 1494 C C . GLU A 1 204 ? -14.923 -26.345 47.825 1.00 24.25 204 GLU A C 1
ATOM 1495 O O . GLU A 1 204 ? -15.466 -26.577 46.743 1.00 30.60 204 GLU A O 1
ATOM 1501 N N . THR A 1 205 ? -13.655 -26.685 48.091 1.00 24.17 205 THR A N 1
ATOM 1502 C CA . THR A 1 205 ? -12.795 -27.253 47.052 1.00 23.81 205 THR A CA 1
ATOM 1503 C C . THR A 1 205 ? -13.389 -28.514 46.440 1.00 28.26 205 THR A C 1
ATOM 1504 O O . THR A 1 205 ? -13.2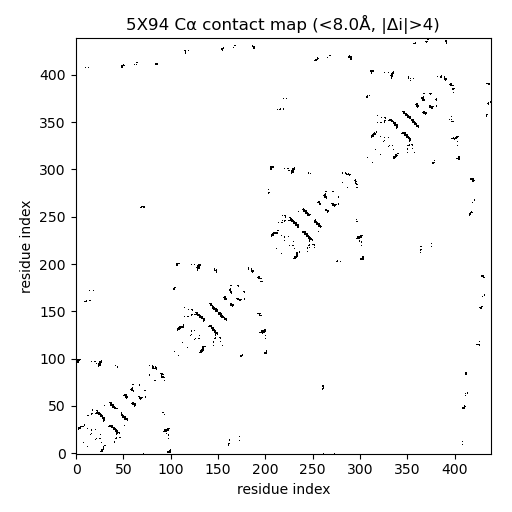63 -28.740 45.230 1.00 22.82 205 THR A O 1
ATOM 1508 N N . LEU A 1 206 ? -14.016 -29.365 47.264 1.00 30.71 206 LEU A N 1
ATOM 1509 C CA . LEU A 1 206 ? -14.602 -30.621 46.804 1.00 26.29 206 LEU A CA 1
ATOM 1510 C C . LEU A 1 206 ? -16.063 -30.478 46.412 1.00 30.31 206 LEU A C 1
ATOM 1511 O O . LEU A 1 206 ? -16.827 -31.454 46.511 1.00 32.57 206 LEU A O 1
ATOM 1516 N N . GLY A 1 207 ? -16.473 -29.281 45.993 1.00 22.35 207 GLY A N 1
ATOM 1517 C CA . GLY A 1 207 ? -17.728 -29.100 45.299 1.00 20.25 207 GLY A CA 1
ATOM 1518 C C . GLY A 1 207 ? -18.884 -28.591 46.130 1.00 23.69 207 GLY A C 1
ATOM 1519 O O . GLY A 1 207 ? -19.700 -27.807 45.632 1.00 25.09 207 GLY A O 1
ATOM 1520 N N . THR A 1 208 ? -18.983 -29.055 47.377 1.00 19.41 208 THR A N 1
ATOM 1521 C CA . THR A 1 208 ? -20.040 -28.616 48.277 1.00 17.43 208 THR A CA 1
ATOM 1522 C C . THR A 1 208 ? -20.142 -27.094 48.279 1.00 19.58 208 THR A C 1
ATOM 1523 O O . THR A 1 208 ? -19.142 -26.390 48.457 1.00 18.48 208 THR A O 1
ATOM 1527 N N . VAL A 1 209 ? -21.342 -26.581 48.043 1.00 17.83 209 VAL A N 1
ATOM 1528 C CA . VAL A 1 209 ? -21.577 -25.151 48.146 1.00 19.48 209 VAL A CA 1
ATOM 1529 C C . VAL A 1 209 ? -22.228 -24.879 49.488 1.00 24.44 209 VAL A C 1
ATOM 1530 O O . VAL A 1 209 ? -23.226 -25.514 49.857 1.00 20.98 209 VAL A O 1
ATOM 1534 N N . LEU A 1 210 ? -21.674 -23.907 50.196 1.00 25.74 210 LEU A N 1
ATOM 1535 C CA . LEU A 1 210 ? -21.885 -23.703 51.614 1.00 21.75 210 LEU A CA 1
ATOM 1536 C C . LEU A 1 210 ? -22.765 -22.468 51.778 1.00 19.30 210 LEU A C 1
ATOM 1537 O O . LEU A 1 210 ? -22.282 -21.378 52.078 1.00 17.70 210 LEU A O 1
ATOM 1542 N N . GLN A 1 211 ? -24.071 -22.642 51.555 1.00 23.14 211 GLN A N 1
ATOM 1543 C CA . GLN A 1 211 ? -25.006 -21.537 51.742 1.00 23.42 211 GLN A CA 1
ATOM 1544 C C . GLN A 1 211 ? -25.239 -21.281 53.225 1.00 22.12 211 GLN A C 1
ATOM 1545 O O . GLN A 1 211 ? -25.134 -22.177 54.067 1.00 26.42 211 GLN A O 1
ATOM 1551 N N . LEU A 1 212 ? -25.554 -20.037 53.545 1.00 17.93 212 LEU A N 1
ATOM 1552 C CA . LEU A 1 212 ? -25.808 -19.640 54.923 1.00 18.84 212 LEU A CA 1
ATOM 1553 C C . LEU A 1 212 ? -27.253 -19.158 54.975 1.00 16.15 212 LEU A C 1
ATOM 1554 O O . LEU A 1 212 ? -27.548 -18.004 54.664 1.00 23.11 212 LEU A O 1
ATOM 1559 N N . LYS A 1 213 ? -28.170 -20.062 55.323 1.00 21.95 213 LYS A N 1
ATOM 1560 C CA . LYS A 1 213 ? -29.589 -19.706 55.318 1.00 25.12 213 LYS A CA 1
ATOM 1561 C C . LYS A 1 213 ? -30.024 -19.107 56.657 1.00 13.55 213 LYS A C 1
ATOM 1562 O O . LYS A 1 213 ? -30.556 -17.990 56.706 1.00 11.47 213 LYS A O 1
ATOM 1564 N N . GLN A 1 214 ? -29.773 -19.815 57.755 1.00 12.00 214 GLN A N 1
ATOM 1565 C CA . GLN A 1 214 ? -30.242 -19.370 59.064 1.00 15.39 214 GLN A CA 1
ATOM 1566 C C . GLN A 1 214 ? -29.226 -19.546 60.186 1.00 10.53 214 GLN A C 1
ATOM 1567 O O . GLN A 1 214 ? -28.764 -20.666 60.421 1.00 11.05 214 GLN A O 1
ATOM 1573 N N . PRO A 1 215 ? -28.914 -18.496 60.940 1.00 15.19 215 PRO A N 1
ATOM 1574 C CA . PRO A 1 215 ? -27.986 -18.653 62.069 1.00 15.50 215 PRO A CA 1
ATOM 1575 C C . PRO A 1 215 ? -28.588 -19.510 63.177 1.00 11.47 215 PRO A C 1
ATOM 1576 O O . PRO A 1 215 ? -29.747 -19.337 63.557 1.00 15.38 215 PRO A O 1
ATOM 1580 N N . LEU A 1 216 ? -27.792 -20.442 63.693 1.00 12.97 216 LEU A N 1
ATOM 1581 C CA . LEU A 1 216 ? -28.180 -21.196 64.883 1.00 13.66 216 LEU A CA 1
ATOM 1582 C C . LEU A 1 216 ? -27.735 -20.391 66.100 1.00 15.57 216 LEU A C 1
ATOM 1583 O O . LEU A 1 216 ? -26.657 -20.603 66.660 1.00 12.91 216 LEU A O 1
ATOM 1588 N N . ASN A 1 217 ? -28.593 -19.451 66.507 1.00 17.06 217 ASN A N 1
ATOM 1589 C CA . ASN A 1 217 ? -28.296 -18.552 67.614 1.00 15.90 217 ASN A CA 1
ATOM 1590 C C . ASN A 1 217 ? -28.046 -19.328 68.898 1.00 14.67 217 ASN A C 1
ATOM 1591 O O . ASN A 1 217 ? -28.614 -20.397 69.130 1.00 18.46 217 ASN A O 1
ATOM 1596 N N . THR A 1 218 ? -27.184 -18.773 69.738 1.00 14.71 218 THR A N 1
ATOM 1597 C CA . THR A 1 218 ? -26.987 -19.313 71.070 1.00 17.90 218 THR A CA 1
ATOM 1598 C C . THR A 1 218 ? -28.192 -18.935 71.930 1.00 25.82 218 THR A C 1
ATOM 1599 O O . THR A 1 218 ? -28.783 -17.863 71.751 1.00 24.59 218 THR A O 1
ATOM 1603 N N . THR A 1 219 ? -28.599 -19.841 72.823 1.00 17.89 219 THR A N 1
ATOM 1604 C CA . THR A 1 219 ? -29.758 -19.565 73.662 1.00 18.23 219 THR A CA 1
ATOM 1605 C C . THR A 1 219 ? -29.447 -18.448 74.660 1.00 24.63 219 THR A C 1
ATOM 1606 O O . THR A 1 219 ? -28.599 -18.601 75.543 1.00 27.42 219 THR A O 1
ATOM 1610 N N . SER B 1 3 ? -24.571 2.320 96.108 1.00 16.67 3 SER B N 1
ATOM 1611 C CA . SER B 1 3 ? -23.652 3.124 95.333 1.00 15.27 3 SER B CA 1
ATOM 1612 C C . SER B 1 3 ? -23.296 4.424 96.052 1.00 17.88 3 SER B C 1
ATOM 1613 O O . SER B 1 3 ? -22.122 4.807 96.102 1.00 19.86 3 SER B O 1
ATOM 1616 N N . ARG B 1 4 ? -24.289 5.096 96.634 1.00 16.50 4 ARG B N 1
ATOM 1617 C CA . ARG B 1 4 ? -24.049 6.464 97.073 1.00 12.70 4 ARG B CA 1
ATOM 1618 C C . ARG B 1 4 ? -24.841 6.882 98.316 1.00 15.14 4 ARG B C 1
ATOM 1619 O O . ARG B 1 4 ? -24.512 7.895 98.943 1.00 27.41 4 ARG B O 1
ATOM 1622 N N . ARG B 1 5 ? -25.877 6.133 98.696 1.00 15.95 5 ARG B N 1
ATOM 1623 C CA . ARG B 1 5 ? -26.662 6.500 99.877 1.00 19.11 5 ARG B CA 1
ATOM 1624 C C . ARG B 1 5 ? -26.008 5.996 101.175 1.00 20.07 5 ARG B C 1
ATOM 1625 O O . ARG B 1 5 ? -25.805 6.773 102.119 1.00 13.52 5 ARG B O 1
ATOM 1633 N N . TRP B 1 6 ? -25.663 4.694 101.238 1.00 19.13 6 TRP B N 1
ATOM 1634 C CA . TRP B 1 6 ? -24.974 4.099 102.387 1.00 13.53 6 TRP B CA 1
ATOM 1635 C C . TRP B 1 6 ? -23.546 4.587 102.553 1.00 14.05 6 TRP B C 1
ATOM 1636 O O . TRP B 1 6 ? -22.861 4.092 103.453 1.00 10.93 6 TRP B O 1
ATOM 1647 N N . PHE B 1 7 ? -23.068 5.516 101.724 1.00 16.50 7 PHE B N 1
ATOM 1648 C CA . PHE B 1 7 ? -21.720 6.056 101.859 1.00 13.22 7 PHE B CA 1
ATOM 1649 C C . PHE B 1 7 ? -21.784 7.392 102.584 1.00 10.94 7 PHE B C 1
ATOM 1650 O O . PHE B 1 7 ? -22.323 8.364 102.051 1.00 19.43 7 PHE B O 1
ATOM 1658 N N . HIS B 1 8 ? -21.201 7.441 103.776 1.00 11.68 8 HIS B N 1
ATOM 1659 C CA . HIS B 1 8 ? -21.128 8.650 104.578 1.00 11.99 8 HIS B CA 1
ATOM 1660 C C . HIS B 1 8 ? -19.770 9.309 104.399 1.00 13.37 8 HIS B C 1
ATOM 1661 O O . HIS B 1 8 ? -18.769 8.785 104.906 1.00 14.45 8 HIS B O 1
ATOM 1668 N N . PRO B 1 9 ? -19.678 10.453 103.714 1.00 15.53 9 PRO B N 1
ATOM 1669 C CA . PRO B 1 9 ? -18.353 10.997 103.379 1.00 13.42 9 PRO B CA 1
ATOM 1670 C C . PRO B 1 9 ? -17.551 11.511 104.572 1.00 22.99 9 PRO B C 1
ATOM 1671 O O . PRO B 1 9 ? -16.328 11.660 104.446 1.00 29.62 9 PRO B O 1
ATOM 1675 N N . ASN B 1 10 ? -18.164 11.788 105.719 1.00 15.62 10 ASN B N 1
ATOM 1676 C CA . ASN B 1 10 ? -17.415 12.423 106.796 1.00 20.86 10 ASN B CA 1
ATOM 1677 C C . ASN B 1 10 ? -17.182 11.538 108.008 1.00 20.28 10 ASN B C 1
ATOM 1678 O O . ASN B 1 10 ? -16.110 11.611 108.610 1.00 17.60 10 ASN B O 1
ATOM 1683 N N . ILE B 1 11 ? -18.147 10.689 108.353 1.00 15.10 11 ILE B N 1
ATOM 1684 C CA . ILE B 1 11 ? -18.259 10.216 109.711 1.00 13.23 11 ILE B CA 1
ATOM 1685 C C . ILE B 1 11 ? -17.011 9.472 110.177 1.00 18.31 11 ILE B C 1
ATOM 1686 O O . ILE B 1 11 ? -16.204 8.961 109.385 1.00 18.78 11 ILE B O 1
ATOM 1691 N N . THR B 1 12 ? -16.861 9.423 111.501 1.00 17.87 12 THR B N 1
ATOM 1692 C CA . THR B 1 12 ? -15.762 8.767 112.179 1.00 15.00 12 THR B CA 1
ATOM 1693 C C . THR B 1 12 ? -16.165 7.351 112.567 1.00 15.84 12 THR B C 1
ATOM 1694 O O . THR B 1 12 ? -17.303 6.920 112.359 1.00 18.75 12 THR B O 1
ATOM 1698 N N . GLY B 1 13 ? -15.220 6.610 113.129 1.00 13.99 13 GLY B N 1
ATOM 1699 C CA . GLY B 1 13 ? -15.536 5.280 113.601 1.00 12.78 13 GLY B CA 1
ATOM 1700 C C . GLY B 1 13 ? -16.613 5.325 114.658 1.00 12.40 13 GLY B C 1
ATOM 1701 O O . GLY B 1 13 ? -17.677 4.728 114.496 1.00 14.33 13 GLY B O 1
ATOM 1702 N N . VAL B 1 14 ? -16.348 6.068 115.733 1.00 14.16 14 VAL B N 1
ATOM 1703 C CA . VAL B 1 14 ? -17.285 6.166 116.850 1.00 11.00 14 VAL B CA 1
ATOM 1704 C C . VAL B 1 14 ? -18.622 6.752 116.389 1.00 12.91 14 VAL B C 1
ATOM 1705 O O . VAL B 1 14 ? -19.691 6.343 116.863 1.00 12.99 14 VAL B O 1
ATOM 1709 N N . GLU B 1 15 ? -18.582 7.705 115.445 1.00 13.74 15 GLU B N 1
ATOM 1710 C CA . GLU B 1 15 ? -19.809 8.269 114.883 1.00 11.57 15 GLU B CA 1
ATOM 1711 C C . GLU B 1 15 ? -20.583 7.220 114.093 1.00 10.52 15 GLU B C 1
ATOM 1712 O O . GLU B 1 15 ? -21.811 7.125 114.197 1.00 10.05 15 GLU B O 1
ATOM 1718 N N . ALA B 1 16 ? -19.878 6.437 113.273 1.00 13.21 16 ALA B N 1
ATOM 1719 C CA . ALA B 1 16 ? -20.495 5.309 112.574 1.00 10.92 16 ALA B CA 1
ATOM 1720 C C . ALA B 1 16 ? -21.167 4.344 113.545 1.00 9.07 16 ALA B C 1
ATOM 1721 O O . ALA B 1 16 ? -22.307 3.928 113.333 1.00 11.61 16 ALA B O 1
ATOM 1723 N N . GLU B 1 17 ? -20.468 3.974 114.622 1.00 12.18 17 GLU B N 1
ATOM 1724 C CA . GLU B 1 17 ? -21.056 3.079 115.611 1.00 11.73 17 GLU B CA 1
ATOM 1725 C C . GLU B 1 17 ? -22.291 3.695 116.243 1.00 12.06 17 GLU B C 1
ATOM 1726 O O . GLU B 1 17 ? -23.239 2.982 116.584 1.00 11.94 17 GLU B O 1
ATOM 1732 N N . ASN B 1 18 ? -22.290 5.012 116.428 1.00 12.13 18 ASN B N 1
ATOM 1733 C CA . ASN B 1 18 ? -23.407 5.663 117.098 1.00 10.12 18 ASN B CA 1
ATOM 1734 C C . ASN B 1 18 ? -24.624 5.753 116.193 1.00 9.82 18 ASN B C 1
ATOM 1735 O O . ASN B 1 18 ? -25.761 5.586 116.653 1.00 10.41 18 ASN B O 1
ATOM 1740 N N . LEU B 1 19 ? -24.394 5.990 114.899 1.00 11.71 19 LEU B N 1
ATOM 1741 C CA . LEU B 1 19 ? -25.463 5.935 113.903 1.00 8.48 19 LEU B CA 1
ATOM 1742 C C . LEU B 1 19 ? -26.054 4.535 113.811 1.00 9.00 19 LEU B C 1
ATOM 1743 O O . LEU B 1 19 ? -27.274 4.360 113.808 1.00 11.42 19 LEU B O 1
ATOM 1748 N N . LEU B 1 20 ? -25.201 3.523 113.733 1.00 8.86 20 LEU B N 1
ATOM 1749 C CA . LEU B 1 20 ? -25.700 2.159 113.621 1.00 8.02 20 LEU B CA 1
ATOM 1750 C C . LEU B 1 20 ? -26.366 1.685 114.909 1.00 10.34 20 LEU B C 1
ATOM 1751 O O . LEU B 1 20 ? -27.291 0.866 114.860 1.00 11.02 20 LEU B O 1
ATOM 1756 N N . LEU B 1 21 ? -25.916 2.175 116.068 1.00 9.29 21 LEU B N 1
ATOM 1757 C CA . LEU B 1 21 ? -26.552 1.807 117.324 1.00 7.61 21 LEU B CA 1
ATOM 1758 C C . LEU B 1 21 ? -27.860 2.550 117.575 1.00 9.02 21 LEU B C 1
ATOM 1759 O O . LEU B 1 21 ? -28.715 2.027 118.297 1.00 7.19 21 LEU B O 1
ATOM 1764 N N . THR B 1 22 ? -28.040 3.743 116.992 1.00 9.38 22 THR B N 1
ATOM 1765 C CA . THR B 1 22 ? -29.244 4.558 117.180 1.00 9.76 22 THR B CA 1
ATOM 1766 C C . THR B 1 22 ? -30.261 4.415 116.049 1.00 10.43 22 THR B C 1
ATOM 1767 O O . THR B 1 22 ? -31.459 4.283 116.311 1.00 6.60 22 THR B O 1
ATOM 1771 N N . ARG B 1 23 ? -29.814 4.477 114.793 1.00 8.68 23 ARG B N 1
ATOM 1772 C CA . ARG B 1 23 ? -30.688 4.310 113.646 1.00 8.22 23 ARG B CA 1
ATOM 1773 C C . ARG B 1 23 ? -30.556 2.957 112.973 1.00 11.24 23 ARG B C 1
ATOM 1774 O O . ARG B 1 23 ? -31.398 2.609 112.139 1.00 14.29 23 ARG B O 1
ATOM 1782 N N . GLY B 1 24 ? -29.525 2.213 113.272 1.00 9.97 24 GLY B N 1
ATOM 1783 C CA . GLY B 1 24 ? -29.399 0.908 112.687 1.00 8.22 24 GLY B CA 1
ATOM 1784 C C . GLY B 1 24 ? -30.141 -0.107 113.491 1.00 12.41 24 GLY B C 1
ATOM 1785 O O . GLY B 1 24 ? -30.616 0.166 114.591 1.00 19.20 24 GLY B O 1
ATOM 1786 N N . VAL B 1 25 ? -30.259 -1.295 112.906 1.00 13.54 25 VAL B N 1
ATOM 1787 C CA . VAL B 1 25 ? -30.755 -2.483 113.575 1.00 10.27 25 VAL B CA 1
ATOM 1788 C C . VAL B 1 25 ? -29.734 -3.577 113.307 1.00 14.40 25 VAL B C 1
ATOM 1789 O O . VAL B 1 25 ? -28.825 -3.408 112.490 1.00 14.15 25 VAL B O 1
ATOM 1793 N N . ASP B 1 26 ? -29.871 -4.701 114.017 1.00 16.10 26 ASP B N 1
ATOM 1794 C CA . ASP B 1 26 ? -28.949 -5.811 113.780 1.00 13.47 26 ASP B CA 1
ATOM 1795 C C . ASP B 1 26 ? -28.964 -6.147 112.306 1.00 12.86 26 ASP B C 1
ATOM 1796 O O . ASP B 1 26 ? -29.992 -6.587 111.784 1.00 20.05 26 ASP B O 1
ATOM 1801 N N . GLY B 1 27 ? -27.852 -5.897 111.620 1.00 12.54 27 GLY B N 1
ATOM 1802 C CA . GLY B 1 27 ? -27.722 -6.182 110.206 1.00 13.99 27 GLY B CA 1
ATOM 1803 C C . GLY B 1 27 ? -27.520 -4.955 109.342 1.00 15.31 27 GLY B C 1
ATOM 1804 O O . GLY B 1 27 ? -27.150 -5.094 108.165 1.00 15.96 27 GLY B O 1
ATOM 1805 N N . SER B 1 28 ? -27.755 -3.763 109.882 1.00 11.13 28 SER B N 1
ATOM 1806 C CA . SER B 1 28 ? -27.477 -2.554 109.135 1.00 11.15 28 SER B CA 1
ATOM 1807 C C . SER B 1 28 ? -25.968 -2.411 108.910 1.00 13.66 28 SER B C 1
ATOM 1808 O O . SER B 1 28 ? -25.150 -3.091 109.537 1.00 14.69 28 SER B O 1
ATOM 1811 N N . PHE B 1 29 ? -25.600 -1.524 107.986 1.00 12.07 29 PHE B N 1
ATOM 1812 C CA . PHE B 1 29 ? -24.195 -1.281 107.687 1.00 12.46 29 PHE B CA 1
ATOM 1813 C C . PHE B 1 29 ? -24.058 0.078 107.015 1.00 12.49 29 PHE B C 1
ATOM 1814 O O . PHE B 1 29 ? -25.038 0.644 106.520 1.00 10.13 29 PHE B O 1
ATOM 1822 N N . LEU B 1 30 ? -22.810 0.563 106.952 1.00 12.88 30 LEU B N 1
ATOM 1823 C CA . LEU B 1 30 ? -22.472 1.745 106.168 1.00 8.41 30 LEU B CA 1
ATOM 1824 C C . LEU B 1 30 ? -21.010 1.689 105.725 1.00 9.55 30 LEU B C 1
ATOM 1825 O O . LEU B 1 30 ? -20.234 0.836 106.161 1.00 8.33 30 LEU B O 1
ATOM 1830 N N . ALA B 1 31 ? -20.642 2.650 104.865 1.00 12.05 31 ALA B N 1
ATOM 1831 C CA . ALA B 1 31 ? -19.288 2.826 104.350 1.00 10.07 31 ALA B CA 1
ATOM 1832 C C . ALA B 1 31 ? -18.803 4.246 104.609 1.00 9.40 31 ALA B C 1
ATOM 1833 O O . ALA B 1 31 ? -19.558 5.214 104.483 1.00 8.50 31 ALA B O 1
ATOM 1835 N N . ARG B 1 32 ? -17.538 4.364 104.963 1.00 11.25 32 ARG B N 1
ATOM 1836 C CA . ARG B 1 32 ? -16.999 5.664 105.353 1.00 12.48 32 ARG B CA 1
ATOM 1837 C C . ARG B 1 32 ? -15.542 5.760 104.920 1.00 11.29 32 ARG B C 1
ATOM 1838 O O . ARG B 1 32 ? -14.927 4.743 104.570 1.00 9.91 32 ARG B O 1
ATOM 1846 N N . PRO B 1 33 ? -14.966 6.960 104.919 1.00 12.42 33 PRO B N 1
ATOM 1847 C CA . PRO B 1 33 ? -13.520 7.080 104.732 1.00 11.08 33 PRO B CA 1
ATOM 1848 C C . PRO B 1 33 ? -12.742 6.550 105.928 1.00 11.80 33 PRO B C 1
ATOM 1849 O O . PRO B 1 33 ? -13.163 6.653 107.086 1.00 11.74 33 PRO B O 1
ATOM 1853 N N . SER B 1 34 ? -11.575 6.001 105.627 1.00 8.34 34 SER B N 1
ATOM 1854 C CA . SER B 1 34 ? -10.691 5.528 106.676 1.00 10.49 34 SER B CA 1
ATOM 1855 C C . SER B 1 34 ? -10.156 6.708 107.479 1.00 12.86 34 SER B C 1
ATOM 1856 O O . SER B 1 34 ? -9.736 7.728 106.917 1.00 12.15 34 SER B O 1
ATOM 1859 N N . LYS B 1 35 ? -10.205 6.576 108.800 1.00 14.71 35 LYS B N 1
ATOM 1860 C CA . LYS B 1 35 ? -9.626 7.553 109.704 1.00 9.53 35 LYS B CA 1
ATOM 1861 C C . LYS B 1 35 ? -8.220 7.187 110.128 1.00 9.69 35 LYS B C 1
ATOM 1862 O O . LYS B 1 35 ? -7.422 8.076 110.421 1.00 18.05 35 LYS B O 1
ATOM 1868 N N . SER B 1 36 ? -7.891 5.904 110.159 1.00 13.39 36 SER B N 1
ATOM 1869 C CA . SER B 1 36 ? -6.565 5.446 110.542 1.00 13.87 36 SER B CA 1
ATOM 1870 C C . SER B 1 36 ? -5.682 5.194 109.342 1.00 12.82 36 SER B C 1
ATOM 1871 O O . SER B 1 36 ? -4.603 4.617 109.484 1.00 19.72 36 SER B O 1
ATOM 1874 N N . ASN B 1 37 ? -6.129 5.567 108.175 1.00 13.59 37 ASN B N 1
ATOM 1875 C CA . ASN B 1 37 ? -5.370 5.315 106.970 1.00 13.03 37 ASN B CA 1
ATOM 1876 C C . ASN B 1 37 ? -6.016 6.086 105.837 1.00 12.02 37 ASN B C 1
ATOM 1877 O O . ASN B 1 37 ? -6.602 5.485 104.927 1.00 14.22 37 ASN B O 1
ATOM 1882 N N . PRO B 1 38 ? -5.943 7.419 105.864 1.00 11.49 38 PRO B N 1
ATOM 1883 C CA . PRO B 1 38 ? -6.465 8.230 104.765 1.00 12.94 38 PRO B CA 1
ATOM 1884 C C . PRO B 1 38 ? -5.646 8.012 103.471 1.00 16.02 38 PRO B C 1
ATOM 1885 O O . PRO B 1 38 ? -4.467 8.365 103.407 1.00 22.99 38 PRO B O 1
ATOM 1889 N N . GLY B 1 39 ? -6.259 7.430 102.449 1.00 12.22 39 GLY B N 1
ATOM 1890 C CA . GLY B 1 39 ? -7.653 7.051 102.490 1.00 14.44 39 GLY B CA 1
ATOM 1891 C C . GLY B 1 39 ? -7.950 5.681 101.902 1.00 13.54 39 GLY B C 1
ATOM 1892 O O . GLY B 1 39 ? -8.213 5.544 100.708 1.00 8.22 39 GLY B O 1
ATOM 1893 N N . ASP B 1 40 ? -7.890 4.653 102.745 1.00 9.46 40 ASP B N 1
ATOM 1894 C CA . ASP B 1 40 ? -8.620 3.426 102.451 1.00 13.11 40 ASP B CA 1
ATOM 1895 C C . ASP B 1 40 ? -10.100 3.724 102.695 1.00 12.11 40 ASP B C 1
ATOM 1896 O O . ASP B 1 40 ? -10.493 4.895 102.778 1.00 15.42 40 ASP B O 1
ATOM 1901 N N . PHE B 1 41 ? -10.937 2.705 102.839 1.00 11.25 41 PHE B N 1
ATOM 1902 C CA . PHE B 1 41 ? -12.285 2.942 103.347 1.00 9.78 41 PHE B CA 1
ATOM 1903 C C . PHE B 1 41 ? -12.562 1.964 104.479 1.00 9.82 41 PHE B C 1
ATOM 1904 O O . PHE B 1 41 ? -11.753 1.088 104.779 1.00 11.64 41 PHE B O 1
ATOM 1912 N N . THR B 1 42 ? -13.690 2.151 105.152 1.00 10.13 42 THR B N 1
ATOM 1913 C CA . THR B 1 42 ? -14.089 1.242 106.211 1.00 9.77 42 THR B CA 1
ATOM 1914 C C . THR B 1 42 ? -15.563 0.899 106.068 1.00 12.07 42 THR B C 1
ATOM 1915 O O . THR B 1 42 ? -16.376 1.758 105.701 1.00 10.18 42 THR B O 1
ATOM 1919 N N . LEU B 1 43 ? -15.893 -0.367 106.350 1.00 15.78 43 LEU B N 1
ATOM 1920 C CA . LEU B 1 43 ? -17.274 -0.823 106.483 1.00 10.83 43 LEU B CA 1
ATOM 1921 C C . LEU B 1 43 ? -17.610 -0.949 107.954 1.00 10.56 43 LEU B C 1
ATOM 1922 O O . LEU B 1 43 ? -16.969 -1.717 108.668 1.00 10.61 43 LEU B O 1
ATOM 1927 N N . SER B 1 44 ? -18.639 -0.245 108.391 1.00 10.49 44 SER B N 1
ATOM 1928 C CA . SER B 1 44 ? -19.187 -0.484 109.710 1.00 8.95 44 SER B CA 1
ATOM 1929 C C . SER B 1 44 ? -20.441 -1.348 109.582 1.00 12.64 44 SER B C 1
ATOM 1930 O O . SER B 1 44 ? -21.254 -1.166 108.669 1.00 9.88 44 SER B O 1
ATOM 1933 N N . VAL B 1 45 ? -20.563 -2.322 110.482 1.00 13.65 45 VAL B N 1
ATOM 1934 C CA . VAL B 1 45 ? -21.665 -3.270 110.508 1.00 9.01 45 VAL B CA 1
ATOM 1935 C C . VAL B 1 45 ? -22.142 -3.361 111.947 1.00 11.45 45 VAL B C 1
ATOM 1936 O O . VAL B 1 45 ? -21.325 -3.326 112.876 1.00 14.10 45 VAL B O 1
ATOM 1940 N N . ARG B 1 46 ? -23.462 -3.438 112.135 1.00 11.60 46 ARG B N 1
ATOM 1941 C CA . ARG B 1 46 ? -24.059 -3.796 113.418 1.00 13.11 46 ARG B CA 1
ATOM 1942 C C . ARG B 1 46 ? -24.447 -5.263 113.355 1.00 12.47 46 ARG B C 1
ATOM 1943 O O . ARG B 1 46 ? -25.129 -5.691 112.421 1.00 12.40 46 ARG B O 1
ATOM 1951 N N . ARG B 1 47 ? -23.991 -6.026 114.338 1.00 12.11 47 ARG B N 1
ATOM 1952 C CA . ARG B 1 47 ? -24.140 -7.470 114.380 1.00 13.92 47 ARG B CA 1
ATOM 1953 C C . ARG B 1 47 ? -24.399 -7.842 115.831 1.00 16.21 47 ARG B C 1
ATOM 1954 O O . ARG B 1 47 ? -23.551 -7.592 116.694 1.00 23.13 47 ARG B O 1
ATOM 1962 N N . ASN B 1 48 ? -25.583 -8.387 116.111 1.00 19.82 48 ASN B N 1
ATOM 1963 C CA . ASN B 1 48 ? -25.944 -8.807 117.469 1.00 15.60 48 ASN B CA 1
ATOM 1964 C C . ASN B 1 48 ? -25.879 -7.659 118.465 1.00 13.54 48 ASN B C 1
ATOM 1965 O O . ASN B 1 48 ? -25.594 -7.876 119.642 1.00 16.04 48 ASN B O 1
ATOM 1970 N N . GLY B 1 49 ? -26.110 -6.434 118.006 1.00 10.79 49 GLY B N 1
ATOM 1971 C CA . GLY B 1 49 ? -26.074 -5.286 118.883 1.00 9.50 49 GLY B CA 1
ATOM 1972 C C . GLY B 1 49 ? -24.702 -4.691 119.120 1.00 14.82 49 GLY B C 1
ATOM 1973 O O . GLY B 1 49 ? -24.557 -3.853 120.017 1.00 16.52 49 GLY B O 1
ATOM 1974 N N . ALA B 1 50 ? -23.691 -5.094 118.359 1.00 15.20 50 ALA B N 1
ATOM 1975 C CA . ALA B 1 50 ? -22.367 -4.508 118.462 1.00 12.01 50 ALA B CA 1
ATOM 1976 C C . ALA B 1 50 ? -21.944 -4.038 117.082 1.00 15.26 50 ALA B C 1
ATOM 1977 O O . ALA B 1 50 ? -22.612 -4.306 116.088 1.00 12.93 50 ALA B O 1
ATOM 1979 N N . VAL B 1 51 ? -20.821 -3.332 117.011 1.00 16.93 51 VAL B N 1
ATOM 1980 C CA . VAL B 1 51 ? -20.347 -2.779 115.746 1.00 14.04 51 VAL B CA 1
ATOM 1981 C C . VAL B 1 51 ? -18.949 -3.314 115.459 1.00 15.36 51 VAL B C 1
ATOM 1982 O O . VAL B 1 51 ? -18.063 -3.263 116.320 1.00 16.40 51 VAL B O 1
ATOM 1986 N N . THR B 1 52 ? -18.762 -3.844 114.254 1.00 17.28 52 THR B N 1
ATOM 1987 C CA . THR B 1 52 ? -17.447 -4.245 113.773 1.00 18.85 52 THR B CA 1
ATOM 1988 C C . THR B 1 52 ? -17.130 -3.484 112.491 1.00 14.71 52 THR B C 1
ATOM 1989 O O . THR B 1 52 ? -18.034 -3.086 111.745 1.00 10.77 52 THR B O 1
ATOM 1993 N N . HIS B 1 53 ? -15.837 -3.276 112.245 1.00 13.23 53 HIS B N 1
ATOM 1994 C CA . HIS B 1 53 ? -15.390 -2.492 111.102 1.00 10.66 53 HIS B CA 1
ATOM 1995 C C . HIS B 1 53 ? -14.416 -3.319 110.278 1.00 12.15 53 HIS B C 1
ATOM 1996 O O . HIS B 1 53 ? -13.559 -4.020 110.822 1.00 16.81 53 HIS B O 1
ATOM 2003 N N . ILE B 1 54 ? -14.567 -3.245 108.961 1.00 14.05 54 ILE B N 1
ATOM 2004 C CA . ILE B 1 54 ? -13.795 -4.044 108.015 1.00 13.18 54 ILE B CA 1
ATOM 2005 C C . ILE B 1 54 ? -12.981 -3.092 107.144 1.00 11.20 54 ILE B C 1
ATOM 2006 O O . ILE B 1 54 ? -13.544 -2.239 106.441 1.00 7.86 54 ILE B O 1
ATOM 2011 N N . LYS B 1 55 ? -11.656 -3.236 107.213 1.00 14.10 55 LYS B N 1
ATOM 2012 C CA . LYS B 1 55 ? -10.747 -2.431 106.410 1.00 12.95 55 LYS B CA 1
ATOM 2013 C C . LYS B 1 55 ? -10.991 -2.687 104.936 1.00 11.53 55 LYS B C 1
ATOM 2014 O O . LYS B 1 55 ? -11.140 -3.836 104.507 1.00 11.90 55 LYS B O 1
ATOM 2020 N N . ILE B 1 56 ? -11.017 -1.609 104.157 1.00 10.30 56 ILE B N 1
ATOM 2021 C CA . ILE B 1 56 ? -11.217 -1.679 102.710 1.00 12.10 56 ILE B CA 1
ATOM 2022 C C . ILE B 1 56 ? -9.988 -1.098 102.043 1.00 10.41 56 ILE B C 1
ATOM 2023 O O . ILE B 1 56 ? -9.755 0.117 102.110 1.00 9.80 56 ILE B O 1
ATOM 2028 N N . GLN B 1 57 ? -9.229 -1.952 101.367 1.00 9.68 57 GLN B N 1
ATOM 2029 C CA . GLN B 1 57 ? -8.052 -1.508 100.635 1.00 11.87 57 GLN B CA 1
ATOM 2030 C C . GLN B 1 57 ? -8.439 -0.702 99.400 1.00 10.00 57 GLN B C 1
ATOM 2031 O O . GLN B 1 57 ? -9.183 -1.182 98.546 1.00 12.64 57 GLN B O 1
ATOM 2037 N N . ASN B 1 58 ? -7.928 0.520 99.307 1.00 10.25 58 ASN B N 1
ATOM 2038 C CA . ASN B 1 58 ? -8.014 1.352 98.107 1.00 11.57 58 ASN B CA 1
ATOM 2039 C C . ASN B 1 58 ? -6.597 1.467 97.551 1.00 12.78 58 ASN B C 1
ATOM 2040 O O . ASN B 1 58 ? -5.719 2.050 98.194 1.00 12.90 58 ASN B O 1
ATOM 2045 N N . THR B 1 59 ? -6.363 0.886 96.376 1.00 11.85 59 THR B N 1
ATOM 2046 C CA . THR B 1 59 ? -5.022 0.832 95.808 1.00 12.75 59 THR B CA 1
ATOM 2047 C C . THR B 1 59 ? -4.824 1.775 94.631 1.00 14.06 59 THR B C 1
ATOM 2048 O O . THR B 1 59 ? -3.702 1.871 94.116 1.00 14.28 59 THR B O 1
ATOM 2052 N N . GLY B 1 60 ? -5.870 2.483 94.204 1.00 15.82 60 GLY B N 1
ATOM 2053 C CA . GLY B 1 60 ? -5.888 3.116 92.907 1.00 12.79 60 GLY B CA 1
ATOM 2054 C C . GLY B 1 60 ? -6.101 2.161 91.754 1.00 12.72 60 GLY B C 1
ATOM 2055 O O . GLY B 1 60 ? -6.414 2.605 90.649 1.00 11.71 60 GLY B O 1
ATOM 2056 N N . ASP B 1 61 ? -5.942 0.873 91.954 1.00 14.13 61 ASP B N 1
ATOM 2057 C CA . ASP B 1 61 ? -6.233 -0.049 90.866 1.00 17.22 61 ASP B CA 1
ATOM 2058 C C . ASP B 1 61 ? -7.405 -0.968 91.190 1.00 21.33 61 ASP B C 1
ATOM 2059 O O . ASP B 1 61 ? -8.097 -1.416 90.275 1.00 20.14 61 ASP B O 1
ATOM 2064 N N . TYR B 1 62 ? -7.685 -1.234 92.472 1.00 22.45 62 TYR B N 1
ATOM 2065 C CA . TYR B 1 62 ? -8.882 -1.976 92.857 1.00 19.34 62 TYR B CA 1
ATOM 2066 C C . TYR B 1 62 ? -9.251 -1.700 94.316 1.00 18.97 62 TYR B C 1
ATOM 2067 O O . TYR B 1 62 ? -8.629 -0.886 95.021 1.00 14.87 62 TYR B O 1
ATOM 2076 N N . TYR B 1 63 ? -10.300 -2.403 94.745 1.00 16.61 63 TYR B N 1
ATOM 2077 C CA . TYR B 1 63 ? -10.758 -2.480 96.119 1.00 16.26 63 TYR B CA 1
ATOM 2078 C C . TYR B 1 63 ? -10.887 -3.945 96.498 1.00 16.30 63 TYR B C 1
ATOM 2079 O O . TYR B 1 63 ? -11.334 -4.767 95.692 1.00 15.31 63 TYR B O 1
ATOM 2088 N N . ASP B 1 64 ? -10.454 -4.273 97.709 1.00 13.28 64 ASP B N 1
ATOM 2089 C CA . ASP B 1 64 ? -10.836 -5.530 98.328 1.00 15.90 64 ASP B CA 1
ATOM 2090 C C . ASP B 1 64 ? -10.771 -5.317 99.827 1.00 16.29 64 ASP B C 1
ATOM 2091 O O . ASP B 1 64 ? -10.455 -4.216 100.302 1.00 12.33 64 ASP B O 1
ATOM 2096 N N . LEU B 1 65 ? -11.112 -6.367 100.568 1.00 14.75 65 LEU B N 1
ATOM 2097 C CA . LEU B 1 65 ? -11.009 -6.363 102.025 1.00 13.11 65 LEU B CA 1
ATOM 2098 C C . LEU B 1 65 ? -9.672 -6.942 102.470 1.00 19.89 65 LEU B C 1
ATOM 2099 O O . LEU B 1 65 ? -9.607 -7.769 103.379 1.00 25.49 65 LEU B O 1
ATOM 2104 N N . TYR B 1 66 ? -8.591 -6.510 101.815 1.00 19.53 66 TYR B N 1
ATOM 2105 C CA . TYR B 1 66 ? -7.256 -7.062 102.020 1.00 17.26 66 TYR B CA 1
ATOM 2106 C C . TYR B 1 66 ? -7.253 -8.572 101.764 1.00 21.74 66 TYR B C 1
ATOM 2107 O O . TYR B 1 66 ? -6.893 -9.396 102.617 1.00 22.29 66 TYR B O 1
ATOM 2116 N N . GLY B 1 67 ? -7.659 -8.913 100.540 1.00 14.80 67 GLY B N 1
ATOM 2117 C CA . GLY B 1 67 ? -7.817 -10.288 100.119 1.00 19.60 67 GLY B CA 1
ATOM 2118 C C . GLY B 1 67 ? -9.214 -10.561 99.591 1.00 23.19 67 GLY B C 1
ATOM 2119 O O . GLY B 1 67 ? -10.153 -9.812 99.884 1.00 22.37 67 GLY B O 1
ATOM 2120 N N . GLY B 1 68 ? -9.366 -11.628 98.818 1.00 20.03 68 GLY B N 1
ATOM 2121 C CA . GLY B 1 68 ? -10.652 -11.970 98.247 1.00 17.46 68 GLY B CA 1
ATOM 2122 C C . GLY B 1 68 ? -10.875 -11.296 96.910 1.00 16.31 68 GLY B C 1
ATOM 2123 O O . GLY B 1 68 ? -9.941 -10.863 96.226 1.00 15.16 68 GLY B O 1
ATOM 2124 N N . GLU B 1 69 ? -12.150 -11.195 96.540 1.00 15.44 69 GLU B N 1
ATOM 2125 C CA . GLU B 1 69 ? -12.503 -10.665 95.229 1.00 19.94 69 GLU B CA 1
ATOM 2126 C C . GLU B 1 69 ? -12.161 -9.181 95.135 1.00 17.20 69 GLU B C 1
ATOM 2127 O O . GLU B 1 69 ? -12.463 -8.403 96.044 1.00 17.04 69 GLU B O 1
ATOM 2133 N N . LYS B 1 70 ? -11.513 -8.793 94.045 1.00 13.37 70 LYS B N 1
ATOM 2134 C CA . LYS B 1 70 ? -11.153 -7.403 93.804 1.00 16.56 70 LYS B CA 1
ATOM 2135 C C . LYS B 1 70 ? -12.174 -6.781 92.864 1.00 18.79 70 LYS B C 1
ATOM 2136 O O . LYS B 1 70 ? -12.698 -7.455 91.971 1.00 19.54 70 LYS B O 1
ATOM 2142 N N . PHE B 1 71 ? -12.444 -5.490 93.056 1.00 15.53 71 PHE B N 1
ATOM 2143 C CA . PHE B 1 71 ? -13.430 -4.794 92.244 1.00 15.75 71 PHE B CA 1
ATOM 2144 C C . PHE B 1 71 ? -12.900 -3.428 91.840 1.00 19.14 71 PHE B C 1
ATOM 2145 O O . PHE B 1 71 ? -12.092 -2.818 92.548 1.00 19.87 71 PHE B O 1
ATOM 2153 N N . ALA B 1 72 ? -13.366 -2.960 90.679 1.00 14.27 72 ALA B N 1
ATOM 2154 C CA . ALA B 1 72 ? -12.894 -1.696 90.131 1.00 18.39 72 ALA B CA 1
ATOM 2155 C C . ALA B 1 72 ? -13.407 -0.490 90.911 1.00 23.54 72 ALA B C 1
ATOM 2156 O O . ALA B 1 72 ? -12.791 0.583 90.862 1.00 20.99 72 ALA B O 1
ATOM 2158 N N . THR B 1 73 ? -14.524 -0.649 91.618 1.00 18.91 73 THR B N 1
ATOM 2159 C CA . THR B 1 73 ? -15.198 0.431 92.310 1.00 16.27 73 THR B CA 1
ATOM 2160 C C . THR B 1 73 ? -15.560 -0.040 93.714 1.00 15.30 73 THR B C 1
ATOM 2161 O O . THR B 1 73 ? -15.412 -1.213 94.052 1.00 18.26 73 THR B O 1
ATOM 2165 N N . LEU B 1 74 ? -16.046 0.886 94.536 1.00 18.60 74 LEU B N 1
ATOM 2166 C CA . LEU B 1 74 ? -16.492 0.555 95.885 1.00 14.88 74 LEU B CA 1
ATOM 2167 C C . LEU B 1 74 ? -17.965 0.156 95.921 1.00 14.18 74 LEU B C 1
ATOM 2168 O O . LEU B 1 74 ? -18.336 -0.772 96.651 1.00 18.81 74 LEU B O 1
ATOM 2173 N N . ALA B 1 75 ? -18.806 0.830 95.129 1.00 15.89 75 ALA B N 1
ATOM 2174 C CA . ALA B 1 75 ? -20.204 0.427 94.989 1.00 12.13 75 ALA B CA 1
ATOM 2175 C C . ALA B 1 75 ? -20.320 -1.025 94.548 1.00 15.34 75 ALA B C 1
ATOM 2176 O O . ALA B 1 75 ? -21.211 -1.757 95.003 1.00 19.84 75 ALA B O 1
ATOM 2178 N N . GLU B 1 76 ? -19.416 -1.469 93.674 1.00 17.29 76 GLU B N 1
ATOM 2179 C CA . GLU B 1 76 ? -19.437 -2.867 93.250 1.00 19.17 76 GLU B CA 1
ATOM 2180 C C . GLU B 1 76 ? -19.033 -3.804 94.381 1.00 17.12 76 GLU B C 1
ATOM 2181 O O . GLU B 1 76 ? -19.609 -4.885 94.534 1.00 21.06 76 GLU B O 1
ATOM 2187 N N . LEU B 1 77 ? -18.019 -3.429 95.157 1.00 15.28 77 LEU B N 1
ATOM 2188 C CA . LEU B 1 77 ? -17.600 -4.262 96.276 1.00 18.07 77 LEU B CA 1
ATOM 2189 C C . LEU B 1 77 ? -18.753 -4.473 97.256 1.00 21.89 77 LEU B C 1
ATOM 2190 O O . LEU B 1 77 ? -19.107 -5.617 97.603 1.00 22.29 77 LEU B O 1
ATOM 2195 N N . VAL B 1 78 ? -19.386 -3.377 97.678 1.00 18.60 78 VAL B N 1
ATOM 2196 C CA . VAL B 1 78 ? -20.481 -3.499 98.631 1.00 15.08 78 VAL B CA 1
ATOM 2197 C C . VAL B 1 78 ? -21.634 -4.295 98.024 1.00 20.95 78 VAL B C 1
ATOM 2198 O O . VAL B 1 78 ? -22.130 -5.254 98.627 1.00 22.68 78 VAL B O 1
ATOM 2202 N N . GLN B 1 79 ? -22.059 -3.934 96.809 1.00 19.40 79 GLN B N 1
ATOM 2203 C CA . GLN B 1 79 ? -23.128 -4.689 96.164 1.00 17.98 79 GLN B CA 1
ATOM 2204 C C . GLN B 1 79 ? -22.797 -6.179 96.099 1.00 19.73 79 GLN B C 1
ATOM 2205 O O . GLN B 1 79 ? -23.678 -7.032 96.272 1.00 20.53 79 GLN B O 1
ATOM 2211 N N . TYR B 1 80 ? -21.525 -6.508 95.875 1.00 22.14 80 TYR B N 1
ATOM 2212 C CA . TYR B 1 80 ? -21.127 -7.904 95.733 1.00 24.23 80 TYR B CA 1
ATOM 2213 C C . TYR B 1 80 ? -21.292 -8.656 97.038 1.00 20.69 80 TYR B C 1
ATOM 2214 O O . TYR B 1 80 ? -21.650 -9.837 97.031 1.00 21.78 80 TYR B O 1
ATOM 2223 N N . TYR B 1 81 ? -21.008 -8.004 98.165 1.00 21.42 81 TYR B N 1
ATOM 2224 C CA . TYR B 1 81 ? -21.137 -8.699 99.443 1.00 21.43 81 TYR B CA 1
ATOM 2225 C C . TYR B 1 81 ? -22.521 -8.602 100.076 1.00 20.28 81 TYR B C 1
ATOM 2226 O O . TYR B 1 81 ? -22.816 -9.395 100.976 1.00 20.41 81 TYR B O 1
ATOM 2243 N N . GLU B 1 83 ? -25.395 -9.235 98.365 1.00 23.18 83 GLU B N 1
ATOM 2244 C CA . GLU B 1 83 ? -25.669 -10.593 97.926 1.00 20.49 83 GLU B CA 1
ATOM 2245 C C . GLU B 1 83 ? -24.419 -11.435 98.177 1.00 27.57 83 GLU B C 1
ATOM 2246 O O . GLU B 1 83 ? -23.429 -10.950 98.726 1.00 35.45 83 GLU B O 1
ATOM 2252 N N . HIS B 1 84 ? -24.442 -12.709 97.787 1.00 19.22 84 HIS B N 1
ATOM 2253 C CA . HIS B 1 84 ? -23.336 -13.620 98.113 1.00 26.24 84 HIS B CA 1
ATOM 2254 C C . HIS B 1 84 ? -23.115 -13.698 99.625 1.00 23.49 84 HIS B C 1
ATOM 2255 O O . HIS B 1 84 ? -21.982 -13.688 100.112 1.00 24.75 84 HIS B O 1
ATOM 2262 N N . HIS B 1 85 ? -24.216 -13.755 100.369 1.00 25.11 85 HIS B N 1
ATOM 2263 C CA . HIS B 1 85 ? -24.163 -13.915 101.815 1.00 23.95 85 HIS B CA 1
ATOM 2264 C C . HIS B 1 85 ? -23.379 -15.167 102.208 1.00 27.43 85 HIS B C 1
ATOM 2265 O O . HIS B 1 85 ? -23.429 -16.197 101.530 1.00 27.99 85 HIS B O 1
ATOM 2267 N N . GLY B 1 86 ? -22.639 -15.072 103.307 1.00 24.51 86 GLY B N 1
ATOM 2268 C CA . GLY B 1 86 ? -21.914 -16.197 103.855 1.00 24.99 86 GLY B CA 1
ATOM 2269 C C . GLY B 1 86 ? -20.407 -16.110 103.731 1.00 24.80 86 GLY B C 1
ATOM 2270 O O . GLY B 1 86 ? -19.702 -16.822 104.455 1.00 27.50 86 GLY B O 1
ATOM 2271 N N . GLN B 1 87 ? -19.887 -15.247 102.860 1.00 27.20 87 GLN B N 1
ATOM 2272 C CA . GLN B 1 87 ? -18.473 -15.260 102.510 1.00 27.81 87 GLN B CA 1
ATOM 2273 C C . GLN B 1 87 ? -17.663 -14.184 103.233 1.00 28.57 87 GLN B C 1
ATOM 2274 O O . GLN B 1 87 ? -16.576 -13.810 102.780 1.00 32.79 87 GLN B O 1
ATOM 2280 N N . LEU B 1 88 ? -18.159 -13.690 104.363 1.00 32.36 88 LEU B N 1
ATOM 2281 C CA . LEU B 1 88 ? -17.340 -12.870 105.244 1.00 26.72 88 LEU B CA 1
ATOM 2282 C C . LEU B 1 88 ? -17.042 -13.596 106.548 1.00 27.80 88 LEU B C 1
ATOM 2283 O O . LEU B 1 88 ? -17.300 -13.077 107.635 1.00 35.72 88 LEU B O 1
ATOM 2288 N N . LYS B 1 89 ? -16.503 -14.804 106.450 1.00 34.24 89 LYS B N 1
ATOM 2289 C CA . LYS B 1 89 ? -16.114 -15.528 107.647 1.00 32.39 89 LYS B CA 1
ATOM 2290 C C . LYS B 1 89 ? -15.023 -14.763 108.384 1.00 35.46 89 LYS B C 1
ATOM 2291 O O . LYS B 1 89 ? -14.054 -14.295 107.777 1.00 29.90 89 LYS B O 1
ATOM 2293 N N . GLU B 1 90 ? -15.200 -14.622 109.696 1.00 42.04 90 GLU B N 1
ATOM 2294 C CA . GLU B 1 90 ? -14.210 -14.024 110.573 1.00 32.09 90 GLU B CA 1
ATOM 2295 C C . GLU B 1 90 ? -13.123 -15.042 110.914 1.00 37.53 90 GLU B C 1
ATOM 2296 O O . GLU B 1 90 ? -13.243 -16.241 110.642 1.00 39.93 90 GLU B O 1
ATOM 2302 N N . LYS B 1 91 ? -12.036 -14.547 111.507 1.00 41.72 91 LYS B N 1
ATOM 2303 C CA . LYS B 1 91 ? -11.071 -15.444 112.132 1.00 37.24 91 LYS B CA 1
ATOM 2304 C C . LYS B 1 91 ? -11.734 -16.273 113.222 1.00 39.16 91 LYS B C 1
ATOM 2305 O O . LYS B 1 91 ? -11.410 -17.454 113.399 1.00 34.17 91 LYS B O 1
ATOM 2307 N N . ASN B 1 92 ? -12.671 -15.668 113.961 1.00 42.82 92 ASN B N 1
ATOM 2308 C CA . ASN B 1 92 ? -13.436 -16.413 114.957 1.00 39.80 92 ASN B CA 1
ATOM 2309 C C . ASN B 1 92 ? -14.251 -17.524 114.321 1.00 36.15 92 ASN B C 1
ATOM 2310 O O . ASN B 1 92 ? -14.413 -18.598 114.910 1.00 32.33 92 ASN B O 1
ATOM 2315 N N . GLY B 1 93 ? -14.752 -17.293 113.108 1.00 40.35 93 GLY B N 1
ATOM 2316 C CA . GLY B 1 93 ? -15.696 -18.177 112.454 1.00 37.26 93 GLY B CA 1
ATOM 2317 C C . GLY B 1 93 ? -17.036 -17.504 112.205 1.00 39.93 93 GLY B C 1
ATOM 2318 O O . GLY B 1 93 ? -17.770 -17.917 111.304 1.00 38.57 93 GLY B O 1
ATOM 2319 N N . ASP B 1 94 ? -17.342 -16.473 112.989 1.00 42.88 94 ASP B N 1
ATOM 2320 C CA . ASP B 1 94 ? -18.543 -15.682 112.762 1.00 37.07 94 ASP B CA 1
ATOM 2321 C C . ASP B 1 94 ? -18.667 -15.293 111.298 1.00 38.92 94 ASP B C 1
ATOM 2322 O O . ASP B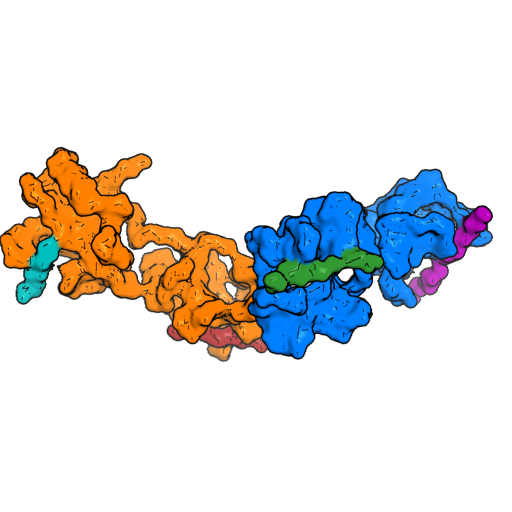 1 94 ? -17.668 -15.105 110.592 1.00 37.46 94 ASP B O 1
ATOM 2327 N N . VAL B 1 95 ? -19.910 -15.161 110.848 1.00 35.04 95 VAL B N 1
ATOM 2328 C CA . VAL B 1 95 ? -20.205 -14.601 109.538 1.00 36.53 95 VAL B CA 1
ATOM 2329 C C . VAL B 1 95 ? -20.660 -13.159 109.748 1.00 32.96 95 VAL B C 1
ATOM 2330 O O . VAL B 1 95 ? -21.107 -12.780 110.837 1.00 28.06 95 VAL B O 1
ATOM 2334 N N . ILE B 1 96 ? -20.498 -12.330 108.706 1.00 28.32 96 ILE B N 1
ATOM 2335 C CA . ILE B 1 96 ? -20.950 -10.935 108.690 1.00 27.54 96 ILE B CA 1
ATOM 2336 C C . ILE B 1 96 ? -21.965 -10.789 107.557 1.00 26.09 96 ILE B C 1
ATOM 2337 O O . ILE B 1 96 ? -21.708 -11.233 106.431 1.00 27.07 96 ILE B O 1
ATOM 2342 N N . GLU B 1 97 ? -23.112 -10.169 107.842 1.00 18.42 97 GLU B N 1
ATOM 2343 C CA . GLU B 1 97 ? -24.072 -9.911 106.785 1.00 16.75 97 GLU B CA 1
ATOM 2344 C C . GLU B 1 97 ? -24.371 -8.423 106.648 1.00 21.01 97 GLU B C 1
ATOM 2345 O O . GLU B 1 97 ? -24.356 -7.659 107.621 1.00 17.01 97 GLU B O 1
ATOM 2351 N N . LEU B 1 98 ? -24.650 -8.034 105.407 1.00 22.24 98 LEU B N 1
ATOM 2352 C CA . LEU B 1 98 ? -24.815 -6.645 104.991 1.00 16.14 98 LEU B CA 1
ATOM 2353 C C . LEU B 1 98 ? -26.233 -6.450 104.457 1.00 17.21 98 LEU B C 1
ATOM 2354 O O . LEU B 1 98 ? -26.434 -6.315 103.249 1.00 17.12 98 LEU B O 1
ATOM 2359 N N . LYS B 1 99 ? -27.220 -6.419 105.351 1.00 17.78 99 LYS B N 1
ATOM 2360 C CA . LYS B 1 99 ? -28.609 -6.478 104.906 1.00 14.94 99 LYS B CA 1
ATOM 2361 C C . LYS B 1 99 ? -29.303 -5.121 104.856 1.00 13.53 99 LYS B C 1
ATOM 2362 O O . LYS B 1 99 ? -30.082 -4.861 103.940 1.00 12.25 99 LYS B O 1
ATOM 2368 N N . TYR B 1 100 ? -29.074 -4.230 105.803 1.00 12.55 100 TYR B N 1
ATOM 2369 C CA . TYR B 1 100 ? -29.824 -2.975 105.798 1.00 15.35 100 TYR B CA 1
ATOM 2370 C C . TYR B 1 100 ? -28.892 -1.798 105.567 1.00 12.37 100 TYR B C 1
ATOM 2371 O O . TYR B 1 100 ? -28.129 -1.415 106.470 1.00 13.14 100 TYR B O 1
ATOM 2380 N N . PRO B 1 101 ? -28.880 -1.229 104.366 1.00 11.74 101 PRO B N 1
ATOM 2381 C CA . PRO B 1 101 ? -28.128 0.009 104.146 1.00 12.60 101 PRO B CA 1
ATOM 2382 C C . PRO B 1 101 ? -28.621 1.109 105.066 1.00 11.81 101 PRO B C 1
ATOM 2383 O O . PRO B 1 101 ? -29.818 1.377 105.142 1.00 16.98 101 PRO B O 1
ATOM 2387 N N . LEU B 1 102 ? -27.691 1.726 105.793 1.00 9.53 102 LEU B N 1
ATOM 2388 C CA . LEU B 1 102 ? -27.978 2.932 106.560 1.00 11.19 102 LEU B CA 1
ATOM 2389 C C . LEU B 1 102 ? -27.531 4.120 105.712 1.00 11.92 102 LEU B C 1
ATOM 2390 O O . LEU B 1 102 ? -26.331 4.354 105.554 1.00 9.77 102 LEU B O 1
ATOM 2395 N N . ASN B 1 103 ? -28.497 4.855 105.156 1.00 13.82 103 ASN B N 1
ATOM 2396 C CA . ASN B 1 103 ? -28.186 5.965 104.267 1.00 13.81 103 ASN B CA 1
ATOM 2397 C C . ASN B 1 103 ? -27.732 7.176 105.052 1.00 13.92 103 ASN B C 1
ATOM 2398 O O . ASN B 1 103 ? -28.135 7.379 106.201 1.00 17.53 103 ASN B O 1
ATOM 2403 N N . CYS B 1 104 ? -26.918 8.001 104.393 1.00 13.08 104 CYS B N 1
ATOM 2404 C CA . CYS B 1 104 ? -26.655 9.351 104.865 1.00 14.80 104 CYS B CA 1
ATOM 2405 C C . CYS B 1 104 ? -27.979 10.069 105.087 1.00 17.46 104 CYS B C 1
ATOM 2406 O O . CYS B 1 104 ? -28.942 9.863 104.343 1.00 18.52 104 CYS B O 1
ATOM 2409 N N . ALA B 1 105 ? -28.046 10.880 106.140 1.00 18.03 105 ALA B N 1
ATOM 2410 C CA . ALA B 1 105 ? -29.265 11.632 106.432 1.00 16.29 105 ALA B CA 1
ATOM 2411 C C . ALA B 1 105 ? -28.910 12.816 107.321 1.00 20.03 105 ALA B C 1
ATOM 2412 O O . ALA B 1 105 ? -27.730 13.106 107.559 1.00 21.26 105 ALA B O 1
ATOM 2414 N N . ASP B 1 106 ? -29.994 13.537 107.842 1.00 17.09 106 ASP B N 1
ATOM 2415 C CA . ASP B 1 106 ? -29.967 14.638 108.790 1.00 14.54 106 ASP B CA 1
ATOM 2416 C C . ASP B 1 106 ? -29.952 14.109 110.216 1.00 13.04 106 ASP B C 1
ATOM 2417 O O . ASP B 1 106 ? -30.533 13.064 110.495 1.00 16.81 106 ASP B O 1
ATOM 2422 N N . PRO B 1 107 ? -29.313 14.834 111.137 1.00 14.59 107 PRO B N 1
ATOM 2423 C CA . PRO B 1 107 ? -29.145 14.308 112.502 1.00 12.10 107 PRO B CA 1
ATOM 2424 C C . PRO B 1 107 ? -30.442 13.902 113.182 1.00 19.14 107 PRO B C 1
ATOM 2425 O O . PRO B 1 107 ? -30.392 13.114 114.135 1.00 25.20 107 PRO B O 1
ATOM 2429 N N . THR B 1 108 ? -31.596 14.392 112.728 1.00 21.04 108 THR B N 1
ATOM 2430 C CA . THR B 1 108 ? -32.864 14.050 113.362 1.00 22.95 108 THR B CA 1
ATOM 2431 C C . THR B 1 108 ? -33.996 14.231 112.358 1.00 19.19 108 THR B C 1
ATOM 2432 O O . THR B 1 108 ? -33.967 15.147 111.537 1.00 16.59 108 THR B O 1
ATOM 2436 N N . SER B 1 109 ? -34.970 13.321 112.411 1.00 21.11 109 SER B N 1
ATOM 2437 C CA . SER B 1 109 ? -36.141 13.424 111.554 1.00 20.64 109 SER B CA 1
ATOM 2438 C C . SER B 1 109 ? -37.160 14.403 112.107 1.00 24.51 109 SER B C 1
ATOM 2439 O O . SER B 1 109 ? -38.083 14.795 111.381 1.00 22.07 109 SER B O 1
ATOM 2442 N N . GLU B 1 110 ? -37.011 14.790 113.375 1.00 27.78 110 GLU B N 1
ATOM 2443 C CA . GLU B 1 110 ? -38.019 15.591 114.051 1.00 19.57 110 GLU B CA 1
ATOM 2444 C C . GLU B 1 110 ? -38.169 16.946 113.378 1.00 21.14 110 GLU B C 1
ATOM 2445 O O . GLU B 1 110 ? -37.209 17.533 112.879 1.00 24.23 110 GLU B O 1
ATOM 2451 N N . ARG B 1 111 ? -39.394 17.439 113.376 1.00 23.40 111 ARG B N 1
ATOM 2452 C CA . ARG B 1 111 ? -39.784 18.534 112.508 1.00 17.80 111 ARG B CA 1
ATOM 2453 C C . ARG B 1 111 ? -39.411 19.904 113.061 1.00 19.24 111 ARG B C 1
ATOM 2454 O O . ARG B 1 111 ? -39.416 20.881 112.306 1.00 19.21 111 ARG B O 1
ATOM 2462 N N . TRP B 1 112 ? -39.086 20.010 114.347 1.00 17.30 112 TRP B N 1
ATOM 2463 C CA . TRP B 1 112 ? -38.614 21.275 114.892 1.00 13.72 112 TRP B CA 1
ATOM 2464 C C . TRP B 1 112 ? -37.144 21.523 114.596 1.00 12.87 112 TRP B C 1
ATOM 2465 O O . TRP B 1 112 ? -36.560 22.437 115.182 1.00 12.33 112 TRP B O 1
ATOM 2476 N N . PHE B 1 113 ? -36.543 20.718 113.717 1.00 14.84 113 PHE B N 1
ATOM 2477 C CA . PHE B 1 113 ? -35.172 20.904 113.262 1.00 11.91 113 PHE B CA 1
ATOM 2478 C C . PHE B 1 113 ? -35.211 21.677 111.946 1.00 15.49 113 PHE B C 1
ATOM 2479 O O . PHE B 1 113 ? -35.676 21.161 110.923 1.00 10.89 113 PHE B O 1
ATOM 2487 N N . HIS B 1 114 ? -34.695 22.906 111.965 1.00 13.25 114 HIS B N 1
ATOM 2488 C CA . HIS B 1 114 ? -34.792 23.794 110.817 1.00 14.22 114 HIS B CA 1
ATOM 2489 C C . HIS B 1 114 ? -33.550 23.789 109.938 1.00 14.92 114 HIS B C 1
ATOM 2490 O O . HIS B 1 114 ? -33.525 24.508 108.934 1.00 25.12 114 HIS B O 1
ATOM 2497 N N . GLY B 1 115 ? -32.529 23.007 110.280 1.00 10.99 115 GLY B N 1
ATOM 2498 C CA . GLY B 1 115 ? -31.325 22.915 109.476 1.00 9.84 115 GLY B CA 1
ATOM 2499 C C . GLY B 1 115 ? -30.531 24.201 109.350 1.00 11.71 115 GLY B C 1
ATOM 2500 O O . GLY B 1 115 ? -30.090 24.771 110.350 1.00 9.40 115 GLY B O 1
ATOM 2501 N N . HIS B 1 116 ? -30.342 24.667 108.114 1.00 13.31 116 HIS B N 1
ATOM 2502 C CA . HIS B 1 116 ? -29.558 25.868 107.844 1.00 14.09 116 HIS B CA 1
ATOM 2503 C C . HIS B 1 116 ? -30.427 27.087 108.137 1.00 13.19 116 HIS B C 1
ATOM 2504 O O . HIS B 1 116 ? -31.430 27.320 107.459 1.00 13.42 116 HIS B O 1
ATOM 2511 N N . LEU B 1 117 ? -30.061 27.851 109.166 1.00 11.90 117 LEU B N 1
ATOM 2512 C CA . LEU B 1 117 ? -30.909 28.931 109.661 1.00 13.53 117 LEU B CA 1
ATOM 2513 C C . LEU B 1 117 ? -30.115 29.873 110.558 1.00 13.44 117 LEU B C 1
ATOM 2514 O O . LEU B 1 117 ? -29.480 29.433 111.521 1.00 17.15 117 LEU B O 1
ATOM 2519 N N . SER B 1 118 ? -30.154 31.165 110.262 1.00 11.73 118 SER B N 1
ATOM 2520 C CA . SER B 1 118 ? -29.324 32.104 110.984 1.00 12.37 118 SER B CA 1
ATOM 2521 C C . SER B 1 118 ? -29.959 32.437 112.322 1.00 11.34 118 SER B C 1
ATOM 2522 O O . SER B 1 118 ? -31.166 32.270 112.521 1.00 12.62 118 SER B O 1
ATOM 2525 N N . GLY B 1 119 ? -29.118 32.896 113.255 1.00 11.70 119 GLY B N 1
ATOM 2526 C CA . GLY B 1 119 ? -29.635 33.404 114.515 1.00 11.26 119 GLY B CA 1
ATOM 2527 C C . GLY B 1 119 ? -30.643 34.519 114.329 1.00 10.77 119 GLY B C 1
ATOM 2528 O O . GLY B 1 119 ? -31.591 34.641 115.107 1.00 13.22 119 GLY B O 1
ATOM 2529 N N . LYS B 1 120 ? -30.461 35.334 113.289 1.00 14.04 120 LYS B N 1
ATOM 2530 C CA . LYS B 1 120 ? -31.411 36.401 112.990 1.00 10.20 120 LYS B CA 1
ATOM 2531 C C . LYS B 1 120 ? -32.710 35.847 112.423 1.00 12.11 120 LYS B C 1
ATOM 2532 O O . LYS B 1 120 ? -33.796 36.300 112.800 1.00 12.76 120 LYS B O 1
ATOM 2534 N N . GLU B 1 121 ? -32.616 34.883 111.496 1.00 18.53 121 GLU B N 1
ATOM 2535 C CA . GLU B 1 121 ? -33.811 34.240 110.952 1.00 10.78 121 GLU B CA 1
ATOM 2536 C C . GLU B 1 121 ? -34.602 33.546 112.049 1.00 13.11 121 GLU B C 1
ATOM 2537 O O . GLU B 1 121 ? -35.831 33.640 112.093 1.00 22.88 121 GLU B O 1
ATOM 2543 N N . ALA B 1 122 ? -33.922 32.849 112.950 1.00 12.23 122 ALA B N 1
ATOM 2544 C CA . ALA B 1 122 ? -34.636 32.223 114.052 1.00 10.68 122 ALA B CA 1
ATOM 2545 C C . ALA B 1 122 ? -35.248 33.268 114.973 1.00 10.99 122 ALA B C 1
ATOM 2546 O O . ALA B 1 122 ? -36.396 33.123 115.400 1.00 17.25 122 ALA B O 1
ATOM 2548 N N . GLU B 1 123 ? -34.512 34.333 115.284 1.00 9.99 123 GLU B N 1
ATOM 2549 C CA . GLU B 1 123 ? -35.107 35.414 116.061 1.00 12.70 123 GLU B CA 1
ATOM 2550 C C . GLU B 1 123 ? -36.334 35.991 115.374 1.00 17.21 123 GLU B C 1
ATOM 2551 O O . GLU B 1 123 ? -37.261 36.471 116.042 1.00 21.71 123 GLU B O 1
ATOM 2557 N N . LYS B 1 124 ? -36.364 35.948 114.046 1.00 13.64 124 LYS B N 1
ATOM 2558 C CA . LYS B 1 124 ? -37.501 36.490 113.322 1.00 15.75 124 LYS B CA 1
ATOM 2559 C C . LYS B 1 124 ? -38.698 35.547 113.400 1.00 19.49 124 LYS B C 1
ATOM 2560 O O . LYS B 1 124 ? -39.818 35.981 113.677 1.00 16.50 124 LYS B O 1
ATOM 2566 N N . LEU B 1 125 ? -38.479 34.245 113.174 1.00 20.55 125 LEU B N 1
ATOM 2567 C CA . LEU B 1 125 ? -39.584 33.286 113.212 1.00 16.65 125 LEU B CA 1
ATOM 2568 C C . LEU B 1 125 ? -40.165 33.157 114.606 1.00 19.23 125 LEU B C 1
ATOM 2569 O O . LEU B 1 125 ? -41.386 33.041 114.771 1.00 23.28 125 LEU B O 1
ATOM 2574 N N . LEU B 1 126 ? -39.305 33.135 115.619 1.00 18.06 126 LEU B N 1
ATOM 2575 C CA . LEU B 1 126 ? -39.798 33.011 116.981 1.00 19.23 126 LEU B CA 1
ATOM 2576 C C . LEU B 1 126 ? -40.356 34.331 117.496 1.00 21.46 126 LEU B C 1
ATOM 2577 O O . LEU B 1 126 ? -41.285 34.326 118.312 1.00 24.56 126 LEU B O 1
ATOM 2582 N N . THR B 1 127 ? -39.839 35.466 117.028 1.00 19.17 127 THR B N 1
ATOM 2583 C CA . THR B 1 127 ? -40.451 36.728 117.432 1.00 20.70 127 THR B CA 1
ATOM 2584 C C . THR B 1 127 ? -41.832 36.883 116.810 1.00 23.54 127 THR B C 1
ATOM 2585 O O . THR B 1 127 ? -42.817 37.171 117.504 1.00 27.57 127 THR B O 1
ATOM 2589 N N . GLU B 1 128 ? -41.931 36.650 115.508 1.00 19.68 128 GLU B N 1
ATOM 2590 C CA . GLU B 1 128 ? -43.190 36.845 114.806 1.00 20.25 128 GLU B CA 1
ATOM 2591 C C . GLU B 1 128 ? -44.194 35.744 115.133 1.00 17.85 128 GLU B C 1
ATOM 2592 O O . GLU B 1 128 ? -45.244 36.004 115.729 1.00 16.08 128 GLU B O 1
ATOM 2598 N N . LYS B 1 129 ? -43.875 34.503 114.771 1.00 17.95 129 LYS B N 1
ATOM 2599 C CA . LYS B 1 129 ? -44.839 33.406 114.820 1.00 18.49 129 LYS B CA 1
ATOM 2600 C C . LYS B 1 129 ? -44.889 32.678 116.163 1.00 14.68 129 LYS B C 1
ATOM 2601 O O . LYS B 1 129 ? -45.951 32.179 116.545 1.00 14.55 129 LYS B O 1
ATOM 2607 N N . GLY B 1 130 ? -43.782 32.597 116.891 1.00 16.38 130 GLY B N 1
ATOM 2608 C CA . GLY B 1 130 ? -43.781 31.849 118.128 1.00 13.16 130 GLY B CA 1
ATOM 2609 C C . GLY B 1 130 ? -44.390 32.609 119.280 1.00 16.68 130 GLY B C 1
ATOM 2610 O O . GLY B 1 130 ? -44.670 33.804 119.200 1.00 20.20 130 GLY B O 1
ATOM 2611 N N . LYS B 1 131 ? -44.601 31.884 120.373 1.00 17.74 131 LYS B N 1
ATOM 2612 C CA . LYS B 1 131 ? -45.017 32.431 121.661 1.00 16.83 131 LYS B CA 1
ATOM 2613 C C . LYS B 1 131 ? -43.981 32.058 122.711 1.00 13.32 131 LYS B C 1
ATOM 2614 O O . LYS B 1 131 ? -42.980 31.410 122.410 1.00 12.68 131 LYS B O 1
ATOM 2620 N N . HIS B 1 132 ? -44.225 32.468 123.954 1.00 12.17 132 HIS B N 1
ATOM 2621 C CA . HIS B 1 132 ? -43.378 32.007 125.042 1.00 15.21 132 HIS B CA 1
ATOM 2622 C C . HIS B 1 132 ? -43.323 30.485 125.039 1.00 12.14 132 HIS B C 1
ATOM 2623 O O . HIS B 1 132 ? -44.352 29.820 124.910 1.00 9.82 132 HIS B O 1
ATOM 2630 N N . GLY B 1 133 ? -42.108 29.942 125.151 1.00 10.64 133 GLY B N 1
ATOM 2631 C CA . GLY B 1 133 ? -41.892 28.511 125.170 1.00 12.20 133 GLY B CA 1
ATOM 2632 C C . GLY B 1 133 ? -41.674 27.875 123.817 1.00 13.83 133 GLY B C 1
ATOM 2633 O O . GLY B 1 133 ? -41.283 26.702 123.755 1.00 16.94 133 GLY B O 1
ATOM 2634 N N . SER B 1 134 ? -41.929 28.599 122.733 1.00 12.24 134 SER B N 1
ATOM 2635 C CA . SER B 1 134 ? -41.553 28.121 121.411 1.00 11.58 134 SER B CA 1
ATOM 2636 C C . SER B 1 134 ? -40.038 27.995 121.284 1.00 11.44 134 SER B C 1
ATOM 2637 O O . SER B 1 134 ? -39.278 28.822 121.788 1.00 11.48 134 SER B O 1
ATOM 2640 N N . PHE B 1 135 ? -39.605 26.959 120.581 1.00 11.53 135 PHE B N 1
ATOM 2641 C CA . PHE B 1 135 ? -38.192 26.701 120.385 1.00 11.24 135 PHE B CA 1
ATOM 2642 C C . PHE B 1 135 ? -38.016 25.967 119.066 1.00 12.66 135 PHE B C 1
ATOM 2643 O O . PHE B 1 135 ? -38.952 25.355 118.541 1.00 10.86 135 PHE B O 1
ATOM 2651 N N . LEU B 1 136 ? -36.794 26.013 118.549 1.00 9.94 136 LEU B N 1
ATOM 2652 C CA . LEU B 1 136 ? -36.422 25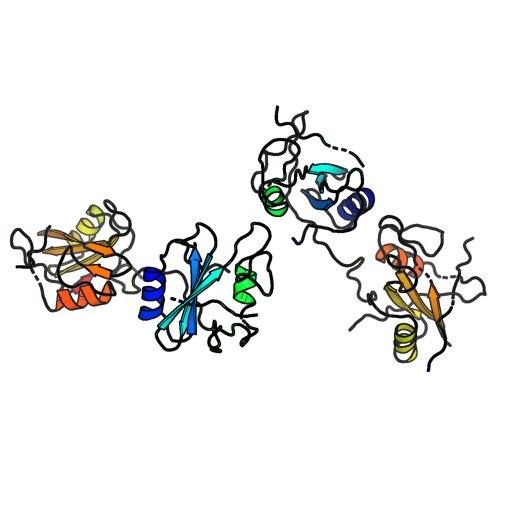.248 117.374 1.00 8.02 136 LEU B CA 1
ATOM 2653 C C . LEU B 1 136 ? -34.983 24.811 117.535 1.00 11.56 136 LEU B C 1
ATOM 2654 O O . LEU B 1 136 ? -34.256 25.280 118.418 1.00 12.10 136 LEU B O 1
ATOM 2659 N N . VAL B 1 137 ? -34.567 23.912 116.658 1.00 9.15 137 VAL B N 1
ATOM 2660 C CA . VAL B 1 137 ? -33.211 23.404 116.653 1.00 7.61 137 VAL B CA 1
ATOM 2661 C C . VAL B 1 137 ? -32.670 23.575 115.245 1.00 10.22 137 VAL B C 1
ATOM 2662 O O . VAL B 1 137 ? -33.249 23.058 114.283 1.00 8.50 137 VAL B O 1
ATOM 2666 N N . ARG B 1 138 ? -31.567 24.309 115.127 1.00 8.95 138 ARG B N 1
ATOM 2667 C CA . ARG B 1 138 ? -30.958 24.642 113.855 1.00 7.79 138 ARG B CA 1
ATOM 2668 C C . ARG B 1 138 ? -29.477 24.304 113.923 1.00 8.93 138 ARG B C 1
ATOM 2669 O O . ARG B 1 138 ? -28.970 23.842 114.946 1.00 9.12 138 ARG B O 1
ATOM 2677 N N . GLU B 1 139 ? -28.781 24.554 112.825 1.00 7.44 139 GLU B N 1
ATOM 2678 C CA . GLU B 1 139 ? -27.341 24.374 112.762 1.00 10.27 139 GLU B CA 1
ATOM 2679 C C . GLU B 1 139 ? -26.615 25.660 113.128 1.00 7.70 139 GLU B C 1
ATOM 2680 O O . GLU B 1 139 ? -27.138 26.761 112.955 1.00 10.56 139 GLU B O 1
ATOM 2686 N N . SER B 1 140 ? -25.398 25.503 113.641 1.00 9.30 140 SER B N 1
ATOM 2687 C CA . SER B 1 140 ? -24.564 26.636 114.022 1.00 10.58 140 SER B CA 1
ATOM 2688 C C . SER B 1 140 ? -23.839 27.212 112.813 1.00 13.24 140 SER B C 1
ATOM 2689 O O . SER B 1 140 ? -23.212 26.479 112.040 1.00 13.36 140 SER B O 1
ATOM 2692 N N . GLN B 1 141 ? -23.930 28.529 112.645 1.00 13.13 141 GLN B N 1
ATOM 2693 C CA . GLN B 1 141 ? -23.146 29.195 111.615 1.00 14.06 141 GLN B CA 1
ATOM 2694 C C . GLN B 1 141 ? -21.798 29.664 112.142 1.00 14.04 141 GLN B C 1
ATOM 2695 O O . GLN B 1 141 ? -20.826 29.697 111.382 1.00 15.06 141 GLN B O 1
ATOM 2701 N N . SER B 1 142 ? -21.705 29.992 113.433 1.00 13.44 142 SER B N 1
ATOM 2702 C CA . SER B 1 142 ? -20.409 30.332 114.007 1.00 12.90 142 SER B CA 1
ATOM 2703 C C . SER B 1 142 ? -19.518 29.099 114.075 1.00 12.62 142 SER B C 1
ATOM 2704 O O . SER B 1 142 ? -18.400 29.089 113.551 1.00 14.67 142 SER B O 1
ATOM 2707 N N . HIS B 1 143 ? -20.020 28.029 114.689 1.00 15.50 143 HIS B N 1
ATOM 2708 C CA . HIS B 1 143 ? -19.280 26.786 114.863 1.00 9.18 143 HIS B CA 1
ATOM 2709 C C . HIS B 1 143 ? -19.901 25.699 114.003 1.00 11.99 143 HIS B C 1
ATOM 2710 O O . HIS B 1 143 ? -20.842 25.021 114.436 1.00 16.55 143 HIS B O 1
ATOM 2717 N N . PRO B 1 144 ? -19.410 25.486 112.785 1.00 13.99 144 PRO B N 1
ATOM 2718 C CA . PRO B 1 144 ? -19.966 24.425 111.940 1.00 16.23 144 PRO B CA 1
ATOM 2719 C C . PRO B 1 144 ? -19.784 23.043 112.559 1.00 15.73 144 PRO B C 1
ATOM 2720 O O . PRO B 1 144 ? -18.738 22.721 113.129 1.00 12.84 144 PRO B O 1
ATOM 2724 N N . GLY B 1 145 ? -20.825 22.219 112.423 1.00 16.47 145 GLY B N 1
ATOM 2725 C CA . GLY B 1 145 ? -20.867 20.896 112.999 1.00 14.05 145 GLY B CA 1
ATOM 2726 C C . GLY B 1 145 ? -21.679 20.799 114.276 1.00 13.79 145 GLY B C 1
ATOM 2727 O O . GLY B 1 145 ? -22.090 19.691 114.655 1.00 7.87 145 GLY B O 1
ATOM 2728 N N . ASP B 1 146 ? -21.923 21.930 114.941 1.00 12.71 146 ASP B N 1
ATOM 2729 C CA . ASP B 1 146 ? -22.725 21.969 116.152 1.00 12.49 146 ASP B CA 1
ATOM 2730 C C . ASP B 1 146 ? -24.122 22.512 115.839 1.00 9.90 146 ASP B C 1
ATOM 2731 O O . ASP B 1 146 ? -24.448 22.875 114.708 1.00 6.46 146 ASP B O 1
ATOM 2736 N N . PHE B 1 147 ? -24.965 22.567 116.862 1.00 10.78 147 PHE B N 1
ATOM 2737 C CA . PHE B 1 147 ? -26.341 22.979 116.651 1.00 8.66 147 PHE B CA 1
ATOM 2738 C C . PHE B 1 147 ? -26.694 24.036 117.678 1.00 9.47 147 PHE B C 1
ATOM 2739 O O . PHE B 1 147 ? -25.922 24.324 118.585 1.00 9.22 147 PHE B O 1
ATOM 2747 N N . VAL B 1 148 ? -27.837 24.676 117.469 1.00 9.81 148 VAL B N 1
ATOM 2748 C CA . VAL B 1 148 ? -28.287 25.772 118.310 1.00 7.99 148 VAL B CA 1
ATOM 2749 C C . VAL B 1 148 ? -29.774 25.585 118.577 1.00 8.13 148 VAL B C 1
ATOM 2750 O O . VAL B 1 148 ? -30.550 25.321 117.655 1.00 9.72 148 VAL B O 1
ATOM 2754 N N . LEU B 1 149 ? -30.161 25.690 119.838 1.00 9.47 149 LEU B N 1
ATOM 2755 C CA . LEU B 1 149 ? -31.554 25.702 120.259 1.00 11.06 149 LEU B CA 1
ATOM 2756 C C . LEU B 1 149 ? -31.991 27.157 120.434 1.00 10.94 149 LEU B C 1
ATOM 2757 O O . LEU B 1 149 ? -31.413 27.887 121.249 1.00 10.19 149 LEU B O 1
ATOM 2762 N N . SER B 1 150 ? -32.981 27.581 119.648 1.00 8.66 150 SER B N 1
ATOM 2763 C CA . SER B 1 150 ? -33.520 28.933 119.721 1.00 8.99 150 SER B CA 1
ATOM 2764 C C . SER B 1 150 ? -34.812 28.914 120.529 1.00 14.80 150 SER B C 1
ATOM 2765 O O . SER B 1 150 ? -35.706 28.099 120.254 1.00 13.14 150 SER B O 1
ATOM 2768 N N . VAL B 1 151 ? -34.896 29.780 121.552 1.00 13.11 151 VAL B N 1
ATOM 2769 C CA . VAL B 1 151 ? -35.993 29.735 122.519 1.00 13.78 151 VAL B CA 1
ATOM 2770 C C . VAL B 1 151 ? -36.551 31.137 122.761 1.00 13.11 151 VAL B C 1
ATOM 2771 O O . VAL B 1 151 ? -35.823 32.051 123.161 1.00 13.17 151 VAL B O 1
ATOM 2775 N N . ARG B 1 152 ? -37.853 31.283 122.564 1.00 14.72 152 ARG B N 1
ATOM 2776 C CA . ARG B 1 152 ? -38.570 32.521 122.819 1.00 11.69 152 ARG B CA 1
ATOM 2777 C C . ARG B 1 152 ? -38.932 32.631 124.293 1.00 17.07 152 ARG B C 1
ATOM 2778 O O . ARG B 1 152 ? -39.434 31.670 124.885 1.00 16.97 152 ARG B O 1
ATOM 2786 N N . THR B 1 153 ? -38.678 33.801 124.882 1.00 18.09 153 THR B N 1
ATOM 2787 C CA . THR B 1 153 ? -39.001 34.051 126.288 1.00 12.73 153 THR B CA 1
ATOM 2788 C C . THR B 1 153 ? -39.750 35.361 126.417 1.00 16.62 153 THR B C 1
ATOM 2789 O O . THR B 1 153 ? -40.782 35.559 125.779 1.00 20.31 153 THR B O 1
ATOM 2793 N N . SER B 1 165 ? -41.095 38.562 123.767 1.00 20.13 165 SER B N 1
ATOM 2794 C CA . SER B 1 165 ? -39.982 39.501 123.718 1.00 23.10 165 SER B CA 1
ATOM 2795 C C . SER B 1 165 ? -38.660 38.837 123.296 1.00 25.05 165 SER B C 1
ATOM 2796 O O . SER B 1 165 ? -38.333 38.802 122.111 1.00 23.34 165 SER B O 1
ATOM 2799 N N . LYS B 1 166 ? -37.908 38.322 124.267 1.00 29.39 166 LYS B N 1
ATOM 2800 C CA . LYS B 1 166 ? -36.527 37.923 124.028 1.00 19.07 166 LYS B CA 1
ATOM 2801 C C . LYS B 1 166 ? -36.450 36.612 123.254 1.00 18.11 166 LYS B C 1
ATOM 2802 O O . LYS B 1 166 ? -37.368 35.787 123.259 1.00 18.36 166 LYS B O 1
ATOM 2804 N N . VAL B 1 167 ? -35.329 36.435 122.566 1.00 17.72 167 VAL B N 1
ATOM 2805 C CA . VAL B 1 167 ? -34.947 35.153 121.995 1.00 14.64 167 VAL B CA 1
ATOM 2806 C C . VAL B 1 167 ? -33.580 34.813 122.565 1.00 12.56 167 VAL B C 1
ATOM 2807 O O . VAL B 1 167 ? -32.621 35.567 122.370 1.00 13.22 167 VAL B O 1
ATOM 2811 N N . THR B 1 168 ? -33.507 33.719 123.318 1.00 13.35 168 THR B N 1
ATOM 2812 C CA . THR B 1 168 ? -32.256 33.208 123.862 1.00 12.90 168 THR B CA 1
ATOM 2813 C C . THR B 1 168 ? -31.788 32.072 122.963 1.00 11.42 168 THR B C 1
ATOM 2814 O O . THR B 1 168 ? -32.589 31.207 122.601 1.00 12.29 168 THR B O 1
ATOM 2818 N N . HIS B 1 169 ? -30.517 32.113 122.556 1.00 13.21 169 HIS B N 1
ATOM 2819 C CA . HIS B 1 169 ? -29.914 31.110 121.676 1.00 11.55 169 HIS B CA 1
ATOM 2820 C C . HIS B 1 169 ? -28.873 30.316 122.446 1.00 11.93 169 HIS B C 1
ATOM 2821 O O . HIS B 1 169 ? -27.910 30.894 122.964 1.00 11.85 169 HIS B O 1
ATOM 2828 N N . VAL B 1 170 ? -29.030 28.995 122.475 1.00 13.10 170 VAL B N 1
ATOM 2829 C CA . VAL B 1 170 ? -28.163 28.122 123.260 1.00 14.28 170 VAL B CA 1
ATOM 2830 C C . VAL B 1 170 ? -27.426 27.180 122.322 1.00 12.17 170 VAL B C 1
ATOM 2831 O O . VAL B 1 170 ? -28.053 26.413 121.587 1.00 10.93 170 VAL B O 1
ATOM 2843 N N . ILE B 1 172 ? -25.719 23.881 121.309 1.00 9.41 172 ILE B N 1
ATOM 2844 C CA . ILE B 1 172 ? -25.643 22.441 121.543 1.00 8.74 172 ILE B CA 1
ATOM 2845 C C . ILE B 1 172 ? -24.344 21.931 120.930 1.00 12.10 172 ILE B C 1
ATOM 2846 O O . ILE B 1 172 ? -24.112 22.089 119.720 1.00 13.85 172 ILE B O 1
ATOM 2851 N N . ARG B 1 173 ? -23.520 21.288 121.751 1.00 10.16 173 ARG B N 1
ATOM 2852 C CA . ARG B 1 173 ? -22.304 20.652 121.279 1.00 9.67 173 ARG B CA 1
ATOM 2853 C C . ARG B 1 173 ? -22.597 19.232 120.822 1.00 14.09 173 ARG B C 1
ATOM 2854 O O . ARG B 1 173 ? -23.429 18.531 121.416 1.00 15.93 173 ARG B O 1
ATOM 2862 N N . CYS B 1 174 ? -21.909 18.819 119.754 1.00 14.58 174 CYS B N 1
ATOM 2863 C CA . CYS B 1 174 ? -22.022 17.479 119.182 1.00 11.93 174 CYS B CA 1
ATOM 2864 C C . CYS B 1 174 ? -20.616 16.913 119.017 1.00 12.84 174 CYS B C 1
ATOM 2865 O O . CYS B 1 174 ? -19.851 17.387 118.171 1.00 15.53 174 CYS B O 1
ATOM 2868 N N . GLN B 1 175 ? -20.269 15.920 119.835 1.00 14.54 175 GLN B N 1
ATOM 2869 C CA . GLN B 1 175 ? -19.000 15.211 119.729 1.00 17.34 175 GLN B CA 1
ATOM 2870 C C . GLN B 1 175 ? -19.258 13.713 119.627 1.00 15.80 175 GLN B C 1
ATOM 2871 O O . GLN B 1 175 ? -19.845 13.116 120.532 1.00 17.42 175 GLN B O 1
ATOM 2877 N N . GLU B 1 176 ? -18.793 13.108 118.536 1.00 20.50 176 GLU B N 1
ATOM 2878 C CA . GLU B 1 176 ? -19.006 11.684 118.264 1.00 21.29 176 GLU B CA 1
ATOM 2879 C C . GLU B 1 176 ? -20.491 11.341 118.254 1.00 17.34 176 GLU B C 1
ATOM 2880 O O . GLU B 1 176 ? -20.883 10.219 118.582 1.00 20.40 176 GLU B O 1
ATOM 2882 N N . LEU B 1 177 ? -21.310 12.318 117.863 1.00 15.11 177 LEU B N 1
ATOM 2883 C CA . LEU B 1 177 ? -22.773 12.218 117.868 1.00 16.15 177 LEU B CA 1
ATOM 2884 C C . LEU B 1 177 ? -23.320 12.059 119.287 1.00 13.77 177 LEU B C 1
ATOM 2885 O O . LEU B 1 177 ? -24.322 11.386 119.514 1.00 12.82 177 LEU B O 1
ATOM 2890 N N . LYS B 1 178 ? -22.666 12.714 120.246 1.00 14.80 178 LYS B N 1
ATOM 2891 C CA . LYS B 1 178 ? -23.192 12.890 121.589 1.00 12.46 178 LYS B CA 1
ATOM 2892 C C . LYS B 1 178 ? -23.351 14.384 121.854 1.00 14.82 178 LYS B C 1
ATOM 2893 O O . LYS B 1 178 ? -22.410 15.164 121.671 1.00 13.57 178 LYS B O 1
ATOM 2899 N N . TYR B 1 179 ? -24.541 14.769 122.303 1.00 14.50 179 TYR B N 1
ATOM 2900 C CA . TYR B 1 179 ? -25.018 16.143 122.283 1.00 10.88 179 TYR B CA 1
ATOM 2901 C C . TYR B 1 179 ? -25.221 16.647 123.701 1.00 9.90 179 TYR B C 1
ATOM 2902 O O . TYR B 1 179 ? -25.753 15.925 124.545 1.00 10.83 179 TYR B O 1
ATOM 2911 N N . ASP B 1 180 ? -24.810 17.894 123.956 1.00 10.74 180 ASP B N 1
ATOM 2912 C CA . ASP B 1 180 ? -25.036 18.541 125.244 1.00 11.01 180 ASP B CA 1
ATOM 2913 C C . ASP B 1 180 ? -25.367 20.015 124.990 1.00 13.47 180 ASP B C 1
ATOM 2914 O O . ASP B 1 180 ? -25.399 20.467 123.841 1.00 13.49 180 ASP B O 1
ATOM 2919 N N . VAL B 1 181 ? -25.645 20.771 126.059 1.00 8.77 181 VAL B N 1
ATOM 2920 C CA . VAL B 1 181 ? -25.779 22.226 125.938 1.00 9.90 181 VAL B CA 1
ATOM 2921 C C . VAL B 1 181 ? -24.598 22.891 126.635 1.00 13.95 181 VAL B C 1
ATOM 2922 O O . VAL B 1 181 ? -24.776 23.824 127.427 1.00 21.86 181 VAL B O 1
ATOM 2926 N N . GLY B 1 182 ? -23.384 22.412 126.361 1.00 10.72 182 GLY B N 1
ATOM 2927 C CA . GLY B 1 182 ? -22.205 22.950 127.005 1.00 8.59 182 GLY B CA 1
ATOM 2928 C C . GLY B 1 182 ? -21.895 22.356 128.356 1.00 13.64 182 GLY B C 1
ATOM 2929 O O . GLY B 1 182 ? -20.959 22.816 129.026 1.00 14.71 182 GLY B O 1
ATOM 2930 N N . GLY B 1 183 ? -22.645 21.348 128.776 1.00 13.86 183 GLY B N 1
ATOM 2931 C CA . GLY B 1 183 ? -22.459 20.727 130.061 1.00 12.01 183 GLY B CA 1
ATOM 2932 C C . GLY B 1 183 ? -23.526 19.678 130.213 1.00 11.65 183 GLY B C 1
ATOM 2933 O O . GLY B 1 183 ? -24.063 19.217 129.205 1.00 9.43 183 GLY B O 1
ATOM 2934 N N . GLY B 1 184 ? -23.837 19.298 131.454 1.00 9.98 184 GLY B N 1
ATOM 2935 C CA . GLY B 1 184 ? -24.905 18.389 131.812 1.00 9.20 184 GLY B CA 1
ATOM 2936 C C . GLY B 1 184 ? -24.734 17.013 131.190 1.00 10.64 184 GLY B C 1
ATOM 2937 O O . GLY B 1 184 ? -23.629 16.561 130.863 1.00 14.88 184 GLY B O 1
ATOM 2938 N N . GLU B 1 185 ? -25.867 16.340 131.028 1.00 6.88 185 GLU B N 1
ATOM 2939 C CA . GLU B 1 185 ? -25.857 15.033 130.402 1.00 6.32 185 GLU B CA 1
ATOM 2940 C C . GLU B 1 185 ? -25.507 15.143 128.922 1.00 9.02 185 GLU B C 1
ATOM 2941 O O . GLU B 1 185 ? -25.807 16.141 128.257 1.00 10.48 185 GLU B O 1
ATOM 2947 N N . ARG B 1 186 ? -24.881 14.094 128.400 1.00 10.75 186 ARG B N 1
ATOM 2948 C CA . ARG B 1 186 ? -24.591 13.981 126.976 1.00 11.37 186 ARG B CA 1
ATOM 2949 C C . ARG B 1 186 ? -25.524 12.925 126.403 1.00 13.11 186 ARG B C 1
ATOM 2950 O O . ARG B 1 186 ? -25.402 11.740 126.723 1.00 9.35 186 ARG B O 1
ATOM 2958 N N . PHE B 1 187 ? -26.440 13.354 125.550 1.00 14.12 187 PHE B N 1
ATOM 2959 C CA . PHE B 1 187 ? -27.426 12.464 124.969 1.00 13.15 187 PHE B CA 1
ATOM 2960 C C . PHE B 1 187 ? -26.957 11.955 123.603 1.00 12.37 187 PHE B C 1
ATOM 2961 O O . PHE B 1 187 ? -26.066 12.524 122.967 1.00 8.87 187 PHE B O 1
ATOM 2969 N N . ASP B 1 188 ? -27.580 10.851 123.172 1.00 13.19 188 ASP B N 1
ATOM 2970 C CA . ASP B 1 188 ? -27.323 10.197 121.898 1.00 12.92 188 ASP B CA 1
ATOM 2971 C C . ASP B 1 188 ? -28.102 10.816 120.747 1.00 12.99 188 ASP B C 1
ATOM 2972 O O . ASP B 1 188 ? -27.876 10.456 119.590 1.00 11.43 188 ASP B O 1
ATOM 2977 N N . SER B 1 189 ? -29.017 11.728 121.029 1.00 15.17 189 SER B N 1
ATOM 2978 C CA . SER B 1 189 ? -29.834 12.302 119.980 1.00 10.65 189 SER B CA 1
ATOM 2979 C C . SER B 1 189 ? -30.205 13.720 120.374 1.00 10.13 189 SER B C 1
ATOM 2980 O O . SER B 1 189 ? -30.209 14.081 121.554 1.00 12.16 189 SER B O 1
ATOM 2983 N N . LEU B 1 190 ? -30.511 14.527 119.360 1.00 13.75 190 LEU B N 1
ATOM 2984 C CA . LEU B 1 190 ? -31.147 15.814 119.620 1.00 15.97 190 LEU B CA 1
ATOM 2985 C C . LEU B 1 190 ? -32.513 15.632 120.269 1.00 13.01 190 LEU B C 1
ATOM 2986 O O . LEU B 1 190 ? -32.889 16.430 121.131 1.00 12.05 190 LEU B O 1
ATOM 2991 N N . THR B 1 191 ? -33.220 14.547 119.902 1.00 13.99 191 THR B N 1
ATOM 2992 C CA . THR B 1 191 ? -34.535 14.185 120.445 1.00 10.83 191 THR B CA 1
ATOM 2993 C C . THR B 1 191 ? -34.501 13.965 121.960 1.00 14.30 191 THR B C 1
ATOM 2994 O O . THR B 1 191 ? -35.397 14.423 122.689 1.00 13.76 191 THR B O 1
ATOM 2998 N N . ASP B 1 192 ? -33.497 13.222 122.452 1.00 14.80 192 ASP B N 1
ATOM 2999 C CA . ASP B 1 192 ? -33.402 12.985 123.892 1.00 12.55 192 ASP B CA 1
ATOM 3000 C C . ASP B 1 192 ? -33.015 14.252 124.629 1.00 11.13 192 ASP B C 1
ATOM 3001 O O . ASP B 1 192 ? -33.577 14.563 125.683 1.00 15.30 192 ASP B O 1
ATOM 3006 N N . LEU B 1 193 ? -32.038 14.980 124.098 1.00 10.17 193 LEU B N 1
ATOM 3007 C CA . LEU B 1 193 ? -31.680 16.271 124.661 1.00 12.17 193 LEU B CA 1
ATOM 3008 C C . LEU B 1 193 ? -32.916 17.157 124.808 1.00 11.08 193 LEU B C 1
ATOM 3009 O O . LEU B 1 193 ? -33.157 17.740 125.876 1.00 12.01 193 LEU B O 1
ATOM 3014 N N . VAL B 1 194 ? -33.742 17.220 123.755 1.00 11.32 194 VAL B N 1
ATOM 3015 C CA . VAL B 1 194 ? -34.967 18.014 123.819 1.00 15.03 194 VAL B CA 1
ATOM 3016 C C . VAL B 1 194 ? -35.885 17.500 124.921 1.00 11.83 194 VAL B C 1
ATOM 3017 O O . VAL B 1 194 ? -36.346 18.275 125.758 1.00 17.14 194 VAL B O 1
ATOM 3021 N N . GLU B 1 195 ? -36.161 16.191 124.948 1.00 15.38 195 GLU B N 1
ATOM 3022 C CA . GLU B 1 195 ? -37.107 15.667 125.940 1.00 12.86 195 GLU B CA 1
ATOM 3023 C C . GLU B 1 195 ? -36.641 15.944 127.368 1.00 13.66 195 GLU B C 1
ATOM 3024 O O . GLU B 1 195 ? -37.424 16.404 128.217 1.00 16.23 195 GLU B O 1
ATOM 3030 N N . HIS B 1 196 ? -35.365 15.676 127.654 1.00 10.72 196 HIS B N 1
ATOM 3031 C CA . HIS B 1 196 ? -34.848 15.972 128.984 1.00 13.27 196 HIS B CA 1
ATOM 3032 C C . HIS B 1 196 ? -35.053 17.436 129.331 1.00 13.11 196 HIS B C 1
ATOM 3033 O O . HIS B 1 196 ? -35.489 17.765 130.442 1.00 17.70 196 HIS B O 1
ATOM 3040 N N . TYR B 1 197 ? -34.757 18.336 128.389 1.00 11.42 197 TYR B N 1
ATOM 3041 C CA . TYR B 1 197 ? -34.844 19.747 128.752 1.00 14.79 197 TYR B CA 1
ATOM 3042 C C . TYR B 1 197 ? -36.258 20.317 128.640 1.00 14.32 197 TYR B C 1
ATOM 3043 O O . TYR B 1 197 ? -36.482 21.463 129.053 1.00 13.69 197 TYR B O 1
ATOM 3052 N N . LYS B 1 198 ? -37.211 19.550 128.102 1.00 16.11 198 LYS B N 1
ATOM 3053 C CA . LYS B 1 198 ? -38.627 19.837 128.321 1.00 14.40 198 LYS B CA 1
ATOM 3054 C C . LYS B 1 198 ? -39.031 19.509 129.750 1.00 14.85 198 LYS B C 1
ATOM 3055 O O . LYS B 1 198 ? -39.750 20.279 130.392 1.00 13.57 198 LYS B O 1
ATOM 3061 N N . LYS B 1 199 ? -38.615 18.337 130.249 1.00 19.63 199 LYS B N 1
ATOM 3062 C CA . LYS B 1 199 ? -39.010 17.923 131.591 1.00 14.02 199 LYS B CA 1
ATOM 3063 C C . LYS B 1 199 ? -38.078 18.454 132.676 1.00 22.78 199 LYS B C 1
ATOM 3064 O O . LYS B 1 199 ? -38.335 18.200 133.860 1.00 30.40 199 LYS B O 1
ATOM 3066 N N . ASN B 1 200 ? -37.021 19.191 132.310 1.00 23.68 200 ASN B N 1
ATOM 3067 C CA . ASN B 1 200 ? -36.132 19.848 133.274 1.00 15.72 200 ASN B CA 1
ATOM 3068 C C . ASN B 1 200 ? -35.700 21.194 132.721 1.00 12.53 200 ASN B C 1
ATOM 3069 O O . ASN B 1 200 ? -34.620 21.314 132.140 1.00 14.64 200 ASN B O 1
ATOM 3074 N N . PRO B 1 201 ? -36.511 22.244 132.913 1.00 19.46 201 PRO B N 1
ATOM 3075 C CA . PRO B 1 201 ? -36.204 23.548 132.290 1.00 14.23 201 PRO B CA 1
ATOM 3076 C C . PRO B 1 201 ? -34.809 24.044 132.629 1.00 16.16 201 PRO B C 1
ATOM 3077 O O . PRO B 1 201 ? -34.355 23.962 133.772 1.00 13.39 201 PRO B O 1
ATOM 3089 N N . VAL B 1 203 ? -31.816 26.970 132.944 1.00 18.26 203 VAL B N 1
ATOM 3090 C CA . VAL B 1 203 ? -31.717 28.357 133.374 1.00 11.51 203 VAL B CA 1
ATOM 3091 C C . VAL B 1 203 ? -30.363 28.901 132.926 1.00 14.78 203 VAL B C 1
ATOM 3092 O O . VAL B 1 203 ? -29.349 28.194 132.953 1.00 14.69 203 VAL B O 1
ATOM 3096 N N . GLU B 1 204 ? -30.359 30.142 132.466 1.00 15.56 204 GLU B N 1
ATOM 3097 C CA . GLU B 1 204 ? -29.163 30.736 131.900 1.00 18.71 204 GLU B CA 1
ATOM 3098 C C . GLU B 1 204 ? -28.342 31.447 132.973 1.00 25.68 204 GLU B C 1
ATOM 3099 O O . GLU B 1 204 ? -28.803 31.687 134.097 1.00 22.11 204 GLU B O 1
ATOM 3105 N N . THR B 1 205 ? -27.105 31.786 132.592 1.00 24.17 205 THR B N 1
ATOM 3106 C CA . THR B 1 205 ? -26.152 32.552 133.388 1.00 24.65 205 THR B CA 1
ATOM 3107 C C . THR B 1 205 ? -26.817 33.727 134.081 1.00 26.27 205 THR B C 1
ATOM 3108 O O . THR B 1 205 ? -26.491 34.039 135.231 1.00 22.12 205 THR B O 1
ATOM 3112 N N . LEU B 1 206 ? -27.750 34.374 133.371 1.00 29.17 206 LEU B N 1
ATOM 3113 C CA . LEU B 1 206 ? -28.471 35.557 133.828 1.00 26.49 206 LEU B CA 1
ATOM 3114 C C . LEU B 1 206 ? -29.946 35.284 134.121 1.00 21.91 206 LEU B C 1
ATOM 3115 O O . LEU B 1 206 ? -30.776 36.185 133.995 1.00 24.84 206 LEU B O 1
ATOM 3120 N N . GLY B 1 207 ? -30.299 34.044 134.451 1.00 20.25 207 GLY B N 1
ATOM 3121 C CA . GLY B 1 207 ? -31.530 33.765 135.167 1.00 16.56 207 GLY B CA 1
ATOM 3122 C C . GLY B 1 207 ? -32.790 33.501 134.361 1.00 16.98 207 GLY B C 1
ATOM 3123 O O . GLY B 1 207 ? -33.843 33.259 134.967 1.00 17.02 207 GLY B O 1
ATOM 3124 N N . THR B 1 208 ? -32.743 33.531 133.035 1.00 17.10 208 THR B N 1
ATOM 3125 C CA . THR B 1 208 ? -33.953 33.268 132.260 1.00 13.27 208 THR B CA 1
ATOM 3126 C C . THR B 1 208 ? -34.187 31.769 132.180 1.00 13.17 208 THR B C 1
ATOM 3127 O O . THR B 1 208 ? -33.429 31.055 131.522 1.00 16.72 208 THR B O 1
ATOM 3131 N N . VAL B 1 209 ? -35.248 31.288 132.822 1.00 15.23 209 VAL B N 1
ATOM 3132 C CA . VAL B 1 209 ? -35.602 29.877 132.712 1.00 14.94 209 VAL B CA 1
ATOM 3133 C C . VAL B 1 209 ? -36.065 29.597 131.290 1.00 14.14 209 VAL B C 1
ATOM 3134 O O . VAL B 1 209 ? -37.022 30.207 130.801 1.00 20.56 209 VAL B O 1
ATOM 3138 N N . LEU B 1 210 ? -35.391 28.666 130.619 1.00 16.99 210 LEU B N 1
ATOM 3139 C CA . LEU B 1 210 ? -35.591 28.446 129.188 1.00 12.49 210 LEU B CA 1
ATOM 3140 C C . LEU B 1 210 ? -36.533 27.267 128.978 1.00 9.77 210 LEU B C 1
ATOM 3141 O O . LEU B 1 210 ? -36.122 26.155 128.686 1.00 10.73 210 LEU B O 1
ATOM 3146 N N . GLN B 1 211 ? -37.825 27.544 129.106 1.00 13.37 211 GLN B N 1
ATOM 3147 C CA . GLN B 1 211 ? -38.848 26.514 128.991 1.00 15.81 211 GLN B CA 1
ATOM 3148 C C . GLN B 1 211 ? -39.042 26.086 127.548 1.00 14.16 211 GLN B C 1
ATOM 3149 O O . GLN B 1 211 ? -39.047 26.911 126.635 1.00 23.16 211 GLN B O 1
ATOM 3155 N N . LEU B 1 212 ? -39.234 24.791 127.353 1.00 11.94 212 LEU B N 1
ATOM 3156 C CA . LEU B 1 212 ? -39.470 24.224 126.037 1.00 13.44 212 LEU B CA 1
ATOM 3157 C C . LEU B 1 212 ? -40.898 23.691 125.989 1.00 17.12 212 LEU B C 1
ATOM 3158 O O . LEU B 1 212 ? -41.141 22.485 125.946 1.00 15.76 212 LEU B O 1
ATOM 3163 N N . LYS B 1 213 ? -41.856 24.620 126.005 1.00 20.56 213 LYS B N 1
ATOM 3164 C CA . LYS B 1 213 ? -43.272 24.281 126.103 1.00 18.74 213 LYS B CA 1
ATOM 3165 C C . LYS B 1 213 ? -43.795 23.677 124.802 1.00 18.12 213 LYS B C 1
ATOM 3166 O O . LYS B 1 213 ? -44.167 22.497 124.749 1.00 13.49 213 LYS B O 1
ATOM 3168 N N . GLN B 1 214 ? -43.834 24.489 123.751 1.00 18.02 214 GLN B N 1
ATOM 3169 C CA . GLN B 1 214 ? -44.249 24.076 122.424 1.00 20.53 214 GLN B CA 1
ATOM 3170 C C . GLN B 1 214 ? -43.097 24.265 121.440 1.00 17.53 214 GLN B C 1
ATOM 3171 O O . GLN B 1 214 ? -42.282 25.177 121.605 1.00 15.81 214 GLN B O 1
ATOM 3177 N N . PRO B 1 215 ? -42.979 23.398 120.438 1.00 15.92 215 PRO B N 1
ATOM 3178 C CA . PRO B 1 215 ? -41.967 23.604 119.397 1.00 14.39 215 PRO B CA 1
ATOM 3179 C C . PRO B 1 215 ? -42.536 24.196 118.117 1.00 16.77 215 PRO B C 1
ATOM 3180 O O . PRO B 1 215 ? -43.711 23.998 117.801 1.00 22.37 215 PRO B O 1
ATOM 3184 N N . LEU B 1 216 ? -41.707 24.905 117.361 1.00 17.80 216 LEU B N 1
ATOM 3185 C CA . LEU B 1 216 ? -42.123 25.557 116.130 1.00 13.04 216 LEU B CA 1
ATOM 3186 C C . LEU B 1 216 ? -41.519 24.779 114.967 1.00 17.40 216 LEU B C 1
ATOM 3187 O O . LEU B 1 216 ? -40.297 24.776 114.774 1.00 16.08 216 LEU B O 1
ATOM 3192 N N . ASN B 1 217 ? -42.385 24.126 114.196 1.00 16.39 217 ASN B N 1
ATOM 3193 C CA . ASN B 1 217 ? -41.993 23.226 113.130 1.00 15.01 217 ASN B CA 1
ATOM 3194 C C . ASN B 1 217 ? -41.687 23.988 111.845 1.00 16.14 217 ASN B C 1
ATOM 3195 O O . ASN B 1 217 ? -42.121 25.125 111.638 1.00 19.32 217 ASN B O 1
ATOM 3200 N N . THR B 1 218 ? -40.934 23.339 110.966 1.00 12.68 218 THR B N 1
ATOM 3201 C CA . THR B 1 218 ? -40.723 23.900 109.646 1.00 18.47 218 THR B CA 1
ATOM 3202 C C . THR B 1 218 ? -41.997 23.746 108.806 1.00 26.35 218 THR B C 1
ATOM 3203 O O . THR B 1 218 ? -43.028 23.245 109.266 1.00 22.24 218 THR B O 1
ATOM 3207 N N . THR B 1 219 ? -41.931 24.196 107.554 1.00 34.59 219 THR B N 1
ATOM 3208 C CA . THR B 1 219 ? -43.043 24.022 106.630 1.00 28.76 219 THR B CA 1
ATOM 3209 C C . THR B 1 219 ? -43.011 22.621 106.028 1.00 39.16 219 THR B C 1
ATOM 3210 O O . THR B 1 219 ? -41.943 22.031 105.822 1.00 36.04 219 THR B O 1
ATOM 3214 N N . ARG B 1 220 ? -44.198 22.084 105.757 1.00 37.47 220 ARG B N 1
ATOM 3215 C CA . ARG B 1 220 ? -44.313 20.759 105.150 1.00 41.62 220 ARG B CA 1
ATOM 3216 C C . ARG B 1 220 ? -44.631 20.867 103.660 1.00 41.43 220 ARG B C 1
ATOM 3217 O O . ARG B 1 220 ? -43.748 20.731 102.811 1.00 44.34 220 ARG B O 1
ATOM 3219 N N . PRO C 2 5 ? 0.606 3.370 62.613 1.00 18.11 954 PRO L N 1
ATOM 3220 C CA . PRO C 2 5 ? -0.006 4.136 63.704 1.00 15.86 954 PRO L CA 1
ATOM 3221 C C . PRO C 2 5 ? 0.752 5.415 64.024 1.00 14.41 954 PRO L C 1
ATOM 3222 O O . PRO C 2 5 ? 1.975 5.396 64.099 1.00 14.56 954 PRO L O 1
ATOM 3226 N N . ILE C 2 6 ? 0.029 6.513 64.207 1.00 17.73 955 ILE L N 1
ATOM 3227 C CA . ILE C 2 6 ? 0.667 7.797 64.459 1.00 18.48 955 ILE L CA 1
ATOM 3228 C C . ILE C 2 6 ? 0.646 8.070 65.960 1.00 18.99 955 ILE L C 1
ATOM 3229 O O . ILE C 2 6 ? -0.402 7.956 66.616 1.00 12.24 955 ILE L O 1
ATOM 3250 N N . ALA C 2 8 ? 1.365 10.678 69.098 1.00 14.59 957 ALA L N 1
ATOM 3251 C CA . ALA C 2 8 ? 1.365 12.084 69.455 1.00 10.63 957 ALA L CA 1
ATOM 3252 C C . ALA C 2 8 ? 2.236 12.355 70.653 1.00 13.40 957 ALA L C 1
ATOM 3253 O O . ALA C 2 8 ? 2.177 11.661 71.660 1.00 11.07 957 ALA L O 1
ATOM 3255 N N . THR C 2 9 ? 3.051 13.389 70.528 1.00 20.44 958 THR L N 1
ATOM 3256 C CA . THR C 2 9 ? 3.878 13.858 71.623 1.00 17.43 958 THR L CA 1
ATOM 3257 C C . THR C 2 9 ? 3.073 14.838 72.467 1.00 15.37 958 THR L C 1
ATOM 3258 O O . THR C 2 9 ? 2.408 15.733 71.931 1.00 15.04 958 THR L O 1
ATOM 3262 N N . ILE C 2 10 ? 3.117 14.643 73.781 1.00 12.20 959 ILE L N 1
ATOM 3263 C CA . ILE C 2 10 ? 2.366 15.444 74.734 1.00 13.52 959 ILE L CA 1
ATOM 3264 C C . ILE C 2 10 ? 3.267 16.554 75.261 1.00 18.68 959 ILE L C 1
ATOM 3265 O O . ILE C 2 10 ? 4.407 16.300 75.676 1.00 20.29 959 ILE L O 1
ATOM 3270 N N . ASP C 2 11 ? 2.763 17.785 75.243 1.00 14.02 960 ASP L N 1
ATOM 3271 C CA . ASP C 2 11 ? 3.566 18.962 75.536 1.00 14.37 960 ASP L CA 1
ATOM 3272 C C . ASP C 2 11 ? 3.349 19.374 76.987 1.00 16.90 960 ASP L C 1
ATOM 3273 O O . ASP C 2 11 ? 2.240 19.762 77.371 1.00 19.81 960 ASP L O 1
ATOM 3278 N N . PHE C 2 12 ? 4.415 19.309 77.785 1.00 15.66 961 PHE L N 1
ATOM 3279 C CA . PHE C 2 12 ? 4.421 19.871 79.129 1.00 16.97 961 PHE L CA 1
ATOM 3280 C C . PHE C 2 12 ? 5.517 20.919 79.277 1.00 17.99 961 PHE L C 1
ATOM 3281 O O . PHE C 2 12 ? 5.888 21.278 80.398 1.00 19.44 961 PHE L O 1
ATOM 3289 N N . ASP C 2 13 ? 6.052 21.405 78.165 1.00 22.12 962 ASP L N 1
ATOM 3290 C CA . ASP C 2 13 ? 7.093 22.426 78.191 1.00 28.20 962 ASP L CA 1
ATOM 3291 C C . ASP C 2 13 ? 6.456 23.811 78.195 1.00 29.45 962 ASP L C 1
ATOM 3292 O O . ASP C 2 13 ? 6.797 24.662 79.018 1.00 35.17 962 ASP L O 1
ATOM 3294 N N . ILE D 2 6 ? -13.527 -1.823 117.165 1.00 23.45 955 ILE M N 1
ATOM 3295 C CA . ILE D 2 6 ? -13.239 -3.234 116.934 1.00 23.79 955 ILE M CA 1
ATOM 3296 C C . ILE D 2 6 ? -13.159 -3.521 115.445 1.00 22.68 955 ILE M C 1
ATOM 3297 O O . ILE D 2 6 ? -14.160 -3.398 114.737 1.00 20.73 955 ILE M O 1
ATOM 3318 N N . ALA D 2 8 ? -12.596 -6.382 112.725 1.00 23.69 957 ALA M N 1
ATOM 3319 C CA . ALA D 2 8 ? -12.492 -7.773 112.327 1.00 21.33 957 ALA M CA 1
ATOM 3320 C C . ALA D 2 8 ? -11.641 -7.927 111.076 1.00 28.64 957 ALA M C 1
ATOM 3321 O O . ALA D 2 8 ? -11.731 -7.130 110.139 1.00 21.15 957 ALA M O 1
ATOM 3323 N N . THR D 2 9 ? -10.816 -8.968 111.053 1.00 36.64 958 THR M N 1
ATOM 3324 C CA . THR D 2 9 ? -10.091 -9.356 109.850 1.00 28.16 958 THR M CA 1
ATOM 3325 C C . THR D 2 9 ? -10.839 -10.523 109.222 1.00 26.08 958 THR M C 1
ATOM 3326 O O . THR D 2 9 ? -10.907 -11.610 109.808 1.00 30.84 958 THR M O 1
ATOM 3330 N N . ILE D 2 10 ? -11.427 -10.289 108.047 1.00 20.16 959 ILE M N 1
ATOM 3331 C CA . ILE D 2 10 ? -12.050 -11.380 107.311 1.00 24.59 959 ILE M CA 1
ATOM 3332 C C . ILE D 2 10 ? -10.968 -12.367 106.893 1.00 28.45 959 ILE M C 1
ATOM 3333 O O . ILE D 2 10 ? -9.830 -11.986 106.589 1.00 27.15 959 ILE M O 1
ATOM 3338 N N . ASP D 2 11 ? -11.305 -13.647 106.904 1.00 31.03 960 ASP M N 1
ATOM 3339 C CA . ASP D 2 11 ? -10.349 -14.694 106.599 1.00 28.74 960 ASP M CA 1
ATOM 3340 C C . ASP D 2 11 ? -10.806 -15.392 105.335 1.00 34.92 960 ASP M C 1
ATOM 3341 O O . ASP D 2 11 ? -11.903 -15.959 105.294 1.00 35.60 960 ASP M O 1
ATOM 3346 N N . PHE D 2 12 ? -9.964 -15.347 104.313 1.00 38.19 961 PHE M N 1
ATOM 3347 C CA . PHE D 2 12 ? -10.249 -16.015 103.061 1.00 35.40 961 PHE M CA 1
ATOM 3348 C C . PHE D 2 12 ? -9.374 -17.257 102.932 1.00 32.89 961 PHE M C 1
ATOM 3349 O O . PHE D 2 12 ? -8.149 -17.169 102.975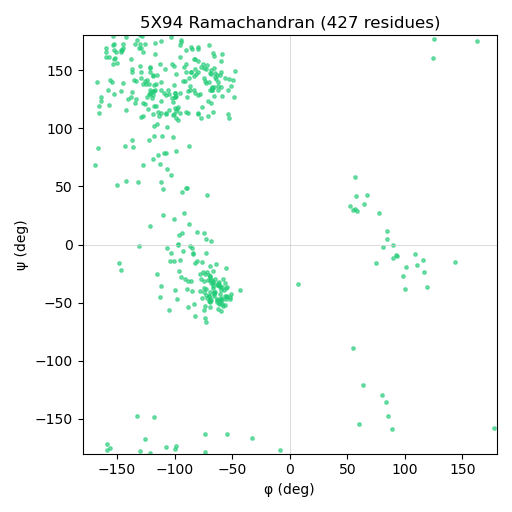 1.00 26.76 961 PHE M O 1
ATOM 3357 N N . ALA E 2 1 ? -16.621 -42.882 70.683 1.00 31.20 950 ALA N N 1
ATOM 3358 C CA . ALA E 2 1 ? -16.966 -41.462 70.713 1.00 27.92 950 ALA N CA 1
ATOM 3359 C C . ALA E 2 1 ? -17.440 -41.008 69.337 1.00 22.66 950 ALA N C 1
ATOM 3360 O O . ALA E 2 1 ? -18.109 -41.771 68.635 1.00 23.03 950 ALA N O 1
ATOM 3362 N N . SER E 2 2 ? -17.084 -39.750 68.955 1.00 21.45 951 SER N N 1
ATOM 3363 C CA . SER E 2 2 ? -17.463 -39.043 67.732 1.00 16.44 951 SER N CA 1
ATOM 3364 C C . SER E 2 2 ? -16.243 -38.836 66.835 1.00 19.63 951 SER N C 1
ATOM 3365 O O . SER E 2 2 ? -15.114 -38.802 67.337 1.00 20.82 951 SER N O 1
ATOM 3368 N N . PRO E 2 3 ? -16.424 -38.677 65.518 1.00 21.12 952 PRO N N 1
ATOM 3369 C CA . PRO E 2 3 ? -15.270 -38.608 64.616 1.00 15.87 952 PRO N CA 1
ATOM 3370 C C . PRO E 2 3 ? -14.665 -37.214 64.583 1.00 16.92 952 PRO N C 1
ATOM 3371 O O . PRO E 2 3 ? -15.307 -36.217 64.911 1.00 22.24 952 PRO N O 1
ATOM 3375 N N . GLU E 2 4 ? -13.415 -37.164 64.154 1.00 17.64 953 GLU N N 1
ATOM 3376 C CA . GLU E 2 4 ? -12.678 -35.908 64.125 1.00 14.30 953 GLU N CA 1
ATOM 3377 C C . GLU E 2 4 ? -13.294 -34.950 63.111 1.00 17.50 953 GLU N C 1
ATOM 3378 O O . GLU E 2 4 ? -13.515 -35.334 61.957 1.00 17.57 953 GLU N O 1
ATOM 3384 N N . PRO E 2 5 ? -13.615 -33.716 63.502 1.00 18.04 954 PRO N N 1
ATOM 3385 C CA . PRO E 2 5 ? -14.098 -32.736 62.521 1.00 15.05 954 PRO N CA 1
ATOM 3386 C C . PRO E 2 5 ? -13.023 -32.368 61.511 1.00 18.31 954 PRO N C 1
ATOM 3387 O O . PRO E 2 5 ? -11.864 -32.133 61.864 1.00 22.35 954 PRO N O 1
ATOM 3391 N N . ILE E 2 6 ? -13.425 -32.320 60.243 1.00 18.14 955 ILE N N 1
ATOM 3392 C CA . ILE E 2 6 ? -12.546 -31.937 59.151 1.00 14.07 955 ILE N CA 1
ATOM 3393 C C . ILE E 2 6 ? -12.923 -30.535 58.645 1.00 17.06 955 ILE N C 1
ATOM 3394 O O . ILE E 2 6 ? -14.085 -30.228 58.332 1.00 15.77 955 ILE N O 1
ATOM 3415 N N . ALA E 2 8 ? -12.540 -27.330 55.973 1.00 14.36 957 ALA N N 1
ATOM 3416 C CA . ALA E 2 8 ? -12.508 -27.343 54.520 1.00 19.23 957 ALA N CA 1
ATOM 3417 C C . ALA E 2 8 ? -11.717 -26.152 53.970 1.00 16.58 957 ALA N C 1
ATOM 3418 O O . ALA E 2 8 ? -11.390 -25.232 54.716 1.00 13.52 957 ALA N O 1
ATOM 3420 N N . THR E 2 9 ? -11.394 -26.205 52.674 1.00 17.01 958 THR N N 1
ATOM 3421 C CA . THR E 2 9 ? -10.804 -25.096 51.932 1.00 15.47 958 THR N CA 1
ATOM 3422 C C . THR E 2 9 ? -11.805 -24.566 50.913 1.00 15.73 958 THR N C 1
ATOM 3423 O O . THR E 2 9 ? -12.514 -25.342 50.265 1.00 17.64 958 THR N O 1
ATOM 3427 N N . ILE E 2 10 ? -11.851 -23.247 50.767 1.00 14.35 959 ILE N N 1
ATOM 3428 C CA . ILE E 2 10 ? -12.719 -22.597 49.793 1.00 18.02 959 ILE N CA 1
ATOM 3429 C C . ILE E 2 10 ? -11.952 -22.378 48.496 1.00 19.58 959 ILE N C 1
ATOM 3430 O O . ILE E 2 10 ? -10.755 -22.064 48.507 1.00 16.98 959 ILE N O 1
ATOM 3435 N N . ASP E 2 11 ? -12.644 -22.580 47.372 1.00 22.79 960 ASP N N 1
ATOM 3436 C CA . ASP E 2 11 ? -12.111 -22.292 46.047 1.00 25.97 960 ASP N CA 1
ATOM 3437 C C . ASP E 2 11 ? -12.427 -20.840 45.696 1.00 27.16 960 ASP N C 1
ATOM 3438 O O . ASP E 2 11 ? -13.594 -20.477 45.509 1.00 28.06 960 ASP N O 1
ATOM 3443 N N . PHE E 2 12 ? -11.391 -20.014 45.597 1.00 27.58 961 PHE N N 1
ATOM 3444 C CA . PHE E 2 12 ? -11.544 -18.605 45.251 1.00 30.27 961 PHE N CA 1
ATOM 3445 C C . PHE E 2 12 ? -11.243 -18.410 43.772 1.00 34.18 961 PHE N C 1
ATOM 3446 O O . PHE E 2 12 ? -10.184 -18.826 43.288 1.00 34.47 961 PHE N O 1
ATOM 3454 N N . ASP E 2 13 ? -12.167 -17.776 43.064 1.00 35.87 962 ASP N N 1
ATOM 3455 C CA . ASP E 2 13 ? -12.000 -17.550 41.639 1.00 35.77 962 ASP N CA 1
ATOM 3456 C C . ASP E 2 13 ? -11.172 -16.290 41.375 1.00 41.25 962 ASP N C 1
ATOM 3457 O O . ASP E 2 13 ? -10.043 -16.365 40.875 1.00 34.69 962 ASP N O 1
ATOM 3478 N N . ALA F 2 8 ? -26.359 32.397 125.330 1.00 19.44 957 ALA O N 1
ATOM 3479 C CA . ALA F 2 8 ? -26.319 32.288 126.783 1.00 21.35 957 ALA O CA 1
ATOM 3480 C C . ALA F 2 8 ? -25.502 31.094 127.255 1.00 20.07 957 ALA O C 1
ATOM 3481 O O . ALA F 2 8 ? -25.129 30.245 126.458 1.00 15.54 957 ALA O O 1
ATOM 3483 N N . THR F 2 9 ? -25.227 31.033 128.559 1.00 25.19 958 THR O N 1
ATOM 3484 C CA . THR F 2 9 ? -24.556 29.892 129.171 1.00 20.36 958 THR O CA 1
ATOM 3485 C C . THR F 2 9 ? -25.459 29.304 130.246 1.00 20.55 958 THR O C 1
ATOM 3486 O O . THR F 2 9 ? -25.978 30.031 131.102 1.00 16.57 958 THR O O 1
ATOM 3490 N N . ILE F 2 10 ? -25.658 27.994 130.185 1.00 17.36 959 ILE O N 1
ATOM 3491 C CA . ILE F 2 10 ? -26.569 27.323 131.100 1.00 19.90 959 ILE O CA 1
ATOM 3492 C C . ILE F 2 10 ? -25.864 27.114 132.432 1.00 19.80 959 ILE O C 1
ATOM 3493 O O . ILE F 2 10 ? -24.727 26.632 132.480 1.00 19.77 959 ILE O O 1
ATOM 3498 N N . ASP F 2 11 ? -26.513 27.529 133.515 1.00 20.43 960 ASP O N 1
ATOM 3499 C CA . ASP F 2 11 ? -26.021 27.207 134.843 1.00 20.55 960 ASP O CA 1
ATOM 3500 C C . ASP F 2 11 ? -26.385 25.761 135.135 1.00 24.18 960 ASP O C 1
ATOM 3501 O O . ASP F 2 11 ? -27.564 25.430 135.317 1.00 20.94 960 ASP O O 1
ATOM 3506 N N . PHE F 2 12 ? -25.377 24.897 135.148 1.00 19.51 961 PHE O N 1
ATOM 3507 C CA . PHE F 2 12 ? -25.554 23.527 135.583 1.00 21.47 961 PHE O CA 1
ATOM 3508 C C . PHE F 2 12 ? -25.381 23.389 137.081 1.00 22.68 961 PHE O C 1
ATOM 3509 O O . PHE F 2 12 ? -25.173 22.273 137.574 1.00 21.92 961 PHE O O 1
ATOM 3517 N N . ASP F 2 13 ? -25.458 24.512 137.799 1.00 25.00 962 ASP O N 1
ATOM 3518 C CA . ASP F 2 13 ? -25.542 24.537 139.243 1.00 21.64 962 ASP O CA 1
ATOM 3519 C C . ASP F 2 13 ? -24.183 24.170 139.840 1.00 29.33 962 ASP O C 1
ATOM 3520 O O . ASP F 2 13 ? -23.164 24.802 139.527 1.00 26.95 962 ASP O O 1
#

InterPro domains:
  IPR000242 Tyrosine-specific protein phosphatase, PTPase domain [PF00102] (273-519)
  IPR000242 Tyrosine-specific protein phosphatase, PTPase domain [PR00700] (303-310)
  IPR000242 Tyrosine-specific protein phosphatase, PTPase domain [PR00700] (327-347)
  IPR000242 Tyrosine-specific protein phosphatase, PTPase domain [PR00700] (413-430)
  IPR000242 Tyrosine-specific protein phosphatase, PTPase domain [PR00700] (454-472)
  IPR000242 Tyrosine-specific protein phosphatase, PTPase domain [PR00700] (488-503)
  IPR000242 Tyrosine-specific protein phosphatase, PTPase domain [PR00700] (504-514)
  IPR000242 Tyrosine-specific protein phosphatase, PTPase domain [PS50055] (247-521)
  IPR000242 Tyrosine-specific protein phosphatase, PTPase domain [SM00194] (246-523)
  IPR000387 Tyrosine-specific protein phosphatases domain [PS50056] (436-512)
  IPR000980 SH2 domain [PF00017] (6-81)
  IPR000980 SH2 domain [PF00017] (112-197)
  IPR000980 SH2 domain [PS50001] (6-102)
  IPR000980 SH2 domain [PS50001] (112-216)
  IPR000980 SH2 domain [SM00252] (4-87)
  IPR000980 SH2 domain [SM00252] (110-203)
  IPR003595 Protein-tyrosine phosphatase, catalytic [SM00404] (414-520)
  IPR012152 Protein-tyrosine phosphatase, non-receptor type-6, -11 [PIRSF000929] (1-593)
  IPR016130 Protein-tyrosine phosphatase, active site [PS00383] (457-467)
  IPR029021 Protein-tyrosine phosphatase-like [G3DSA:3.90.190.10] (218-525)

Nearest PDB structures (foldseek):
  6md7-assembly2_B  TM=4.966E-01  e=1.480E-32  Homo sapiens
  6md7-assembly1_A  TM=4.935E-01  e=8.602E-32  Homo sapiens
  6bmr-assembly1_A  TM=4.882E-01  e=4.704E-31  Homo sapiens
  8wx7-assembly2_B  TM=4.921E-01  e=2.413E-31  Homo sapiens
  7rct-assembly1_B  TM=4.876E-01  e=2.012E-31  Homo sapiens

Radius of gyration: 33.38 Å; Cα contacts (8 Å, |Δi|>4): 919; chains: 6; bounding box: 54×81×98 Å

Solvent-accessible surface area: 23071 Å² total

Foldseek 3Di:
DFLEDEDAALLLQFLLCLPVHDALEWGKYAYPVDPRWIWIWGHHPNGIDIFTWDDPPQFIDSVDDDTHRDPVVHLVVLVDFPSAADPVGDTGHNDHRDGDDDLDPDQLEPEAAAPVRVQVCCVVPNDQQEWGKYADPVDGPWIWIWACHPPGIDIFWDQDNCWIDGVDDHTDSGVVVVLVVCQVPWADPVGRIGHHDHYPGDD/DAFLEDEDADPLLQFLCCLPVNDAQAKGKYADPVDVGWIWIWHHHPNGIDIQTWDDDVQWIDSVDDDTHRDDVCRLVVLVVFDPQQDPVRDGHHRDHRDGDDDQDPDFLEPEAADPVRLCVCCVPPNDAQEWGKYADPVDGPWIWIWGDNVDIDIFWDADSCWIDRPDDHTHNGPVVNLVVCQVPWADPPGRTGHNPDYDGDDD/DADDDDPD/DDDDDD/DDDDDDDDDDDD/DDDPPD

CATH classification: 3.30.505.10 (+1 more: 3.30.505.10)

Organism: Homo sapiens (NCBI:txid9606)

GO terms:
  GO:0005515 protein binding (F, IPI)
  GO:0060090 molecular adaptor activity (F, IDA)
  GO:0004726 non-membrane spanning protein tyrosine phosphatase activity (F, IDA)
  GO:0005925 focal adhesion (C, IDA)
  GO:0042130 negative regulation of T cell proliferation (P, IDA)
  GO:0019221 cytokine-mediated signaling pathway (P, IDA)
  GO:0032480 negative regulation of type I interferon production (P, IDA)
  GO:1902564 negative regulation of neutrophil activation (P, IDA)
  GO:0005737 cytoplasm (C, IC)
  GO:0004725 protein tyrosine phosphatase activity (F, IDA)
  GO:0004725 protein tyrosine phosphatase activity (F, IMP)
  GO:0042311 vasodilation (P, IMP)
  GO:0051897 positive regulation of phosphatidylinositol 3-kinase/protein kinase B signal transduction (P, IMP)
  GO:1902533 positive regulation of intracellular signal transduction (P, IMP)
  GO:0071260 cellular response to mechanical stimulus (P, IMP)
  GO:0050839 cell adhesion molecule binding (F, IPI)
  GO:0045296 cadherin binding (F, IPI)
  GO:1990782 protein tyrosine kinase binding (F, IPI)
  GO:0005634 nucleus (C, IDA)
  GO:0005737 cytoplasm (C, IDA)

Sequence (439 aa):
RRWFHPNITGVEAENLLLTRGVDGSFLARPSKSNPGDFTLSVRRNGAVTHIKIQNTGDYYDLYGGEKFATLAELVQYYEHHGQLKEKNGDVIELKYPLNCADPTSERWFHGHLSGKEAEKLLTEKGKHGSFLVRESQSHPGDFVLSVRTGSKVTHVIRCQELKYDVGGGERFDSLTDLVEHYKKNPVETLGTVLQLKQPLNTTSRRWFHPNITGVEAENLLLTRGVDGSFLARPSKSNPGDFTLSVRRNGAVTHIKIQNTGDYYDLYGGEKFATLAELVQYYEHHGQLKEKNGDVIELKYPLNCADPTSERWFHGHLSGKEAEKLLTEKGKHGSFLVRESQSHPGDFVLSVRTSKVTHVIRCQELKYDVGGGERFDSLTDLVEHYKKNPVETLGTVLQLKQPLNTTRPIATIDFDIATIDFASPEPIATIDFDATIDFD